Protein AF-A0A0B7AME3-F1 (afdb_monomer_lite)

Secondary structure (DSSP, 8-state):
-TT-B-TT-S-TTTSEE-HHHHHHHHHHHHHHHHTT----B--SSS--HHHHHHHGGGT---GGGS----HHHHHHHHHHHHHHHHTTSS-GGGGGSHHHHHHHHHHHHHHHHHHHTTGGG-HHHHTSSS--HHHHHHHHHHHHHHHHHHHHHS--SSHHHHHHHHHHHHIIIIIHHHHHHHT-EE-STT-EE---STTSSEE-TTS-EE---TTHHHHHHHHHHHHHHHHEEEETTTTEEEE-TT--HHHHHHHHHHHHHHHHHTTSSSS-----SEE-S--SGGG-GGGS--SEEEETTS-B----SS--SS-EEEEEES---HHHHHHHHTSEETTEE---S---TT-SS----EE--HHHHHHHHHHHHHHHHHB-

Sequence (380 aa):
KKYAYRPFSADPNLNSIDPRAYFHIRGFLDQAWENREDIALVPTWAQTIDEERVDFYKGVAMPFEINNIDVTVAANTIYGITSAVLSGLISPTVLSDPIIEQIYHNTSSLIAFEIKNNFSGRPDLALTYYPSRIECYWLVARTATILESARRSGTLPLKIMDTVYNIFTDVVEGYMTKDILHLAKRGGPGSVYFDDFIGNDDFTLSDRPLMRGEDRIFTTAMAANALMSSWTYHDTRTGTSHWKTETPWSVKKTVAGCVKWLRRYTLSGKYKPWNAFFSGSAKGFKSLPFWYPGNRLEYLNGTSISNWTHIPNATVIYAVQGYVPADRYNDMLNKTHFGYYTPMTFGGYNNGSGSFPFWSSVPYTYSTTLLAVSRFGSVV

Radius of gyration: 21.52 Å; chains: 1; bounding box: 50×58×58 Å

Structure (mmCIF, N/CA/C/O backbone):
data_AF-A0A0B7AME3-F1
#
_entry.id   AF-A0A0B7AME3-F1
#
loop_
_atom_site.group_PDB
_atom_site.id
_atom_site.type_symbol
_atom_site.label_atom_id
_atom_site.label_alt_id
_atom_site.label_comp_id
_atom_site.label_asym_id
_atom_site.label_entity_id
_atom_site.label_seq_id
_atom_site.pdbx_PDB_ins_code
_atom_site.Cartn_x
_atom_site.Cartn_y
_atom_site.Cartn_z
_atom_site.occupancy
_atom_site.B_iso_or_equiv
_atom_site.auth_seq_id
_atom_site.auth_comp_id
_atom_site.auth_asym_id
_atom_site.auth_atom_id
_atom_site.pdbx_PDB_model_num
ATOM 1 N N . LYS A 1 1 ? -0.728 -15.547 -8.221 1.00 92.12 1 LYS A N 1
ATOM 2 C CA . LYS A 1 1 ? 0.375 -16.428 -8.684 1.00 92.12 1 LYS A CA 1
ATOM 3 C C . LYS A 1 1 ? 0.956 -15.965 -10.013 1.00 92.12 1 LYS A C 1
ATOM 5 O O . LYS A 1 1 ? 2.061 -15.455 -9.982 1.00 92.12 1 LYS A O 1
ATOM 10 N N . LYS A 1 2 ? 0.219 -16.080 -11.133 1.00 95.44 2 LYS A N 1
ATOM 11 C CA . LYS A 1 2 ? 0.682 -15.694 -12.484 1.00 95.44 2 LYS A CA 1
ATOM 12 C C . LYS A 1 2 ? 1.280 -14.284 -12.561 1.00 95.44 2 LYS A C 1
ATOM 14 O O . LYS A 1 2 ? 2.265 -14.099 -13.246 1.00 95.44 2 LYS A O 1
ATOM 19 N N . TYR A 1 3 ? 0.689 -13.326 -11.853 1.00 96.88 3 TYR A N 1
ATOM 20 C CA . TYR A 1 3 ? 1.073 -11.915 -11.945 1.00 96.88 3 TYR A CA 1
ATOM 21 C C . TYR A 1 3 ? 2.095 -11.467 -10.897 1.00 96.88 3 TYR A C 1
ATOM 23 O O . TYR A 1 3 ? 2.471 -10.308 -10.889 1.00 96.88 3 TYR A O 1
ATOM 31 N N . ALA A 1 4 ? 2.509 -12.333 -9.969 1.00 97.81 4 ALA A N 1
ATOM 32 C CA . ALA A 1 4 ? 3.343 -11.888 -8.855 1.00 97.81 4 ALA A CA 1
ATOM 33 C C . ALA A 1 4 ? 4.694 -11.345 -9.345 1.00 97.81 4 ALA A C 1
ATOM 35 O O . ALA A 1 4 ? 5.358 -11.996 -10.151 1.00 97.81 4 ALA A O 1
ATOM 36 N N . TYR A 1 5 ? 5.114 -10.199 -8.807 1.00 98.62 5 TYR A N 1
ATOM 37 C CA . TYR A 1 5 ? 6.447 -9.665 -9.056 1.00 98.62 5 TYR A CA 1
ATOM 38 C C . TYR A 1 5 ? 7.487 -10.502 -8.304 1.00 98.62 5 TYR A C 1
ATOM 40 O O . TYR A 1 5 ? 7.368 -10.711 -7.097 1.00 98.62 5 TYR A O 1
ATOM 48 N N . ARG A 1 6 ? 8.491 -10.997 -9.025 1.00 98.44 6 ARG A N 1
ATOM 49 C CA . ARG A 1 6 ? 9.548 -11.896 -8.554 1.00 98.44 6 ARG A CA 1
ATOM 50 C C . ARG A 1 6 ? 10.906 -11.416 -9.075 1.00 98.44 6 ARG A C 1
ATOM 52 O O . ARG A 1 6 ? 11.331 -11.865 -10.141 1.00 98.44 6 ARG A O 1
ATOM 59 N N . PRO A 1 7 ? 11.609 -10.530 -8.352 1.00 97.94 7 PRO A N 1
ATOM 60 C CA . PRO A 1 7 ? 12.846 -9.902 -8.830 1.00 97.94 7 PRO A CA 1
ATOM 61 C C . PRO A 1 7 ? 13.982 -10.895 -9.112 1.00 97.94 7 PRO A C 1
ATOM 63 O O . PRO A 1 7 ? 14.868 -10.599 -9.907 1.00 97.94 7 PRO A O 1
ATOM 66 N N . PHE A 1 8 ? 13.965 -12.077 -8.491 1.00 97.19 8 PHE A N 1
ATOM 67 C CA . PHE A 1 8 ? 14.993 -13.108 -8.679 1.00 97.19 8 PHE A CA 1
ATOM 68 C C . PHE A 1 8 ? 14.605 -14.181 -9.708 1.00 97.19 8 PHE A C 1
ATOM 70 O O . PHE A 1 8 ? 15.371 -15.110 -9.960 1.00 97.19 8 PHE A O 1
ATOM 77 N N . SER A 1 9 ? 13.422 -14.065 -10.318 1.00 97.00 9 SER A N 1
ATOM 78 C CA . SER A 1 9 ? 12.993 -14.955 -11.398 1.00 97.00 9 SER A CA 1
ATOM 79 C C . SER A 1 9 ? 13.793 -14.698 -12.677 1.00 97.00 9 SER A C 1
ATOM 81 O O . SER A 1 9 ? 14.202 -13.571 -12.954 1.00 97.00 9 SER A O 1
ATOM 83 N N . ALA A 1 10 ? 13.951 -15.732 -13.506 1.00 96.81 10 ALA A N 1
ATOM 84 C CA . ALA A 1 10 ? 14.463 -15.590 -14.868 1.00 96.81 10 ALA A CA 1
ATOM 85 C C . ALA A 1 10 ? 13.395 -15.089 -15.861 1.00 96.81 10 ALA A C 1
ATOM 87 O O . ALA A 1 10 ? 13.749 -14.639 -16.946 1.00 96.81 10 ALA A O 1
ATOM 88 N N . ASP A 1 11 ? 12.107 -15.165 -15.502 1.00 97.38 11 ASP A N 1
ATOM 89 C CA . ASP A 1 11 ? 10.987 -14.766 -16.362 1.00 97.38 11 ASP A CA 1
ATOM 90 C C . ASP A 1 11 ? 10.838 -13.230 -16.419 1.00 97.38 11 ASP A C 1
ATOM 92 O O . ASP A 1 11 ? 10.495 -12.621 -15.395 1.00 97.38 11 ASP A O 1
ATOM 96 N N . PRO A 1 12 ? 11.024 -12.600 -17.598 1.00 95.81 12 PRO A N 1
ATOM 97 C CA . PRO A 1 12 ? 10.866 -11.162 -17.791 1.00 95.81 12 PRO A CA 1
ATOM 98 C C . PRO A 1 12 ? 9.472 -10.617 -17.460 1.00 95.81 12 PRO A C 1
ATOM 100 O O . PRO A 1 12 ? 9.351 -9.431 -17.162 1.00 95.81 12 PRO A O 1
ATOM 103 N N . ASN A 1 13 ? 8.421 -11.443 -17.512 1.00 96.50 13 ASN A N 1
ATOM 104 C CA . ASN A 1 13 ? 7.068 -11.037 -17.120 1.00 96.50 13 ASN A CA 1
ATOM 105 C C . ASN A 1 13 ? 6.907 -10.899 -15.606 1.00 96.50 13 ASN A C 1
ATOM 107 O O . ASN A 1 13 ? 6.016 -10.188 -15.151 1.00 96.50 13 ASN A O 1
ATOM 111 N N . LEU A 1 14 ? 7.733 -11.609 -14.835 1.00 97.38 14 LEU A N 1
ATOM 112 C CA . LEU A 1 14 ? 7.638 -11.650 -13.380 1.00 97.38 14 LEU A CA 1
ATOM 113 C C . LEU A 1 14 ? 8.700 -10.773 -12.727 1.00 97.38 14 LEU A C 1
ATOM 115 O O . LEU A 1 14 ? 8.454 -10.234 -11.659 1.00 97.38 14 LEU A O 1
ATOM 119 N N . ASN A 1 15 ? 9.874 -10.619 -13.337 1.00 98.12 15 ASN A N 1
ATOM 120 C CA . ASN A 1 15 ? 10.988 -9.885 -12.737 1.00 98.12 15 ASN A CA 1
ATOM 121 C C . ASN A 1 15 ? 11.111 -8.428 -13.210 1.00 98.12 15 ASN A C 1
ATOM 123 O O . ASN A 1 15 ? 12.091 -7.780 -12.860 1.00 98.12 15 ASN A O 1
ATOM 127 N N . SER A 1 16 ? 10.174 -7.919 -14.014 1.00 98.44 16 SER A N 1
ATOM 128 C CA . SER A 1 16 ? 10.199 -6.536 -14.503 1.00 98.44 16 SER A CA 1
ATOM 129 C C . SER A 1 16 ? 9.153 -5.679 -13.800 1.00 98.44 16 SER A C 1
ATOM 131 O O . SER A 1 16 ? 7.996 -6.081 -13.694 1.00 98.44 16 SER A O 1
ATOM 133 N N . ILE A 1 17 ? 9.554 -4.497 -13.336 1.00 98.62 17 ILE A N 1
ATOM 134 C CA . ILE A 1 17 ? 8.680 -3.575 -12.603 1.00 98.62 17 ILE A CA 1
ATOM 135 C C . ILE A 1 17 ? 8.965 -2.114 -12.967 1.00 98.62 17 ILE A C 1
ATOM 137 O O . ILE A 1 17 ? 10.061 -1.770 -13.415 1.00 98.62 17 ILE A O 1
ATOM 141 N N . ASP A 1 18 ? 7.972 -1.255 -12.748 1.00 98.44 18 ASP A N 1
ATOM 142 C CA . ASP A 1 18 ? 8.084 0.199 -12.813 1.00 98.44 18 ASP A CA 1
ATOM 143 C C . ASP A 1 18 ? 9.306 0.688 -12.001 1.00 98.44 18 ASP A C 1
ATOM 145 O O . ASP A 1 18 ? 9.442 0.340 -10.821 1.00 98.44 18 ASP A O 1
ATOM 149 N N . PRO A 1 19 ? 10.189 1.520 -12.581 1.00 98.38 19 PRO A N 1
ATOM 150 C CA . PRO A 1 19 ? 11.371 2.045 -11.895 1.00 98.38 19 PRO A CA 1
ATOM 151 C C . PRO A 1 19 ? 11.086 2.787 -10.580 1.00 98.38 19 PRO A C 1
ATOM 153 O O . PRO A 1 19 ? 11.903 2.763 -9.661 1.00 98.38 19 PRO A O 1
ATOM 156 N N . ARG A 1 20 ? 9.909 3.405 -10.433 1.00 97.75 20 ARG A N 1
ATOM 157 C CA . ARG A 1 20 ? 9.459 4.052 -9.185 1.00 97.75 20 ARG A CA 1
ATOM 158 C C . ARG A 1 20 ? 9.104 3.034 -8.119 1.00 97.75 20 ARG A C 1
ATOM 160 O O . ARG A 1 20 ? 9.344 3.273 -6.935 1.00 97.75 20 ARG A O 1
ATOM 167 N N . ALA A 1 21 ? 8.518 1.913 -8.540 1.00 98.19 21 ALA A N 1
ATOM 168 C CA . ALA A 1 21 ? 8.233 0.805 -7.647 1.00 98.19 21 ALA A CA 1
ATOM 169 C C . ALA A 1 21 ? 9.547 0.224 -7.125 1.00 98.19 21 ALA A C 1
ATOM 171 O O . ALA A 1 21 ? 9.742 0.170 -5.916 1.00 98.19 21 ALA A O 1
ATOM 172 N N . TYR A 1 22 ? 10.488 -0.082 -8.028 1.00 98.62 22 TYR A N 1
ATOM 173 C CA . TYR A 1 22 ? 11.819 -0.557 -7.646 1.00 98.62 22 TYR A CA 1
ATOM 174 C C . TYR A 1 22 ? 12.534 0.420 -6.702 1.00 98.62 22 TYR A C 1
ATOM 176 O O . TYR A 1 22 ? 13.113 0.001 -5.704 1.00 98.62 22 TYR A O 1
ATOM 184 N N . PHE A 1 23 ? 12.460 1.727 -6.982 1.00 98.25 23 PHE A N 1
ATOM 185 C CA . PHE A 1 23 ? 13.095 2.757 -6.162 1.00 98.25 23 PHE A CA 1
ATOM 186 C C . PHE A 1 23 ? 12.656 2.707 -4.693 1.00 98.25 23 PHE A C 1
ATOM 188 O O . PHE A 1 23 ? 13.521 2.707 -3.818 1.00 98.25 23 PHE A O 1
ATOM 195 N N . HIS A 1 24 ? 11.347 2.670 -4.410 1.00 97.56 24 HIS A N 1
ATOM 196 C CA . HIS A 1 24 ? 10.877 2.720 -3.021 1.00 97.56 24 HIS A CA 1
ATOM 197 C C . HIS A 1 24 ? 11.029 1.373 -2.300 1.00 97.56 24 HIS A C 1
ATOM 199 O O . HIS A 1 24 ? 11.400 1.368 -1.132 1.00 97.56 24 HIS A O 1
ATOM 205 N N . ILE A 1 25 ? 10.866 0.240 -2.996 1.00 98.31 25 ILE A N 1
ATOM 206 C CA . ILE A 1 25 ? 11.019 -1.093 -2.381 1.00 98.31 25 ILE A CA 1
ATOM 207 C C . ILE A 1 25 ? 12.475 -1.573 -2.305 1.00 98.31 25 ILE A C 1
ATOM 209 O O . ILE A 1 25 ? 12.730 -2.652 -1.773 1.00 98.31 25 ILE A O 1
ATOM 213 N N . ARG A 1 26 ? 13.444 -0.823 -2.849 1.00 97.25 26 ARG A N 1
ATOM 214 C CA . ARG A 1 26 ? 14.849 -1.256 -2.967 1.00 97.25 26 ARG A CA 1
ATOM 215 C C . ARG A 1 26 ? 15.412 -1.792 -1.656 1.00 97.25 26 ARG A C 1
ATOM 217 O O . ARG A 1 26 ? 16.001 -2.863 -1.651 1.00 97.25 26 ARG A O 1
ATOM 224 N N . GLY A 1 27 ? 15.210 -1.066 -0.555 1.00 97.56 27 GLY A N 1
ATOM 225 C CA . GLY A 1 27 ? 15.736 -1.469 0.750 1.00 97.56 27 GLY A CA 1
ATOM 226 C C . GLY A 1 27 ? 15.188 -2.820 1.222 1.00 97.56 27 GLY A C 1
ATOM 227 O O . GLY A 1 27 ? 15.919 -3.597 1.827 1.00 97.56 27 GLY A O 1
ATOM 228 N N . PHE A 1 28 ? 13.934 -3.134 0.889 1.00 98.38 28 PHE A N 1
ATOM 229 C CA . PHE A 1 28 ? 13.335 -4.440 1.157 1.00 98.38 28 PHE A CA 1
ATOM 230 C C . PHE A 1 28 ? 13.956 -5.541 0.282 1.00 98.38 28 PHE A C 1
ATOM 232 O O . PHE A 1 28 ? 14.240 -6.634 0.769 1.00 98.38 28 PHE A O 1
ATOM 239 N N . LEU A 1 29 ? 14.216 -5.252 -0.999 1.00 98.50 29 LEU A N 1
ATOM 240 C CA . LEU A 1 29 ? 14.866 -6.202 -1.910 1.00 98.50 29 LEU A CA 1
ATOM 241 C C . LEU A 1 29 ? 16.325 -6.474 -1.537 1.00 98.50 29 LEU A C 1
ATOM 243 O O . LEU A 1 29 ? 16.763 -7.618 -1.629 1.00 98.50 29 LEU A O 1
ATOM 247 N N . ASP A 1 30 ? 17.054 -5.449 -1.094 1.00 98.06 30 ASP A N 1
ATOM 248 C CA . ASP A 1 30 ? 18.435 -5.578 -0.624 1.00 98.06 30 ASP A CA 1
ATOM 249 C C . ASP A 1 30 ? 18.508 -6.509 0.598 1.00 98.06 30 ASP A C 1
ATOM 251 O O . ASP A 1 30 ? 19.314 -7.437 0.611 1.00 98.06 30 ASP A O 1
ATOM 255 N N . GLN A 1 31 ? 17.598 -6.350 1.570 1.00 97.56 31 GLN A N 1
ATOM 256 C CA . GLN A 1 31 ? 17.510 -7.248 2.731 1.00 97.56 31 GLN A CA 1
ATOM 257 C C . GLN A 1 31 ? 17.223 -8.698 2.325 1.00 97.56 31 GLN A C 1
ATOM 259 O O . GLN A 1 31 ? 17.861 -9.624 2.826 1.00 97.56 31 GLN A O 1
ATOM 264 N N . ALA A 1 32 ? 16.286 -8.907 1.397 1.00 97.62 32 ALA A N 1
ATOM 265 C CA . ALA A 1 32 ? 15.964 -10.243 0.907 1.00 97.62 32 ALA A CA 1
ATOM 266 C C . ALA A 1 32 ? 17.156 -10.891 0.186 1.00 97.62 32 ALA A C 1
ATOM 268 O O . ALA A 1 32 ? 17.463 -12.062 0.411 1.00 97.62 32 ALA A O 1
ATOM 269 N N . TRP A 1 33 ? 17.867 -10.119 -0.642 1.00 96.81 33 TRP A N 1
ATOM 270 C CA . TRP A 1 33 ? 19.056 -10.584 -1.349 1.00 96.81 33 TRP A CA 1
ATOM 271 C C . TRP A 1 33 ? 20.179 -10.995 -0.389 1.00 96.81 33 TRP A C 1
ATOM 273 O O . TRP A 1 33 ? 20.737 -12.086 -0.525 1.00 96.81 33 TRP A O 1
ATOM 283 N N . GLU A 1 34 ? 20.476 -10.163 0.613 1.00 96.75 34 GLU A N 1
ATOM 284 C CA . GLU A 1 34 ? 21.486 -10.447 1.641 1.00 96.75 34 GLU A CA 1
ATOM 285 C C . GLU A 1 34 ? 21.160 -11.724 2.430 1.00 96.75 34 GLU A C 1
ATOM 287 O O . GLU A 1 34 ? 22.046 -12.546 2.685 1.00 96.75 34 GLU A O 1
ATOM 292 N N . ASN A 1 35 ? 19.877 -11.944 2.729 1.00 96.69 35 ASN A N 1
ATOM 293 C CA . ASN A 1 35 ? 19.390 -13.128 3.439 1.00 96.69 35 ASN A CA 1
ATOM 294 C C . ASN A 1 35 ? 19.192 -14.359 2.538 1.00 96.69 35 ASN A C 1
ATOM 296 O O . ASN A 1 35 ? 18.864 -15.435 3.040 1.00 96.69 35 ASN A O 1
ATOM 300 N N . ARG A 1 36 ? 19.421 -14.236 1.222 1.00 96.38 36 ARG A N 1
ATOM 301 C CA . ARG A 1 36 ? 19.161 -15.283 0.213 1.00 96.38 36 ARG A CA 1
ATOM 302 C C . ARG A 1 36 ? 17.707 -15.764 0.216 1.00 96.38 36 ARG A C 1
ATOM 304 O O . ARG A 1 36 ? 17.429 -16.944 -0.004 1.00 96.38 36 ARG A O 1
ATOM 311 N N . GLU A 1 37 ? 16.787 -14.845 0.469 1.00 96.06 37 GLU A N 1
ATOM 312 C CA . GLU A 1 37 ? 15.352 -15.090 0.461 1.00 96.06 37 GLU A CA 1
ATOM 313 C C . GLU A 1 37 ? 14.781 -14.811 -0.930 1.00 96.06 37 GLU A C 1
ATOM 315 O O . GLU A 1 37 ? 15.057 -13.776 -1.534 1.00 96.06 37 GLU A O 1
ATOM 320 N N . ASP A 1 38 ? 13.957 -15.725 -1.443 1.00 96.19 38 ASP A N 1
ATOM 321 C CA . ASP A 1 38 ? 13.201 -15.468 -2.666 1.00 96.19 38 ASP A CA 1
ATOM 322 C C . ASP A 1 38 ? 11.969 -14.598 -2.371 1.00 96.19 38 ASP A C 1
ATOM 324 O O . ASP A 1 38 ? 11.354 -14.703 -1.305 1.00 96.19 38 ASP A O 1
ATOM 328 N N . ILE A 1 39 ? 11.581 -13.766 -3.339 1.00 98.06 39 ILE A N 1
ATOM 329 C CA . ILE A 1 39 ? 10.531 -12.758 -3.188 1.00 98.06 39 ILE A CA 1
ATOM 330 C C . ILE A 1 39 ? 9.422 -12.980 -4.211 1.00 98.06 39 ILE A C 1
ATOM 332 O O . ILE A 1 39 ? 9.669 -13.085 -5.412 1.00 98.06 39 ILE A O 1
ATOM 336 N N . ALA A 1 40 ? 8.179 -12.974 -3.729 1.00 98.44 40 ALA A N 1
ATOM 337 C CA . ALA A 1 40 ? 6.989 -12.871 -4.560 1.00 98.44 40 ALA A CA 1
ATOM 338 C C . ALA A 1 40 ? 6.039 -11.808 -3.992 1.00 98.44 40 ALA A C 1
ATOM 340 O O . ALA A 1 40 ? 5.544 -11.942 -2.878 1.00 98.44 40 ALA A O 1
ATOM 341 N N . LEU A 1 41 ? 5.767 -10.751 -4.753 1.00 98.69 41 LEU A N 1
ATOM 342 C CA . LEU A 1 41 ? 4.967 -9.610 -4.305 1.00 98.69 41 LEU A CA 1
ATOM 343 C C . LEU A 1 41 ? 3.702 -9.459 -5.144 1.00 98.69 41 LEU A C 1
ATOM 345 O O . LEU A 1 41 ? 3.690 -9.751 -6.342 1.00 98.69 41 LEU A O 1
ATOM 349 N N . VAL A 1 42 ? 2.629 -8.997 -4.506 1.00 98.31 42 VAL A N 1
ATOM 350 C CA . VAL A 1 42 ? 1.416 -8.571 -5.208 1.00 98.31 42 VAL A CA 1
ATOM 351 C C . VAL A 1 42 ? 1.720 -7.290 -5.994 1.00 98.31 42 VAL A C 1
ATOM 353 O O . VAL A 1 42 ? 2.070 -6.286 -5.372 1.00 98.31 42 VAL A O 1
ATOM 356 N N . PRO A 1 43 ? 1.583 -7.289 -7.331 1.00 97.56 43 PRO A N 1
ATOM 357 C CA . PRO A 1 43 ? 1.604 -6.051 -8.092 1.00 97.56 43 PRO A CA 1
ATOM 358 C C . PRO A 1 43 ? 0.243 -5.343 -8.024 1.00 97.56 43 PRO A C 1
ATOM 360 O O . PRO A 1 43 ? -0.761 -5.920 -7.603 1.00 97.56 43 PRO A O 1
ATOM 363 N N . THR A 1 44 ? 0.182 -4.116 -8.525 1.00 97.38 44 THR A N 1
ATOM 364 C CA . THR A 1 44 ? -1.068 -3.355 -8.609 1.00 97.38 44 THR A CA 1
ATOM 365 C C . THR A 1 44 ? -2.040 -3.926 -9.641 1.00 97.38 44 THR A C 1
ATOM 367 O O . THR A 1 44 ? -3.239 -4.014 -9.379 1.00 97.38 44 THR A O 1
ATOM 370 N N . TRP A 1 45 ? -1.537 -4.317 -10.813 1.00 96.31 45 TRP A N 1
ATOM 371 C CA . TRP A 1 45 ? -2.366 -4.785 -11.923 1.00 96.31 45 TRP A CA 1
ATOM 372 C C . TRP A 1 45 ? -2.271 -6.302 -12.084 1.00 96.31 45 TRP A C 1
ATOM 374 O O . TRP A 1 45 ? -1.204 -6.894 -11.944 1.00 96.31 45 TRP A O 1
ATOM 384 N N . ALA A 1 46 ? -3.381 -6.955 -12.410 1.00 95.56 46 ALA A N 1
ATOM 385 C CA . ALA A 1 46 ? -3.406 -8.386 -12.714 1.00 95.56 46 ALA A CA 1
ATOM 386 C C . ALA A 1 46 ? -3.106 -8.632 -14.203 1.00 95.56 46 ALA A C 1
ATOM 388 O O . ALA A 1 46 ? -3.935 -9.195 -14.911 1.00 95.56 46 ALA A O 1
ATOM 389 N N . GLN A 1 47 ? -1.949 -8.154 -14.669 1.00 96.38 47 GLN A N 1
ATOM 390 C CA . GLN A 1 47 ? -1.545 -8.194 -16.075 1.00 96.38 47 GLN A CA 1
ATOM 391 C C . GLN A 1 47 ? -0.025 -8.389 -16.200 1.00 96.38 47 GLN A C 1
ATOM 393 O O . GLN A 1 47 ? 0.743 -7.828 -15.410 1.00 96.38 47 GLN A O 1
ATOM 398 N N . THR A 1 48 ? 0.414 -9.211 -17.157 1.00 97.06 48 THR A N 1
ATOM 399 C CA . THR A 1 48 ? 1.835 -9.373 -17.522 1.00 97.06 48 THR A CA 1
ATOM 400 C C . THR A 1 48 ? 2.233 -8.452 -18.676 1.00 97.06 48 THR A C 1
ATOM 402 O O . THR A 1 48 ? 1.377 -7.915 -19.374 1.00 97.06 48 THR A O 1
ATOM 405 N N . ILE A 1 49 ? 3.538 -8.310 -18.931 1.00 96.38 49 ILE A N 1
ATOM 406 C CA . ILE A 1 49 ? 4.030 -7.580 -20.110 1.00 96.38 49 ILE A CA 1
ATOM 407 C C . ILE A 1 49 ? 3.518 -8.236 -21.396 1.00 96.38 49 ILE A C 1
ATOM 409 O O . ILE A 1 49 ? 3.041 -7.544 -22.283 1.00 96.38 49 ILE A O 1
ATOM 413 N N . ASP A 1 50 ? 3.560 -9.563 -21.509 1.00 96.44 50 ASP A N 1
ATOM 414 C CA . ASP A 1 50 ? 3.062 -10.230 -22.720 1.00 96.44 50 ASP A CA 1
ATOM 415 C C . ASP A 1 50 ? 1.561 -10.004 -22.962 1.00 96.44 50 ASP A C 1
ATOM 417 O O . ASP A 1 50 ? 1.143 -9.851 -24.109 1.00 96.44 50 ASP A O 1
ATOM 421 N N . GLU A 1 51 ? 0.751 -9.943 -21.901 1.00 96.81 51 GLU A N 1
ATOM 422 C CA . GLU A 1 51 ? -0.662 -9.568 -22.014 1.00 96.8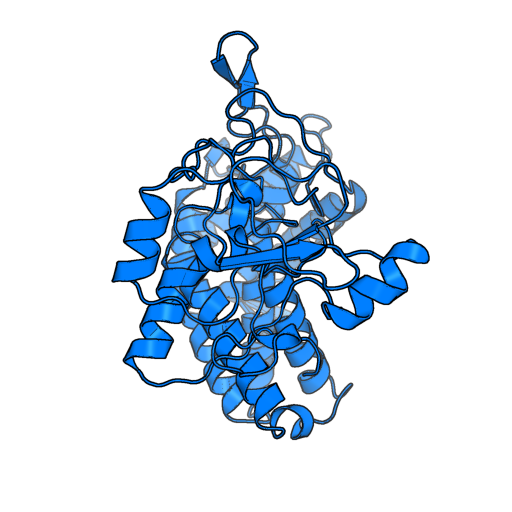1 51 GLU A CA 1
ATOM 423 C C . GLU A 1 51 ? -0.810 -8.099 -22.419 1.00 96.81 51 GLU A C 1
ATOM 425 O O . GLU A 1 51 ? -1.591 -7.806 -23.319 1.00 96.81 51 GLU A O 1
ATOM 430 N N . GLU A 1 52 ? -0.023 -7.187 -21.837 1.00 96.12 52 GLU A N 1
ATOM 431 C CA . GLU A 1 52 ? 0.010 -5.762 -22.207 1.00 96.12 52 GLU A CA 1
ATOM 432 C C . GLU A 1 52 ? 0.209 -5.568 -23.710 1.00 96.12 52 GLU A C 1
ATOM 434 O O . GLU A 1 52 ? -0.551 -4.854 -24.358 1.00 96.12 52 GLU A O 1
ATOM 439 N N . ARG A 1 53 ? 1.173 -6.275 -24.305 1.00 95.62 53 ARG A N 1
ATOM 440 C CA . ARG A 1 53 ? 1.471 -6.168 -25.742 1.00 95.62 53 ARG A CA 1
ATOM 441 C C . ARG A 1 53 ? 0.281 -6.512 -26.637 1.00 95.62 53 ARG A C 1
ATOM 443 O O . ARG A 1 53 ? 0.184 -6.001 -27.753 1.00 95.62 53 ARG A O 1
ATOM 450 N N . VAL A 1 54 ? -0.599 -7.398 -26.175 1.00 94.94 54 VAL A N 1
ATOM 451 C CA . VAL A 1 54 ? -1.776 -7.855 -26.923 1.00 94.94 54 VAL A CA 1
ATOM 452 C C . VAL A 1 54 ? -3.001 -6.999 -26.605 1.00 94.94 54 VAL A C 1
ATOM 454 O O . VAL A 1 54 ? -3.762 -6.643 -27.507 1.00 94.94 54 VAL A O 1
ATOM 457 N N . ASP A 1 55 ? -3.208 -6.682 -25.333 1.00 95.50 55 ASP A N 1
ATOM 458 C CA . ASP A 1 55 ? -4.433 -6.069 -24.831 1.00 95.50 55 ASP A CA 1
ATOM 459 C C . ASP A 1 55 ? -4.418 -4.538 -24.913 1.00 95.50 55 ASP A C 1
ATOM 461 O O . ASP A 1 55 ? -5.489 -3.932 -25.029 1.00 95.50 55 ASP A O 1
ATOM 465 N N . PHE A 1 56 ? -3.237 -3.916 -25.016 1.00 94.44 56 PHE A N 1
ATOM 466 C CA . PHE A 1 56 ? -3.088 -2.478 -25.257 1.00 94.44 56 PHE A CA 1
ATOM 467 C C . PHE A 1 56 ? -3.906 -2.025 -26.477 1.00 94.44 56 PHE A C 1
ATOM 469 O O . PHE A 1 56 ? -4.681 -1.070 -26.411 1.00 94.44 56 PHE A O 1
ATOM 476 N N . TYR A 1 57 ? -3.832 -2.773 -27.584 1.00 93.19 57 TYR A N 1
ATOM 477 C CA . TYR A 1 57 ? -4.579 -2.476 -28.815 1.00 93.19 57 TYR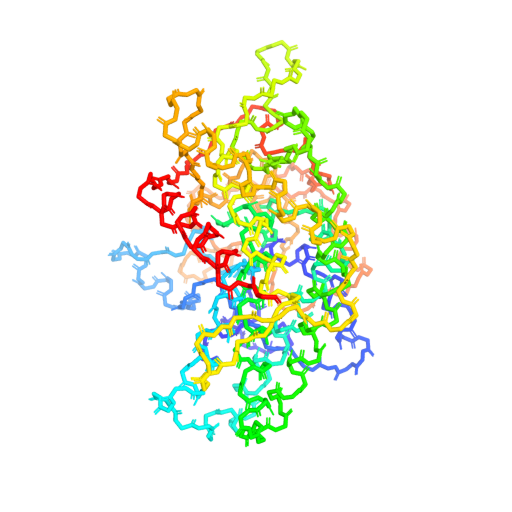 A CA 1
ATOM 478 C C . TYR A 1 57 ? -6.092 -2.724 -28.706 1.00 93.19 57 TYR A C 1
ATOM 480 O O . TYR A 1 57 ? -6.845 -2.344 -29.603 1.00 93.19 57 TYR A O 1
ATOM 488 N N . LYS A 1 58 ? -6.549 -3.334 -27.608 1.00 94.81 58 LYS A N 1
ATOM 489 C CA . LYS A 1 58 ? -7.966 -3.504 -27.255 1.00 94.81 58 LYS A CA 1
ATOM 490 C C . LYS A 1 58 ? -8.443 -2.453 -26.245 1.00 94.81 58 LYS A C 1
ATOM 492 O O . LYS A 1 58 ? -9.591 -2.511 -25.815 1.00 94.81 58 LYS A O 1
ATOM 497 N N . GLY A 1 59 ? -7.580 -1.507 -25.866 1.00 93.75 59 GLY A N 1
ATOM 498 C CA . GLY A 1 59 ? -7.877 -0.468 -24.882 1.00 93.75 59 GLY A CA 1
ATOM 499 C C . GLY A 1 59 ? -7.738 -0.917 -23.425 1.00 93.75 59 GLY A C 1
ATOM 500 O O . GLY A 1 59 ? -8.254 -0.236 -22.542 1.00 93.75 59 GLY A O 1
ATOM 501 N N . VAL A 1 60 ? -7.067 -2.044 -23.163 1.00 93.94 60 VAL A N 1
ATOM 502 C CA . VAL A 1 60 ? -6.773 -2.533 -21.808 1.00 93.94 60 VAL A CA 1
ATOM 503 C C . VAL A 1 60 ? -5.263 -2.478 -21.599 1.00 93.94 60 VAL A C 1
ATOM 505 O O . VAL A 1 60 ? -4.532 -3.314 -22.122 1.00 93.94 60 VAL A O 1
ATOM 508 N N . ALA A 1 61 ? -4.812 -1.467 -20.860 1.00 93.00 61 ALA A N 1
ATOM 509 C CA . ALA A 1 61 ? -3.398 -1.158 -20.688 1.00 93.00 61 ALA A CA 1
ATOM 510 C C . ALA A 1 61 ? -3.065 -0.833 -19.229 1.00 93.00 61 ALA A C 1
ATOM 512 O O . ALA A 1 61 ? -3.806 -0.103 -18.555 1.00 93.00 61 ALA A O 1
ATOM 513 N N . MET A 1 62 ? -1.924 -1.326 -18.758 1.00 94.75 62 MET A N 1
ATOM 514 C CA . MET A 1 62 ? -1.285 -0.836 -17.543 1.00 94.75 62 MET A CA 1
ATOM 515 C C . MET A 1 62 ? -0.785 0.598 -17.767 1.00 94.75 62 MET A C 1
ATOM 517 O O . MET A 1 62 ? -0.205 0.882 -18.809 1.00 94.75 62 MET A O 1
ATOM 521 N N . PRO A 1 63 ? -0.923 1.518 -16.796 1.00 93.38 63 PRO A N 1
ATOM 522 C CA . PRO A 1 63 ? -0.295 2.832 -16.884 1.00 93.38 63 PRO A CA 1
ATOM 523 C C . PRO A 1 63 ? 1.231 2.735 -17.014 1.00 93.38 63 PRO A C 1
ATOM 525 O O . PRO A 1 63 ? 1.877 2.146 -16.149 1.00 93.38 63 PRO A O 1
ATOM 528 N N . PHE A 1 64 ? 1.790 3.383 -18.038 1.00 94.69 64 PHE A N 1
ATOM 529 C CA . PHE A 1 64 ? 3.206 3.303 -18.431 1.00 94.69 64 PHE A CA 1
ATOM 530 C C . PHE A 1 64 ? 3.662 1.901 -18.867 1.00 94.69 64 PHE A C 1
ATOM 532 O O . PHE A 1 64 ? 4.861 1.638 -18.946 1.00 94.69 64 PHE A O 1
ATOM 539 N N . GLU A 1 65 ? 2.704 1.026 -19.178 1.00 96.31 65 GLU A N 1
ATOM 540 C CA . GLU A 1 65 ? 2.879 -0.216 -19.920 1.00 96.31 65 GLU A CA 1
ATOM 541 C C . GLU A 1 65 ? 3.786 -1.208 -19.173 1.00 96.31 65 GLU A C 1
ATOM 543 O O . GLU A 1 65 ? 4.367 -2.142 -19.724 1.00 96.31 65 GLU A O 1
ATOM 548 N N . ILE A 1 66 ? 3.880 -1.002 -17.859 1.00 97.19 66 ILE A N 1
ATOM 549 C CA . ILE A 1 66 ? 4.618 -1.814 -16.911 1.00 97.19 66 ILE A CA 1
ATOM 550 C C . ILE A 1 66 ? 3.868 -1.840 -15.585 1.00 97.19 66 ILE A C 1
ATOM 552 O O . ILE A 1 66 ? 3.230 -0.873 -15.160 1.00 97.19 66 ILE A O 1
ATOM 556 N N . ASN A 1 67 ? 3.954 -2.973 -14.900 1.00 96.88 67 ASN A N 1
ATOM 557 C CA . ASN A 1 67 ? 3.323 -3.116 -13.606 1.00 96.88 67 ASN A CA 1
ATOM 558 C C . ASN A 1 67 ? 4.110 -2.380 -12.513 1.00 96.88 67 ASN A C 1
ATOM 560 O O . ASN A 1 67 ? 5.310 -2.146 -12.631 1.00 96.88 67 ASN A O 1
ATOM 564 N N . ASN A 1 68 ? 3.439 -2.034 -11.421 1.00 97.50 68 ASN A N 1
ATOM 565 C CA . ASN A 1 68 ? 4.026 -1.355 -10.265 1.00 97.50 68 ASN A CA 1
ATOM 566 C C . ASN A 1 68 ? 3.532 -2.022 -8.972 1.00 97.50 68 ASN A C 1
ATOM 568 O O . ASN A 1 68 ? 2.736 -2.961 -9.019 1.00 97.50 68 ASN A O 1
ATOM 572 N N . ILE A 1 69 ? 4.004 -1.539 -7.824 1.00 98.12 69 ILE A N 1
ATOM 573 C CA . ILE A 1 69 ? 3.539 -1.979 -6.508 1.00 98.12 69 ILE A CA 1
ATOM 574 C C . ILE A 1 69 ? 3.009 -0.761 -5.761 1.00 98.12 69 ILE A C 1
ATOM 576 O O . ILE A 1 69 ? 3.765 0.153 -5.446 1.00 98.12 69 ILE A O 1
ATOM 580 N N . ASP A 1 70 ? 1.707 -0.766 -5.494 1.00 98.06 70 ASP A N 1
ATOM 581 C CA . ASP A 1 70 ? 1.038 0.153 -4.582 1.00 98.06 70 ASP A CA 1
ATOM 582 C C . ASP A 1 70 ? 0.765 -0.575 -3.259 1.00 98.06 70 ASP A C 1
ATOM 584 O O . ASP A 1 70 ? 0.131 -1.636 -3.225 1.00 98.06 70 ASP A O 1
ATOM 588 N N . VAL A 1 71 ? 1.257 -0.012 -2.156 1.00 98.50 71 VAL A N 1
ATOM 589 C CA . VAL A 1 71 ? 1.197 -0.637 -0.826 1.00 98.50 71 VAL A CA 1
ATOM 590 C C . VAL A 1 71 ? -0.245 -0.753 -0.316 1.00 98.50 71 VAL A C 1
ATOM 592 O O . VAL A 1 71 ? -0.576 -1.713 0.383 1.00 98.50 71 VAL A O 1
ATOM 595 N N . THR A 1 72 ? -1.141 0.153 -0.711 1.00 98.00 72 THR A N 1
ATOM 596 C CA . THR A 1 72 ? -2.570 0.075 -0.378 1.00 98.00 72 THR A CA 1
ATOM 597 C C . THR A 1 72 ? -3.246 -1.064 -1.144 1.00 98.00 72 THR A C 1
ATOM 599 O O . THR A 1 72 ? -4.035 -1.816 -0.564 1.00 98.00 72 THR A O 1
ATOM 602 N N . VAL A 1 73 ? -2.913 -1.258 -2.425 1.00 97.94 73 VAL A N 1
ATOM 603 C CA . VAL A 1 73 ? -3.409 -2.395 -3.228 1.00 97.94 73 VAL A CA 1
ATOM 604 C C . VAL A 1 73 ? -2.896 -3.721 -2.676 1.00 97.94 73 VAL A C 1
ATOM 606 O O . VAL A 1 73 ? -3.668 -4.679 -2.539 1.00 97.94 73 VAL A O 1
ATOM 609 N N . ALA A 1 74 ? -1.623 -3.766 -2.286 1.00 98.50 74 ALA A N 1
ATOM 610 C CA . ALA A 1 74 ? -1.035 -4.898 -1.585 1.00 98.50 74 ALA A CA 1
ATOM 611 C C . ALA A 1 74 ? -1.802 -5.206 -0.286 1.00 98.50 74 ALA A C 1
ATOM 613 O O . ALA A 1 74 ? -2.242 -6.341 -0.087 1.00 98.50 74 ALA A O 1
ATOM 614 N N . ALA A 1 75 ? -2.053 -4.198 0.559 1.00 98.62 75 ALA A N 1
ATOM 615 C CA . ALA A 1 75 ? -2.803 -4.358 1.805 1.00 98.62 75 ALA A CA 1
ATOM 616 C C . ALA A 1 75 ? -4.232 -4.868 1.569 1.00 98.62 75 ALA A C 1
ATOM 618 O O . ALA A 1 75 ? -4.686 -5.787 2.255 1.00 98.62 75 ALA A O 1
ATOM 619 N N . ASN A 1 76 ? -4.929 -4.333 0.563 1.00 97.69 76 ASN A N 1
ATOM 620 C CA . ASN A 1 76 ? -6.276 -4.779 0.216 1.00 97.69 76 ASN A CA 1
ATOM 621 C C . ASN A 1 76 ? -6.296 -6.217 -0.329 1.00 97.69 76 ASN A C 1
ATOM 623 O O . ASN A 1 76 ? -7.219 -6.979 -0.043 1.00 97.69 76 ASN A O 1
ATOM 627 N N . THR A 1 77 ? -5.265 -6.619 -1.073 1.00 97.94 77 THR A N 1
ATOM 628 C CA . THR A 1 77 ? -5.140 -7.992 -1.583 1.00 97.94 77 THR A CA 1
ATOM 629 C C . THR A 1 77 ? -4.920 -8.986 -0.447 1.00 97.94 77 THR A C 1
ATOM 631 O O . THR A 1 77 ? -5.586 -10.021 -0.398 1.00 97.94 77 THR A O 1
ATOM 634 N N . ILE A 1 78 ? -4.045 -8.657 0.508 1.00 98.56 78 ILE A N 1
ATOM 635 C CA . ILE A 1 78 ? -3.827 -9.483 1.700 1.00 98.56 78 ILE A CA 1
ATOM 636 C C . ILE A 1 78 ? -5.100 -9.582 2.537 1.00 98.56 78 ILE A C 1
ATOM 638 O O . ILE A 1 78 ? -5.471 -10.686 2.946 1.00 98.56 78 ILE A O 1
ATOM 642 N N . TYR A 1 79 ? -5.829 -8.478 2.712 1.00 98.38 79 TYR A N 1
ATOM 643 C CA . TYR A 1 79 ? -7.144 -8.508 3.346 1.00 98.38 79 TYR A CA 1
ATOM 644 C C . TYR A 1 79 ? -8.119 -9.438 2.605 1.00 98.38 79 TYR A C 1
ATOM 646 O O . TYR A 1 79 ? -8.782 -10.256 3.240 1.00 98.38 79 TYR A O 1
ATOM 654 N N . GLY A 1 80 ? -8.184 -9.356 1.272 1.00 97.81 80 GLY A N 1
ATOM 655 C CA . GLY A 1 80 ? -9.052 -10.192 0.441 1.00 97.81 80 GLY A CA 1
ATOM 656 C C . GLY A 1 80 ? -8.762 -11.685 0.592 1.00 97.81 80 GLY A C 1
ATOM 657 O O . GLY A 1 80 ? -9.684 -12.459 0.847 1.00 97.81 80 GLY A O 1
ATOM 658 N N . ILE A 1 81 ? -7.487 -12.084 0.520 1.00 97.25 81 ILE A N 1
ATOM 659 C CA . ILE A 1 81 ? -7.056 -13.475 0.745 1.00 97.25 81 ILE A CA 1
ATOM 660 C C . ILE A 1 81 ? -7.438 -13.922 2.162 1.00 97.25 81 ILE A C 1
ATOM 662 O O . ILE A 1 81 ? -8.092 -14.951 2.333 1.00 97.25 81 ILE A O 1
ATOM 666 N N . THR A 1 82 ? -7.087 -13.122 3.172 1.00 98.25 82 THR A N 1
ATOM 667 C CA . THR A 1 82 ? -7.359 -13.422 4.587 1.00 98.25 82 THR A CA 1
ATOM 668 C C . THR A 1 82 ? -8.850 -13.618 4.835 1.00 98.25 82 THR A C 1
ATOM 670 O O . THR A 1 82 ? -9.274 -14.625 5.398 1.00 98.25 82 THR A O 1
ATOM 673 N N . SER A 1 83 ? -9.662 -12.657 4.394 1.00 97.62 83 SER A N 1
ATOM 674 C CA . SER A 1 83 ? -11.104 -12.665 4.604 1.00 97.62 83 SER A CA 1
ATOM 675 C C . SER A 1 83 ? -11.781 -13.798 3.843 1.00 97.62 83 SER A C 1
ATOM 677 O O . SER A 1 83 ? -12.720 -14.393 4.367 1.00 97.62 83 SER A O 1
ATOM 679 N N . ALA A 1 84 ? -11.329 -14.123 2.630 1.00 97.38 84 ALA A N 1
ATOM 680 C CA . ALA A 1 84 ? -11.881 -15.234 1.864 1.00 97.38 84 ALA A CA 1
ATOM 681 C C . ALA A 1 84 ? -11.611 -16.585 2.548 1.00 97.38 84 ALA A C 1
ATOM 683 O O . ALA A 1 84 ? -12.513 -17.418 2.610 1.00 97.38 84 ALA A O 1
ATOM 684 N N . VAL A 1 85 ? -10.410 -16.787 3.109 1.00 97.19 85 VAL A N 1
ATOM 685 C CA . VAL A 1 85 ? -10.082 -18.003 3.875 1.00 97.19 85 VAL A CA 1
ATOM 686 C C . VAL A 1 85 ? -10.914 -18.083 5.156 1.00 97.19 85 VAL A C 1
ATOM 688 O O . VAL A 1 85 ? -11.557 -19.097 5.411 1.00 97.19 85 VAL A O 1
ATOM 691 N N . LEU A 1 86 ? -10.942 -17.013 5.960 1.00 96.31 86 LEU A N 1
ATOM 692 C CA . LEU A 1 86 ? -11.620 -17.020 7.264 1.00 96.31 86 LEU A CA 1
ATOM 693 C C . LEU A 1 86 ? -13.149 -17.088 7.163 1.00 96.31 86 LEU A C 1
ATOM 695 O O . LEU A 1 86 ? -13.794 -17.598 8.072 1.00 96.31 86 LEU A O 1
ATOM 699 N N . SER A 1 87 ? -13.732 -16.590 6.071 1.00 95.38 87 SER A N 1
ATOM 700 C CA . SER A 1 87 ? -15.175 -16.704 5.812 1.00 95.38 87 SER A CA 1
ATOM 701 C C . SER A 1 87 ? -15.591 -18.053 5.220 1.00 95.38 87 SER A C 1
ATOM 703 O O . SER A 1 87 ? -16.785 -18.308 5.089 1.00 95.38 87 SER A O 1
ATOM 705 N N . GLY A 1 88 ? -14.635 -18.908 4.840 1.00 95.06 88 GLY A N 1
ATOM 706 C CA . GLY A 1 88 ? -14.909 -20.167 4.149 1.00 95.06 88 GLY A CA 1
ATOM 707 C C . GLY A 1 88 ? -15.279 -20.011 2.670 1.00 95.06 88 GLY A C 1
ATOM 708 O O . GLY A 1 88 ? -15.680 -20.991 2.049 1.00 95.06 88 GLY A O 1
ATOM 709 N N . LEU A 1 89 ? -15.130 -18.812 2.086 1.00 96.94 89 LEU A N 1
ATOM 710 C CA . LEU A 1 89 ? -15.324 -18.593 0.648 1.00 96.94 89 LEU A CA 1
ATOM 711 C C . LEU A 1 89 ? -14.298 -19.379 -0.183 1.00 96.94 89 LEU A C 1
ATOM 713 O O . LEU A 1 89 ? -14.621 -19.866 -1.265 1.00 96.94 89 LEU A O 1
ATOM 717 N N . ILE A 1 90 ? -13.070 -19.508 0.327 1.00 95.44 90 ILE A N 1
ATOM 718 C CA . ILE A 1 90 ? -12.023 -20.353 -0.256 1.00 95.44 90 ILE A CA 1
ATOM 719 C C . ILE A 1 90 ? -11.449 -21.297 0.800 1.00 95.44 90 ILE A C 1
ATOM 721 O O . ILE A 1 90 ? -11.330 -20.941 1.972 1.00 95.44 90 ILE A O 1
ATOM 725 N N . SER A 1 91 ? -11.064 -22.504 0.375 1.00 95.69 91 SER A N 1
ATOM 726 C CA . SER A 1 91 ? -10.417 -23.476 1.262 1.00 95.69 91 SER A CA 1
ATOM 727 C C . SER A 1 91 ? -9.108 -22.903 1.821 1.00 95.69 91 SER A C 1
ATOM 729 O O . SER A 1 91 ? -8.303 -22.394 1.033 1.00 95.69 91 SER A O 1
ATOM 731 N N . PRO A 1 92 ? -8.821 -23.061 3.129 1.00 94.12 92 PRO A N 1
ATOM 732 C CA . PRO A 1 92 ? -7.534 -22.675 3.702 1.00 94.12 92 PRO A CA 1
ATOM 733 C C . PRO A 1 92 ? -6.334 -23.280 2.970 1.00 94.12 92 PRO A C 1
ATOM 735 O O . PRO A 1 92 ? -5.300 -22.632 2.865 1.00 94.12 92 PRO A O 1
ATOM 738 N N . THR A 1 93 ? -6.487 -24.471 2.379 1.00 94.31 93 THR A N 1
ATOM 739 C CA . THR A 1 93 ? -5.430 -25.166 1.623 1.00 94.31 93 THR A CA 1
ATOM 740 C C . THR A 1 93 ? -4.874 -24.363 0.442 1.00 94.31 93 THR A C 1
ATOM 742 O O . THR A 1 93 ? -3.817 -24.708 -0.074 1.00 94.31 93 THR A O 1
ATOM 745 N N . VAL A 1 94 ? -5.538 -23.283 0.008 1.00 94.44 94 VAL A N 1
ATOM 746 C CA . VAL A 1 94 ? -4.989 -22.346 -0.988 1.00 94.44 94 VAL A CA 1
ATOM 747 C C . VAL A 1 94 ? -3.662 -21.731 -0.532 1.00 94.44 94 VAL A C 1
ATOM 749 O O . VAL A 1 94 ? -2.757 -21.551 -1.341 1.00 94.44 94 VAL A O 1
ATOM 752 N N . LEU A 1 95 ? -3.524 -21.463 0.770 1.00 95.19 95 LEU A N 1
ATOM 753 C CA . LEU A 1 95 ? -2.301 -20.951 1.386 1.00 95.19 95 LEU A CA 1
ATOM 754 C C . LEU A 1 95 ? -1.277 -22.068 1.648 1.00 95.19 95 LEU A C 1
ATOM 756 O O . LEU A 1 95 ? -0.233 -21.790 2.213 1.00 95.19 95 LEU A O 1
ATOM 760 N N . SER A 1 96 ? -1.565 -23.315 1.261 1.00 94.31 96 SER A N 1
ATOM 761 C CA . SER A 1 96 ? -0.584 -24.406 1.231 1.00 94.31 96 SER A CA 1
ATOM 762 C C . SER A 1 96 ? 0.120 -24.525 -0.129 1.00 94.31 96 SER A C 1
ATOM 764 O O . SER A 1 96 ? 1.066 -25.300 -0.245 1.00 94.31 96 SER A O 1
ATOM 766 N N . ASP A 1 97 ? -0.313 -23.784 -1.166 1.00 96.69 97 ASP A N 1
ATOM 767 C CA . ASP A 1 97 ? 0.502 -23.600 -2.376 1.00 96.69 97 ASP A CA 1
ATOM 768 C C . ASP A 1 97 ? 1.720 -22.740 -2.000 1.00 96.69 97 ASP A C 1
ATOM 770 O O . ASP A 1 97 ? 1.528 -21.591 -1.586 1.00 96.69 97 ASP A O 1
ATOM 774 N N . PRO A 1 98 ? 2.960 -23.235 -2.178 1.00 95.88 98 PRO A N 1
ATOM 775 C CA . PRO A 1 98 ? 4.154 -22.532 -1.710 1.00 95.88 98 PRO A CA 1
ATOM 776 C C . PRO A 1 98 ? 4.303 -21.118 -2.276 1.00 95.88 98 PRO A C 1
ATOM 778 O O . PRO A 1 98 ? 4.821 -20.232 -1.605 1.00 95.88 98 PRO A O 1
ATOM 781 N N . ILE A 1 99 ? 3.832 -20.875 -3.503 1.00 95.94 99 ILE A N 1
ATOM 782 C CA . ILE A 1 99 ? 3.935 -19.558 -4.135 1.00 95.94 99 ILE A CA 1
ATOM 783 C C . ILE A 1 99 ? 2.853 -18.622 -3.597 1.00 95.94 99 ILE A C 1
ATOM 785 O O . ILE A 1 99 ? 3.115 -17.437 -3.423 1.00 95.94 99 ILE A O 1
ATOM 789 N N . ILE A 1 100 ? 1.643 -19.116 -3.328 1.00 96.94 100 ILE A N 1
ATOM 790 C CA . ILE A 1 100 ? 0.604 -18.295 -2.692 1.00 96.94 100 ILE A CA 1
ATOM 791 C C . ILE A 1 100 ? 0.987 -17.964 -1.245 1.00 96.94 100 ILE A C 1
ATOM 793 O O . ILE A 1 100 ? 0.836 -16.811 -0.843 1.00 96.94 100 ILE A O 1
ATOM 797 N N . GLU A 1 101 ? 1.524 -18.930 -0.494 1.00 97.69 101 GLU A N 1
ATOM 798 C CA . GLU A 1 101 ? 2.054 -18.709 0.857 1.00 97.69 101 GLU A CA 1
ATOM 799 C C . GLU A 1 101 ? 3.153 -17.638 0.845 1.00 97.69 101 GLU A C 1
ATOM 801 O O . GLU A 1 101 ? 3.086 -16.669 1.603 1.00 97.69 101 GLU A O 1
ATOM 806 N N . GLN A 1 102 ? 4.111 -17.760 -0.080 1.00 97.94 102 GLN A N 1
ATOM 807 C CA . GLN A 1 102 ? 5.194 -16.797 -0.271 1.00 97.94 102 GLN A CA 1
ATOM 808 C C . GLN A 1 102 ? 4.663 -15.398 -0.622 1.00 97.94 102 GLN A C 1
ATOM 810 O O . GLN A 1 102 ? 5.081 -14.425 -0.000 1.00 97.94 102 GLN A O 1
ATOM 815 N N . ILE A 1 103 ? 3.695 -15.286 -1.542 1.00 98.56 103 ILE A N 1
ATOM 816 C CA . ILE A 1 103 ? 3.045 -14.006 -1.879 1.00 98.56 103 ILE A CA 1
ATOM 817 C C . ILE A 1 103 ? 2.396 -13.386 -0.642 1.00 98.56 103 ILE A C 1
ATOM 819 O O . ILE A 1 103 ? 2.581 -12.198 -0.377 1.00 98.56 103 ILE A O 1
ATOM 823 N N . TYR A 1 104 ? 1.643 -14.186 0.113 1.00 98.69 104 TYR A N 1
ATOM 824 C CA . TYR A 1 104 ? 0.933 -13.740 1.306 1.00 98.69 104 TYR A CA 1
ATOM 825 C C . TYR A 1 104 ? 1.909 -13.248 2.385 1.00 98.69 104 TYR A C 1
ATOM 827 O O . TYR A 1 104 ? 1.711 -12.175 2.956 1.00 98.69 104 TYR A O 1
ATOM 835 N N . HIS A 1 105 ? 3.011 -13.972 2.594 1.00 98.69 105 HIS A N 1
ATOM 836 C CA . HIS A 1 105 ? 4.062 -13.606 3.536 1.00 98.69 105 HIS A CA 1
ATOM 837 C C . HIS A 1 105 ? 4.857 -12.375 3.086 1.00 98.69 105 HIS A C 1
ATOM 839 O O . HIS A 1 105 ? 4.848 -11.359 3.775 1.00 98.69 105 HIS A O 1
ATOM 845 N N . ASN A 1 106 ? 5.520 -12.429 1.924 1.00 98.81 106 ASN A N 1
ATOM 846 C CA . ASN A 1 106 ? 6.419 -11.365 1.475 1.00 98.81 106 ASN A CA 1
ATOM 847 C C . ASN A 1 106 ? 5.686 -10.038 1.279 1.00 98.81 106 ASN A C 1
ATOM 849 O O . ASN A 1 106 ? 6.228 -8.995 1.626 1.00 98.81 106 ASN A O 1
ATOM 853 N N . THR A 1 107 ? 4.451 -10.063 0.771 1.00 98.88 107 THR A N 1
ATOM 854 C CA . THR A 1 107 ? 3.657 -8.839 0.605 1.00 98.88 107 THR A CA 1
ATOM 855 C C . THR A 1 107 ? 3.283 -8.240 1.963 1.00 98.88 107 THR A C 1
ATOM 857 O O . THR A 1 107 ? 3.380 -7.028 2.139 1.00 98.88 107 THR A O 1
ATOM 860 N N . SER A 1 108 ? 2.931 -9.068 2.953 1.00 98.88 108 SER A N 1
ATOM 861 C CA . SER A 1 108 ? 2.703 -8.605 4.332 1.00 98.88 108 SER A CA 1
ATOM 862 C C . SER A 1 108 ? 3.968 -7.992 4.942 1.00 98.88 108 SER A C 1
ATOM 864 O O . SER A 1 108 ? 3.907 -6.930 5.563 1.00 98.88 108 SER A O 1
ATOM 866 N N . SER A 1 109 ? 5.125 -8.616 4.708 1.00 98.81 109 SER A N 1
ATOM 867 C CA . SER A 1 109 ? 6.426 -8.109 5.150 1.00 98.81 109 SER A CA 1
ATOM 868 C C . SER A 1 109 ? 6.819 -6.803 4.456 1.00 98.81 109 SER A C 1
ATOM 870 O O . SER A 1 109 ? 7.330 -5.910 5.125 1.00 98.81 109 SER A O 1
ATOM 872 N N . LEU A 1 110 ? 6.532 -6.644 3.159 1.00 98.88 110 LEU A N 1
ATOM 873 C CA . LEU A 1 110 ? 6.755 -5.390 2.433 1.00 98.88 110 LEU A CA 1
ATOM 874 C C . LEU A 1 110 ? 5.887 -4.261 2.997 1.00 98.88 110 LEU A C 1
ATOM 876 O O . LEU A 1 110 ? 6.394 -3.179 3.266 1.00 98.88 110 LEU A O 1
ATOM 880 N N . ILE A 1 111 ? 4.593 -4.511 3.221 1.00 98.88 111 ILE A N 1
ATOM 881 C CA . ILE A 1 111 ? 3.688 -3.522 3.828 1.00 98.88 111 ILE A CA 1
ATOM 882 C C . ILE A 1 111 ? 4.236 -3.074 5.190 1.00 98.88 111 ILE A C 1
ATOM 884 O O . ILE A 1 111 ? 4.306 -1.880 5.480 1.00 98.88 111 ILE A O 1
ATOM 888 N N . ALA A 1 112 ? 4.663 -4.030 6.019 1.00 98.81 112 ALA A N 1
ATOM 889 C CA . ALA A 1 112 ? 5.271 -3.737 7.309 1.00 98.81 112 ALA A CA 1
ATOM 890 C C . ALA A 1 112 ? 6.570 -2.932 7.173 1.00 98.81 112 ALA A C 1
ATOM 892 O O . ALA A 1 112 ? 6.771 -1.973 7.918 1.00 98.81 112 ALA A O 1
ATOM 893 N N . PHE A 1 113 ? 7.435 -3.302 6.227 1.00 98.69 113 PHE A N 1
ATOM 894 C CA . PHE A 1 113 ? 8.676 -2.596 5.931 1.00 98.69 113 PHE A CA 1
ATOM 895 C C . PHE A 1 113 ? 8.408 -1.141 5.538 1.00 98.69 113 PHE A C 1
ATOM 897 O O . PHE A 1 113 ? 8.994 -0.236 6.132 1.00 98.69 113 PHE A O 1
ATOM 904 N N . GLU A 1 114 ? 7.495 -0.904 4.598 1.00 98.62 114 GLU A N 1
ATOM 905 C CA . GLU A 1 114 ? 7.171 0.438 4.119 1.00 98.62 114 GLU A CA 1
ATOM 906 C C . GLU A 1 114 ? 6.619 1.304 5.252 1.00 98.62 114 GLU A C 1
ATOM 908 O O . GLU A 1 114 ? 7.109 2.406 5.479 1.00 98.62 114 GLU A O 1
ATOM 913 N N . ILE A 1 115 ? 5.690 0.792 6.061 1.00 98.44 115 ILE A N 1
ATOM 914 C CA . ILE A 1 115 ? 5.146 1.554 7.193 1.00 98.44 115 ILE A CA 1
ATOM 915 C C . ILE A 1 115 ? 6.234 1.880 8.230 1.00 98.44 115 ILE A C 1
ATOM 917 O O . ILE A 1 115 ? 6.321 3.016 8.700 1.00 98.44 115 ILE A O 1
ATOM 921 N N . LYS A 1 116 ? 7.099 0.914 8.570 1.00 98.12 116 LYS A N 1
ATOM 922 C CA . LYS A 1 116 ? 8.206 1.114 9.526 1.00 98.12 116 LYS A CA 1
ATOM 923 C C . LYS A 1 116 ? 9.220 2.151 9.046 1.00 98.12 116 LYS A C 1
ATOM 925 O O . LYS A 1 116 ? 9.811 2.845 9.871 1.00 98.12 116 LYS A O 1
ATOM 930 N N . ASN A 1 117 ? 9.391 2.271 7.732 1.00 97.06 117 ASN A N 1
ATOM 931 C CA . ASN A 1 117 ? 10.335 3.185 7.095 1.00 97.06 117 ASN A CA 1
ATOM 932 C C . ASN A 1 117 ? 9.666 4.442 6.515 1.00 97.06 117 ASN A C 1
ATOM 934 O O . ASN A 1 117 ? 10.267 5.119 5.682 1.00 97.06 117 ASN A O 1
ATOM 938 N N . ASN A 1 118 ? 8.445 4.783 6.955 1.00 95.56 118 ASN A N 1
ATOM 939 C CA . ASN A 1 118 ? 7.711 5.965 6.485 1.00 95.56 118 ASN A CA 1
ATOM 940 C C . ASN A 1 118 ? 7.613 6.013 4.945 1.00 95.56 118 ASN A C 1
ATOM 942 O O . ASN A 1 118 ? 7.930 7.020 4.307 1.00 95.56 118 ASN A O 1
ATOM 946 N N . PHE A 1 119 ? 7.217 4.885 4.358 1.00 96.88 119 PHE A N 1
ATOM 947 C CA . PHE A 1 119 ? 7.090 4.651 2.921 1.00 96.88 119 PHE A CA 1
ATOM 948 C C . PHE A 1 119 ? 8.371 4.987 2.150 1.00 96.88 119 PHE A C 1
ATOM 950 O O . PHE A 1 119 ? 8.340 5.675 1.126 1.00 96.88 119 PHE A O 1
ATOM 957 N N . SER A 1 120 ? 9.518 4.633 2.738 1.00 95.25 120 SER A N 1
ATOM 958 C CA . SER A 1 120 ? 10.859 4.935 2.226 1.00 95.25 120 SER A CA 1
ATOM 959 C C . SER A 1 120 ? 11.072 6.430 1.919 1.00 95.25 120 SER A C 1
ATOM 961 O O . SER A 1 120 ? 11.826 6.807 1.022 1.00 95.25 120 SER A O 1
ATOM 963 N N . GLY A 1 121 ? 10.364 7.309 2.643 1.00 93.88 121 GLY A N 1
ATOM 964 C CA . GLY A 1 121 ? 10.354 8.760 2.426 1.00 93.88 121 GLY A CA 1
ATOM 965 C C . GLY A 1 121 ? 9.657 9.219 1.137 1.00 93.88 121 GLY A C 1
ATOM 966 O O . GLY A 1 121 ? 9.677 10.412 0.832 1.00 93.88 121 GLY A O 1
ATOM 967 N N . ARG A 1 122 ? 9.038 8.300 0.386 1.00 93.88 122 ARG A N 1
ATOM 968 C CA . ARG A 1 122 ? 8.403 8.503 -0.925 1.00 93.88 122 ARG A CA 1
ATOM 969 C C . ARG A 1 122 ? 6.975 7.947 -0.948 1.00 93.88 122 ARG A C 1
ATOM 971 O O . ARG A 1 122 ? 6.666 7.060 -1.747 1.00 93.88 122 ARG A O 1
ATOM 978 N N . PRO A 1 123 ? 6.069 8.485 -0.111 1.00 93.50 123 PRO A N 1
ATOM 979 C CA . PRO A 1 123 ? 4.666 8.062 -0.106 1.00 93.50 123 PRO A CA 1
ATOM 980 C C . PRO A 1 123 ? 3.999 8.250 -1.476 1.00 93.50 123 PRO A C 1
ATOM 982 O O . PRO A 1 123 ? 3.109 7.492 -1.824 1.00 93.50 123 PRO A O 1
ATOM 985 N N . ASP A 1 124 ? 4.455 9.212 -2.281 1.00 91.81 124 ASP A N 1
ATOM 986 C CA . ASP A 1 124 ? 3.947 9.463 -3.625 1.00 91.81 124 ASP A CA 1
ATOM 987 C C . ASP A 1 124 ? 4.231 8.331 -4.613 1.00 91.81 124 ASP A C 1
ATOM 989 O O . ASP A 1 124 ? 3.506 8.196 -5.597 1.00 91.81 124 ASP A O 1
ATOM 993 N N . LEU A 1 125 ? 5.257 7.521 -4.339 1.00 95.56 125 LEU A N 1
ATOM 994 C CA . LEU A 1 125 ? 5.594 6.331 -5.114 1.00 95.56 125 LEU A CA 1
ATOM 995 C C . LEU A 1 125 ? 5.026 5.060 -4.471 1.00 95.56 125 LEU A C 1
ATOM 997 O O . LEU A 1 125 ? 4.491 4.206 -5.171 1.00 95.56 125 LEU A O 1
ATOM 1001 N N . ALA A 1 126 ? 5.101 4.936 -3.146 1.00 97.12 126 ALA A N 1
ATOM 1002 C CA . ALA A 1 126 ? 4.602 3.758 -2.434 1.00 97.12 126 ALA A CA 1
ATOM 1003 C C . ALA A 1 126 ? 3.063 3.662 -2.438 1.00 97.12 126 ALA A C 1
ATOM 1005 O O . ALA A 1 126 ? 2.497 2.571 -2.459 1.00 97.12 126 ALA A O 1
ATOM 1006 N N . LEU A 1 127 ? 2.380 4.810 -2.445 1.00 95.56 127 LEU A N 1
ATOM 1007 C CA . LEU A 1 127 ? 0.920 4.961 -2.432 1.00 95.56 127 LEU A CA 1
ATOM 1008 C C . LEU A 1 127 ? 0.446 5.614 -3.739 1.00 95.56 127 LEU A C 1
ATOM 1010 O O . LEU A 1 127 ? -0.265 6.623 -3.758 1.00 95.56 127 LEU A O 1
ATOM 1014 N N . THR A 1 128 ? 0.917 5.057 -4.855 1.00 93.44 128 THR A N 1
ATOM 1015 C CA . THR A 1 128 ? 0.783 5.628 -6.200 1.00 93.44 128 THR A CA 1
ATOM 1016 C C . THR A 1 128 ? -0.671 5.920 -6.597 1.00 93.44 128 THR A C 1
ATOM 1018 O O . THR A 1 128 ? -0.923 6.944 -7.233 1.00 93.44 128 THR A O 1
ATOM 1021 N N . TYR A 1 129 ? -1.633 5.071 -6.237 1.00 95.06 129 TYR A N 1
ATOM 1022 C CA . TYR A 1 129 ? -3.044 5.205 -6.618 1.00 95.06 129 TYR A CA 1
ATOM 1023 C C . TYR A 1 129 ? -3.947 5.585 -5.448 1.00 95.06 129 TYR A C 1
ATOM 1025 O O . TYR A 1 129 ? -4.915 6.317 -5.661 1.00 95.06 129 TYR A O 1
ATOM 1033 N N . TYR A 1 130 ? -3.615 5.158 -4.229 1.00 94.88 130 TYR A N 1
ATOM 1034 C CA . TYR A 1 130 ? -4.389 5.429 -3.012 1.00 94.88 130 TYR A CA 1
ATOM 1035 C C . TYR A 1 130 ? -3.537 6.228 -2.016 1.00 94.88 130 TYR A C 1
ATOM 1037 O O . TYR A 1 130 ? -2.967 5.657 -1.087 1.00 94.88 130 TYR A O 1
ATOM 1045 N N . PRO A 1 131 ? -3.409 7.546 -2.222 1.00 91.56 131 PRO A N 1
ATOM 1046 C CA . PRO A 1 131 ? -2.300 8.345 -1.700 1.00 91.56 131 PRO A CA 1
ATOM 1047 C C . PRO A 1 131 ? -2.417 8.707 -0.214 1.00 91.56 131 PRO A C 1
ATOM 1049 O O . PRO A 1 131 ? -1.477 9.269 0.356 1.00 91.56 131 PRO A O 1
ATOM 1052 N N . SER A 1 132 ? -3.557 8.408 0.417 1.00 93.00 132 SER A N 1
ATOM 1053 C CA . SER A 1 132 ? -3.735 8.607 1.852 1.00 93.00 132 SER A CA 1
ATOM 1054 C C . SER A 1 132 ? -3.011 7.512 2.633 1.00 93.00 132 SER A C 1
ATOM 1056 O O . SER A 1 132 ? -3.363 6.330 2.579 1.00 93.00 132 SER A O 1
ATOM 1058 N N . ARG A 1 133 ? -2.033 7.924 3.442 1.00 94.88 133 ARG A N 1
ATOM 1059 C CA . ARG A 1 133 ? -1.331 7.031 4.372 1.00 94.88 133 ARG A CA 1
ATOM 1060 C C . ARG A 1 133 ? -2.295 6.471 5.410 1.00 94.88 133 ARG A C 1
ATOM 1062 O O . ARG A 1 133 ? -2.230 5.292 5.750 1.00 94.88 133 ARG A O 1
ATOM 1069 N N . ILE A 1 134 ? -3.214 7.308 5.893 1.00 96.12 134 ILE A N 1
ATOM 1070 C CA . ILE A 1 134 ? -4.178 6.924 6.928 1.00 96.12 134 ILE A CA 1
ATOM 1071 C C . ILE A 1 134 ? -5.225 5.939 6.372 1.00 96.12 134 ILE A C 1
ATOM 1073 O O . ILE A 1 134 ? -5.669 5.045 7.096 1.00 96.12 134 ILE A O 1
ATOM 1077 N N . GLU A 1 135 ? -5.584 6.030 5.087 1.00 95.62 135 GLU A N 1
ATOM 1078 C CA . GLU A 1 135 ? -6.385 4.995 4.421 1.00 95.62 135 GLU A CA 1
ATOM 1079 C C . GLU A 1 135 ? -5.630 3.660 4.339 1.00 95.62 135 GLU A C 1
ATOM 1081 O O . GLU A 1 135 ? -6.178 2.632 4.748 1.00 95.62 135 GLU A O 1
ATOM 1086 N N . CYS A 1 136 ? -4.362 3.669 3.910 1.00 97.75 136 CYS A N 1
ATOM 1087 C CA . CYS A 1 136 ? -3.512 2.473 3.903 1.00 97.75 136 CYS A CA 1
ATOM 1088 C C . CYS A 1 136 ? -3.444 1.828 5.299 1.00 97.75 136 CYS A C 1
ATOM 1090 O O . CYS A 1 136 ? -3.677 0.628 5.457 1.00 97.75 136 CYS A O 1
ATOM 1092 N N . TYR A 1 137 ? -3.208 2.634 6.337 1.00 98.38 137 TYR A N 1
ATOM 1093 C CA . TYR A 1 137 ? -3.219 2.208 7.738 1.00 98.38 137 TYR A CA 1
ATOM 1094 C C . TYR A 1 137 ? -4.522 1.514 8.129 1.00 98.38 137 TYR A C 1
ATOM 1096 O O . TYR A 1 137 ? -4.502 0.437 8.726 1.00 98.38 137 TYR A O 1
ATOM 1104 N N . TRP A 1 138 ? -5.672 2.085 7.776 1.00 97.50 138 TRP A N 1
ATOM 1105 C CA . TRP A 1 138 ? -6.947 1.448 8.075 1.00 97.50 138 TRP A CA 1
ATOM 1106 C C . TRP A 1 138 ? -7.093 0.077 7.395 1.00 97.50 138 TRP A C 1
ATOM 1108 O O . TRP A 1 138 ? -7.560 -0.865 8.039 1.00 97.50 138 TRP A O 1
ATOM 1118 N N . LEU A 1 139 ? -6.655 -0.078 6.142 1.00 96.88 139 LEU A N 1
ATOM 1119 C CA . LEU A 1 139 ? -6.713 -1.366 5.438 1.00 96.88 139 LEU A CA 1
ATOM 1120 C C . LEU A 1 139 ? -5.821 -2.438 6.076 1.00 96.88 139 LEU A C 1
ATOM 1122 O O . LEU A 1 139 ? -6.255 -3.583 6.221 1.00 96.88 139 LEU A O 1
ATOM 1126 N N . VAL A 1 140 ? -4.620 -2.075 6.529 1.00 98.62 140 VAL A N 1
ATOM 1127 C CA . VAL A 1 140 ? -3.743 -3.001 7.267 1.00 98.62 140 VAL A CA 1
ATOM 1128 C C . VAL A 1 140 ? -4.380 -3.395 8.600 1.00 98.62 140 VAL A C 1
ATOM 1130 O O . VAL A 1 140 ? -4.481 -4.584 8.914 1.00 98.62 140 VAL A O 1
ATOM 1133 N N . ALA A 1 141 ? -4.903 -2.417 9.347 1.00 98.38 141 ALA A N 1
ATOM 1134 C CA . ALA A 1 141 ? -5.554 -2.663 10.630 1.00 98.38 141 ALA A CA 1
ATOM 1135 C C . ALA A 1 141 ? -6.754 -3.615 10.496 1.00 98.38 141 ALA A C 1
ATOM 1137 O O . ALA A 1 141 ? -6.922 -4.496 11.333 1.00 98.38 141 ALA A O 1
ATOM 1138 N N . ARG A 1 142 ? -7.546 -3.520 9.416 1.00 96.19 142 ARG A N 1
ATOM 1139 C CA . ARG A 1 142 ? -8.661 -4.453 9.152 1.00 96.19 142 ARG A CA 1
ATOM 1140 C C . ARG A 1 142 ? -8.212 -5.910 9.064 1.00 96.19 142 ARG A C 1
ATOM 1142 O O . ARG A 1 142 ? -8.936 -6.785 9.542 1.00 96.19 142 ARG A O 1
ATOM 1149 N N . THR A 1 143 ? -7.052 -6.171 8.464 1.00 98.31 143 THR A N 1
ATOM 1150 C CA . THR A 1 143 ? -6.503 -7.531 8.375 1.00 98.31 143 THR A CA 1
ATOM 1151 C C . THR A 1 143 ? -6.073 -8.038 9.748 1.00 98.31 143 THR A C 1
ATOM 1153 O O . THR A 1 143 ? -6.430 -9.152 10.129 1.00 98.31 143 THR A O 1
ATOM 1156 N N . ALA A 1 144 ? -5.388 -7.206 10.537 1.00 97.94 144 ALA A N 1
ATOM 1157 C CA . ALA A 1 144 ? -5.038 -7.557 11.912 1.00 97.94 144 ALA A CA 1
ATOM 1158 C C . ALA A 1 144 ? -6.291 -7.859 12.759 1.00 97.94 144 ALA A C 1
ATOM 1160 O O . ALA A 1 144 ? -6.337 -8.875 13.449 1.00 97.94 144 ALA A O 1
ATOM 1161 N N . THR A 1 145 ? -7.347 -7.040 12.653 1.00 95.69 145 THR A N 1
ATOM 1162 C CA . THR A 1 145 ? -8.593 -7.231 13.415 1.00 95.69 145 THR A CA 1
ATOM 1163 C C . THR A 1 145 ? -9.312 -8.537 13.074 1.00 95.69 145 THR A C 1
ATOM 1165 O O . THR A 1 145 ? -9.819 -9.205 13.978 1.00 95.69 145 THR A O 1
ATOM 1168 N N . ILE A 1 146 ? -9.404 -8.915 11.791 1.00 95.75 146 ILE A N 1
ATOM 1169 C CA . ILE A 1 146 ? -10.106 -10.153 11.409 1.00 95.75 146 ILE A CA 1
ATOM 1170 C C . ILE A 1 146 ? -9.316 -11.399 11.832 1.00 95.75 146 ILE A C 1
ATOM 1172 O O . ILE A 1 146 ? -9.916 -12.365 12.301 1.00 95.75 146 ILE A O 1
ATOM 1176 N N . LEU A 1 147 ? -7.980 -11.348 11.761 1.00 97.19 147 LEU A N 1
ATOM 1177 C CA . LEU A 1 147 ? -7.106 -12.403 12.279 1.00 97.19 147 LEU A CA 1
ATOM 1178 C C . LEU A 1 147 ? -7.231 -12.533 13.803 1.00 97.19 147 LEU A C 1
ATOM 1180 O O . LEU A 1 147 ? -7.414 -13.640 14.300 1.00 97.19 147 LEU A O 1
ATOM 1184 N N . GLU A 1 148 ? -7.217 -11.418 14.537 1.00 95.12 148 GLU A N 1
ATOM 1185 C CA . GLU A 1 148 ? -7.423 -11.396 15.993 1.00 95.12 148 GLU A CA 1
ATOM 1186 C C . GLU A 1 148 ? -8.784 -11.990 16.381 1.00 95.12 148 GLU A C 1
ATOM 1188 O O . GLU A 1 148 ? -8.888 -12.814 17.289 1.00 95.12 148 GLU A O 1
ATOM 1193 N N . SER A 1 149 ? -9.844 -11.611 15.664 1.00 92.69 149 SER A N 1
ATOM 1194 C CA . SER A 1 149 ? -11.202 -12.107 15.926 1.00 92.69 149 SER A CA 1
ATOM 1195 C C . SER A 1 149 ? -11.302 -13.619 15.706 1.00 92.69 149 SER A C 1
ATOM 1197 O O . SER A 1 149 ? -11.904 -14.331 16.515 1.00 92.69 149 SER A O 1
ATOM 1199 N N . ALA A 1 150 ? -10.668 -14.127 14.645 1.00 93.69 150 ALA A N 1
ATOM 1200 C CA . ALA A 1 150 ? -10.585 -15.559 14.388 1.00 93.69 150 ALA A CA 1
ATOM 1201 C C . ALA A 1 150 ? -9.762 -16.284 15.469 1.00 93.69 150 ALA A C 1
ATOM 1203 O O . ALA A 1 150 ? -10.230 -17.295 15.986 1.00 93.69 150 ALA A O 1
ATOM 1204 N N . ARG A 1 151 ? -8.616 -15.726 15.893 1.00 93.88 151 ARG A N 1
ATOM 1205 C CA . ARG A 1 151 ? -7.776 -16.261 16.986 1.00 93.88 151 ARG A CA 1
ATOM 1206 C C . ARG A 1 151 ? -8.497 -16.341 18.332 1.00 93.88 151 ARG A C 1
ATOM 1208 O O . ARG A 1 151 ? -8.235 -17.234 19.131 1.00 93.88 151 ARG A O 1
ATOM 1215 N N . ARG A 1 152 ? -9.401 -15.401 18.610 1.00 89.94 152 ARG A N 1
ATOM 1216 C CA . ARG A 1 152 ? -10.228 -15.421 19.829 1.00 89.94 152 ARG A CA 1
ATOM 1217 C C . ARG A 1 152 ? -11.341 -16.459 19.772 1.00 89.94 152 ARG A C 1
ATOM 1219 O O . ARG A 1 152 ? -11.752 -16.960 20.813 1.00 89.94 152 ARG A O 1
ATOM 1226 N N . SER A 1 153 ? -11.815 -16.772 18.570 1.00 88.25 153 SER A N 1
ATOM 1227 C CA . SER A 1 153 ? -12.881 -17.752 18.342 1.00 88.25 153 SER A CA 1
ATOM 1228 C C . SER A 1 153 ? -12.347 -19.184 18.189 1.00 88.25 153 SER A C 1
ATOM 1230 O O . SER A 1 153 ? -13.120 -20.135 18.256 1.00 88.25 153 SER A O 1
ATOM 1232 N N . GLY A 1 154 ? -11.037 -19.350 17.985 1.00 89.50 154 GLY A N 1
ATOM 1233 C CA . GLY A 1 154 ? -10.374 -20.637 17.798 1.00 89.50 154 GLY A CA 1
ATOM 1234 C C . GLY A 1 154 ? -8.950 -20.474 17.264 1.00 89.50 154 GLY A C 1
ATOM 1235 O O . GLY A 1 154 ? -8.384 -19.388 17.265 1.00 89.50 154 GLY A O 1
ATOM 1236 N N . THR A 1 155 ? -8.340 -21.554 16.788 1.00 90.56 155 THR A N 1
ATOM 1237 C CA . THR A 1 155 ? -7.022 -21.488 16.137 1.00 90.56 155 THR A CA 1
ATOM 1238 C C . THR A 1 155 ? -7.147 -21.019 14.691 1.00 90.56 155 THR A C 1
ATOM 1240 O O . THR A 1 155 ? -8.079 -21.426 13.994 1.00 90.56 155 THR A O 1
ATOM 1243 N N . LEU A 1 156 ? -6.187 -20.223 14.205 1.00 95.50 156 LEU A N 1
ATOM 1244 C CA . LEU A 1 156 ? -6.127 -19.912 12.776 1.00 95.50 156 LEU A CA 1
ATOM 1245 C C . LEU A 1 156 ? -5.900 -21.195 11.956 1.00 95.50 156 LEU A C 1
ATOM 1247 O O . LEU A 1 156 ? -5.196 -22.094 12.422 1.00 95.50 156 LEU A O 1
ATOM 1251 N N . PRO A 1 157 ? -6.464 -21.296 10.736 1.00 93.50 157 PRO A N 1
ATOM 1252 C CA . PRO A 1 157 ? -6.374 -22.518 9.935 1.00 93.50 157 PRO A CA 1
ATOM 1253 C C . PRO A 1 157 ? -4.946 -22.948 9.579 1.00 93.50 157 PRO A C 1
ATOM 1255 O O . PRO A 1 157 ? -4.686 -24.136 9.405 1.00 93.50 157 PRO A O 1
ATOM 1258 N N . LEU A 1 158 ? -4.028 -21.988 9.425 1.00 94.62 158 LEU A N 1
ATOM 1259 C CA . LEU A 1 158 ? -2.658 -22.226 8.976 1.00 94.62 158 LEU A CA 1
ATOM 1260 C C . LEU A 1 158 ? -1.669 -21.314 9.704 1.00 94.62 158 LEU A C 1
ATOM 1262 O O . LEU A 1 158 ? -1.943 -20.131 9.905 1.00 94.62 158 LEU A O 1
ATOM 1266 N N . LYS A 1 159 ? -0.474 -21.846 9.996 1.00 95.62 159 LYS A N 1
ATOM 1267 C CA . LYS A 1 159 ? 0.604 -21.136 10.710 1.00 95.62 159 LYS A CA 1
ATOM 1268 C C . LYS A 1 159 ? 1.020 -19.829 10.038 1.00 95.62 159 LYS A C 1
ATOM 1270 O O . LYS A 1 159 ? 1.336 -18.867 10.726 1.00 95.62 159 LYS A O 1
ATOM 1275 N N . ILE A 1 160 ? 0.994 -19.760 8.706 1.00 97.62 160 ILE A N 1
ATOM 1276 C CA . ILE A 1 160 ? 1.348 -18.525 7.998 1.00 97.62 160 ILE A CA 1
ATOM 1277 C C . ILE A 1 160 ? 0.408 -17.362 8.347 1.00 97.62 160 ILE A C 1
ATOM 1279 O O . ILE A 1 160 ? 0.828 -16.207 8.385 1.00 97.62 160 ILE A O 1
ATOM 1283 N N . MET A 1 161 ? -0.855 -17.649 8.671 1.00 98.31 161 MET A N 1
ATOM 1284 C CA . MET A 1 161 ? -1.798 -16.623 9.108 1.00 98.31 161 MET A CA 1
ATOM 1285 C C . MET A 1 161 ? -1.441 -16.094 10.502 1.00 98.31 161 MET A C 1
ATOM 1287 O O . MET A 1 161 ? -1.638 -14.907 10.748 1.00 98.31 161 MET A O 1
ATOM 1291 N N . ASP A 1 162 ? -0.856 -16.923 11.377 1.00 97.56 162 ASP A N 1
ATOM 1292 C CA . ASP A 1 162 ? -0.286 -16.469 12.654 1.00 97.56 162 ASP A CA 1
ATOM 1293 C C . ASP A 1 162 ? 0.939 -15.573 12.432 1.00 97.56 162 ASP A C 1
ATOM 1295 O O . ASP A 1 162 ? 1.081 -14.543 13.090 1.00 97.56 162 ASP A O 1
ATOM 1299 N N . THR A 1 163 ? 1.803 -15.924 11.475 1.00 98.25 163 THR A N 1
ATOM 1300 C CA . THR A 1 163 ? 2.952 -15.089 11.094 1.00 98.25 163 THR A CA 1
ATOM 1301 C C . THR A 1 163 ? 2.496 -13.712 10.615 1.00 98.25 163 THR A C 1
ATOM 1303 O O . THR A 1 163 ? 2.963 -12.698 11.131 1.00 98.25 163 THR A O 1
ATOM 1306 N N . VAL A 1 164 ? 1.539 -13.655 9.682 1.00 98.56 164 VAL A N 1
ATOM 1307 C CA . VAL A 1 164 ? 0.996 -12.383 9.172 1.00 98.56 164 VAL A CA 1
ATOM 1308 C C . VAL A 1 164 ? 0.258 -11.602 10.258 1.00 98.56 164 VAL A C 1
ATOM 1310 O O . VAL A 1 164 ? 0.409 -10.383 10.333 1.00 98.56 164 VAL A O 1
ATOM 1313 N N . TYR A 1 165 ? -0.474 -12.285 11.143 1.00 98.38 165 TYR A N 1
ATOM 1314 C CA . TYR A 1 165 ? -1.079 -11.655 12.316 1.00 98.38 165 TYR A CA 1
ATOM 1315 C C . TYR A 1 165 ? -0.024 -10.938 13.167 1.00 98.38 165 TYR A C 1
ATOM 1317 O O . TYR A 1 165 ? -0.192 -9.761 13.471 1.00 98.38 165 TYR A O 1
ATOM 1325 N N . ASN A 1 166 ? 1.087 -11.601 13.495 1.00 98.38 166 ASN A N 1
ATOM 1326 C CA . ASN A 1 166 ? 2.148 -10.996 14.301 1.00 98.38 166 ASN A CA 1
ATOM 1327 C C . ASN A 1 166 ? 2.813 -9.807 13.589 1.00 98.38 166 ASN A C 1
ATOM 1329 O O . ASN A 1 166 ? 3.037 -8.774 14.220 1.00 98.38 166 ASN A O 1
ATOM 1333 N N . ILE A 1 167 ? 3.081 -9.927 12.281 1.00 98.62 167 ILE A N 1
ATOM 1334 C CA . ILE A 1 167 ? 3.646 -8.840 11.463 1.00 98.62 167 ILE A CA 1
ATOM 1335 C C . ILE A 1 167 ? 2.746 -7.602 11.522 1.00 98.62 167 ILE A C 1
ATOM 1337 O O . ILE A 1 167 ? 3.222 -6.499 11.798 1.00 98.62 167 ILE A O 1
ATOM 1341 N N . PHE A 1 168 ? 1.445 -7.763 11.271 1.00 98.69 168 PHE A N 1
ATOM 1342 C CA . PHE A 1 168 ? 0.533 -6.624 11.245 1.00 98.69 168 PHE A CA 1
ATOM 1343 C C . PHE A 1 168 ? 0.203 -6.092 12.631 1.00 98.69 168 PHE A C 1
ATOM 1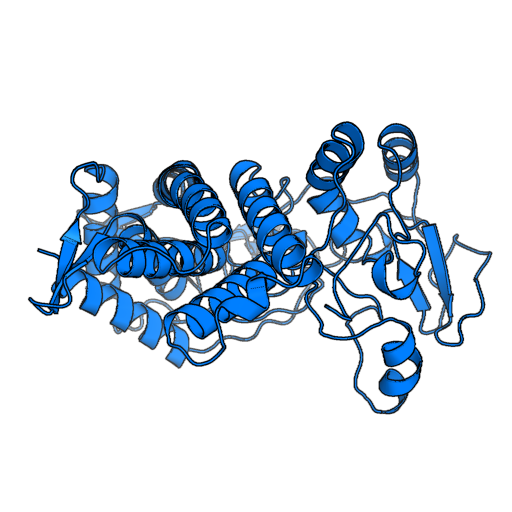345 O O . PHE A 1 168 ? 0.125 -4.878 12.771 1.00 98.69 168 PHE A O 1
ATOM 1352 N N . THR A 1 169 ? 0.076 -6.930 13.659 1.00 97.81 169 THR A N 1
ATOM 1353 C CA . THR A 1 169 ? -0.162 -6.459 15.032 1.00 97.81 169 THR A CA 1
ATOM 1354 C C . THR A 1 169 ? 0.983 -5.571 15.526 1.00 97.81 169 THR A C 1
ATOM 1356 O O . THR A 1 169 ? 0.726 -4.463 15.997 1.00 97.81 169 THR A O 1
ATOM 1359 N N . ASP A 1 170 ? 2.241 -5.977 15.309 1.00 97.38 170 ASP A N 1
ATOM 1360 C CA . ASP A 1 170 ? 3.426 -5.163 15.634 1.00 97.38 170 ASP A CA 1
ATOM 1361 C C . ASP A 1 170 ? 3.385 -3.781 14.955 1.00 97.38 170 ASP A C 1
ATOM 1363 O O . ASP A 1 170 ? 3.629 -2.739 15.569 1.00 97.38 170 ASP A O 1
ATOM 1367 N N . VAL A 1 171 ? 3.008 -3.748 13.677 1.00 98.00 171 VAL A N 1
ATOM 1368 C CA . VAL A 1 171 ? 2.959 -2.506 12.898 1.00 98.00 171 VAL A CA 1
ATOM 1369 C C . VAL A 1 171 ? 1.780 -1.617 13.304 1.00 98.00 171 VAL A C 1
ATOM 1371 O O . VAL A 1 171 ? 1.962 -0.406 13.470 1.00 98.00 171 VAL A O 1
ATOM 1374 N N . VAL A 1 172 ? 0.582 -2.185 13.477 1.00 98.44 172 VAL A N 1
ATOM 1375 C CA . VAL A 1 172 ? -0.653 -1.419 13.712 1.00 98.44 172 VAL A CA 1
ATOM 1376 C C . VAL A 1 172 ? -0.709 -0.850 15.132 1.00 98.44 172 VAL A C 1
ATOM 1378 O O . VAL A 1 172 ? -1.184 0.274 15.320 1.00 98.44 172 VAL A O 1
ATOM 1381 N N . GLU A 1 173 ? -0.190 -1.576 16.124 1.00 98.06 173 GLU A N 1
ATOM 1382 C CA . GLU A 1 173 ? -0.106 -1.135 17.524 1.00 98.06 173 GLU A CA 1
ATOM 1383 C C . GLU A 1 173 ? 1.166 -0.320 17.799 1.00 98.06 173 GLU A C 1
ATOM 1385 O O . GLU A 1 173 ? 1.170 0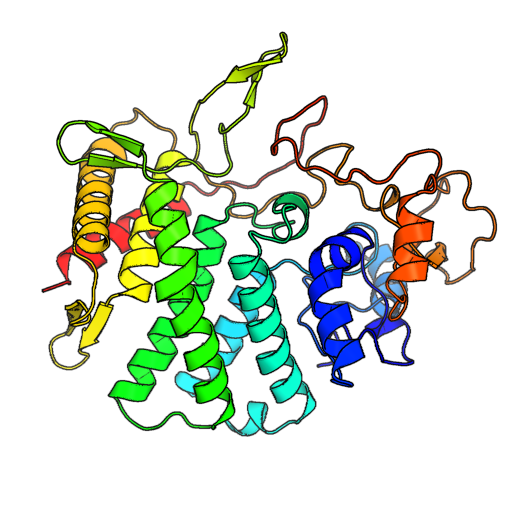.573 18.647 1.00 98.06 173 GLU A O 1
ATOM 1390 N N . GLY A 1 174 ? 2.240 -0.555 17.046 1.00 97.69 174 GLY A N 1
ATOM 1391 C CA . GLY A 1 174 ? 3.487 0.193 17.153 1.00 97.69 174 GLY A CA 1
ATOM 1392 C C . GLY A 1 174 ? 3.521 1.426 16.251 1.00 97.69 174 GLY A C 1
ATOM 1393 O O . GLY A 1 174 ? 3.143 2.534 16.643 1.00 97.69 174 GLY A O 1
ATOM 1394 N N . TYR A 1 175 ? 4.059 1.242 15.048 1.00 97.94 175 TYR A N 1
ATOM 1395 C CA . TYR A 1 175 ? 4.457 2.321 14.140 1.00 97.94 175 TYR A CA 1
ATOM 1396 C C . TYR A 1 175 ? 3.271 3.147 13.636 1.00 97.94 175 TYR A C 1
ATOM 1398 O O . TYR A 1 175 ? 3.304 4.372 13.743 1.00 97.94 175 TYR A O 1
ATOM 1406 N N . MET A 1 176 ? 2.193 2.500 13.184 1.00 98.06 176 MET A N 1
ATOM 1407 C CA . MET A 1 176 ? 1.008 3.209 12.683 1.00 98.06 176 MET A CA 1
ATOM 1408 C C . MET A 1 176 ? 0.339 4.032 13.779 1.00 98.06 176 MET A C 1
ATOM 1410 O O . MET A 1 176 ? -0.037 5.179 13.560 1.00 98.06 176 MET A O 1
ATOM 1414 N N . THR A 1 177 ? 0.202 3.463 14.979 1.00 98.56 177 THR A N 1
ATOM 1415 C CA . THR A 1 177 ? -0.393 4.180 16.111 1.00 98.56 177 THR A CA 1
ATOM 1416 C C . THR A 1 177 ? 0.436 5.410 16.471 1.00 98.56 177 THR A C 1
ATOM 1418 O O . THR A 1 177 ? -0.131 6.482 16.674 1.00 98.56 177 THR A O 1
ATOM 1421 N N . LYS A 1 178 ? 1.769 5.291 16.517 1.00 98.31 178 LYS A N 1
ATOM 1422 C CA . LYS A 1 178 ? 2.658 6.434 16.779 1.00 98.31 178 LYS A CA 1
ATOM 1423 C C . LYS A 1 178 ? 2.512 7.522 15.717 1.00 98.31 178 LYS A C 1
ATOM 1425 O O . LYS A 1 178 ? 2.373 8.686 16.086 1.00 98.31 178 LYS A O 1
ATOM 1430 N N . ASP A 1 179 ? 2.495 7.147 14.441 1.00 97.81 179 ASP A N 1
ATOM 1431 C CA . ASP A 1 179 ? 2.372 8.094 13.330 1.00 97.81 179 ASP A CA 1
ATOM 1432 C C . ASP A 1 179 ? 1.008 8.803 13.331 1.00 97.81 179 ASP A C 1
ATOM 1434 O O . ASP A 1 179 ? 0.944 10.032 13.356 1.00 97.81 179 ASP A O 1
ATOM 1438 N N . ILE A 1 180 ? -0.098 8.057 13.461 1.00 98.38 180 ILE A N 1
ATOM 1439 C CA . ILE A 1 180 ? -1.437 8.653 13.585 1.00 98.38 180 ILE A CA 1
ATOM 1440 C C . ILE A 1 180 ? -1.491 9.598 14.789 1.00 98.38 180 ILE A C 1
ATOM 1442 O O . ILE A 1 180 ? -2.001 10.704 14.681 1.00 98.38 180 ILE A O 1
ATOM 1446 N N . LEU A 1 181 ? -0.970 9.221 15.957 1.00 98.38 181 LEU A N 1
ATOM 1447 C CA . LEU A 1 181 ? -0.993 10.123 17.112 1.00 98.38 181 LEU A CA 1
ATOM 1448 C C . LEU A 1 181 ? -0.134 11.379 16.899 1.00 98.38 181 LEU A C 1
ATOM 1450 O O . LEU A 1 181 ? -0.492 12.440 17.414 1.00 98.38 181 LEU A O 1
ATOM 1454 N N . HIS A 1 182 ? 0.961 11.278 16.143 1.00 97.50 182 HIS A N 1
ATOM 1455 C CA . HIS A 1 182 ? 1.822 12.407 15.798 1.00 97.50 182 HIS A CA 1
ATOM 1456 C C . HIS A 1 182 ? 1.133 13.405 14.854 1.00 97.50 182 HIS A C 1
ATOM 1458 O O . HIS A 1 182 ? 1.265 14.614 15.040 1.00 97.50 182 HIS A O 1
ATOM 1464 N N . LEU A 1 183 ? 0.332 12.918 13.902 1.00 95.56 183 LEU A N 1
ATOM 1465 C CA . LEU A 1 183 ? -0.399 13.743 12.930 1.00 95.56 183 LEU A CA 1
ATOM 1466 C C . LEU A 1 183 ? -1.637 14.456 13.514 1.00 95.56 183 LEU A C 1
ATOM 1468 O O . LEU A 1 183 ? -2.299 15.232 12.821 1.00 95.56 183 LEU A O 1
ATOM 1472 N N . ALA A 1 184 ? -1.984 14.200 14.779 1.00 97.31 184 ALA A N 1
ATOM 1473 C CA . ALA A 1 184 ? -3.216 14.680 15.396 1.00 97.31 184 ALA A CA 1
ATOM 1474 C C . ALA A 1 184 ? -3.248 16.209 15.564 1.00 97.31 184 ALA A C 1
ATOM 1476 O O . ALA A 1 184 ? -2.431 16.799 16.274 1.00 97.31 184 ALA A O 1
ATOM 1477 N N . LYS A 1 185 ? -4.273 16.862 15.000 1.00 96.56 185 LYS A N 1
ATOM 1478 C CA . LYS A 1 185 ? -4.483 18.316 15.112 1.00 96.56 185 LYS A CA 1
ATOM 1479 C C . LYS A 1 185 ? -5.630 18.650 16.066 1.00 96.56 185 LYS A C 1
ATOM 1481 O O . LYS A 1 185 ? -6.641 17.952 16.138 1.00 96.56 185 LYS A O 1
ATOM 1486 N N . ARG A 1 186 ? -5.507 19.757 16.811 1.00 94.88 186 ARG A N 1
ATOM 1487 C CA . ARG A 1 186 ? -6.547 20.222 17.752 1.00 94.88 186 ARG A CA 1
ATOM 1488 C C . ARG A 1 186 ? -7.655 20.982 17.019 1.00 94.88 186 ARG A C 1
ATOM 1490 O O . ARG A 1 186 ? -7.406 22.040 16.456 1.00 94.88 186 ARG A O 1
ATOM 1497 N N . GLY A 1 187 ? -8.895 20.495 17.100 1.00 87.31 187 GLY A N 1
ATOM 1498 C CA . GLY A 1 187 ? -10.088 21.100 16.478 1.00 87.31 187 GLY A CA 1
ATOM 1499 C C . GLY A 1 187 ? -10.962 21.954 17.405 1.00 87.31 187 GLY A C 1
ATOM 1500 O O . GLY A 1 187 ? -12.113 22.236 17.070 1.00 87.31 187 GLY A O 1
ATOM 1501 N N . GLY A 1 188 ? -10.453 22.303 18.590 1.00 88.12 188 GLY A N 1
ATOM 1502 C CA . GLY A 1 188 ? -11.185 22.945 19.689 1.00 88.12 188 GLY A CA 1
ATOM 1503 C C . GLY A 1 188 ? -11.157 22.102 20.973 1.00 88.12 188 GLY A C 1
ATOM 1504 O O . GLY A 1 188 ? -10.481 21.069 21.009 1.00 88.12 188 GLY A O 1
ATOM 1505 N N . PRO A 1 189 ? -11.880 22.501 22.039 1.00 90.19 189 PRO A N 1
ATOM 1506 C CA . PRO A 1 189 ? -11.851 21.806 23.327 1.00 90.19 189 PRO A CA 1
ATOM 1507 C C . PRO A 1 189 ? -12.179 20.309 23.207 1.00 90.19 189 PRO A C 1
ATOM 1509 O O . PRO A 1 189 ? -13.313 19.912 22.912 1.00 90.19 189 PRO A O 1
ATOM 1512 N N . GLY A 1 190 ? -11.163 19.467 23.413 1.00 89.88 190 GLY A N 1
ATOM 1513 C CA . GLY A 1 190 ? -11.263 18.006 23.357 1.00 89.88 190 GLY A CA 1
ATOM 1514 C C . GLY A 1 190 ? -11.625 17.417 21.988 1.00 89.88 190 GLY A C 1
ATOM 1515 O O . GLY A 1 190 ? -12.071 16.280 21.950 1.00 89.88 190 GLY A O 1
ATOM 1516 N N . SER A 1 191 ? -11.502 18.173 20.891 1.00 97.12 191 SER A N 1
ATOM 1517 C CA . SER A 1 191 ? -11.764 17.682 19.526 1.00 97.12 191 SER A CA 1
ATOM 1518 C C . SER A 1 191 ? -10.451 17.500 18.771 1.00 97.12 191 SER A C 1
ATOM 1520 O O . SER A 1 191 ? -9.562 18.348 18.880 1.00 97.12 191 SER A O 1
ATOM 1522 N N . VAL A 1 192 ? -10.343 16.426 17.994 1.00 98.31 192 VAL A N 1
ATOM 1523 C CA . VAL A 1 192 ? -9.153 16.083 17.204 1.00 98.31 192 VAL A CA 1
ATOM 1524 C C . VAL A 1 192 ? -9.564 15.882 15.750 1.00 98.31 192 VAL A C 1
ATOM 1526 O O . VAL A 1 192 ? -10.638 15.346 15.497 1.00 98.31 192 VAL A O 1
ATOM 1529 N N . TYR A 1 193 ? -8.738 16.336 14.812 1.00 97.81 193 TYR A N 1
ATOM 1530 C CA . TYR A 1 193 ? -8.920 16.090 13.382 1.00 97.81 193 TYR A CA 1
ATOM 1531 C C . TYR A 1 193 ? -7.588 15.788 12.703 1.00 97.81 193 TYR A C 1
ATOM 1533 O O . TYR A 1 193 ? -6.520 16.009 13.282 1.00 97.81 193 TYR A O 1
ATOM 1541 N N . PHE A 1 194 ? -7.687 15.310 11.469 1.00 96.56 194 PHE A N 1
ATOM 1542 C CA . PHE A 1 194 ? -6.569 14.912 10.630 1.00 96.56 194 PHE A CA 1
ATOM 1543 C C . PHE A 1 194 ? -6.709 15.465 9.219 1.00 96.56 194 PHE A C 1
ATOM 1545 O O . PHE A 1 194 ? -7.816 15.607 8.712 1.00 96.56 194 PHE A O 1
ATOM 1552 N N . ASP A 1 195 ? -5.559 15.729 8.619 1.00 92.62 195 ASP A N 1
ATOM 1553 C CA . ASP A 1 195 ? -5.337 16.196 7.255 1.00 92.62 195 ASP A CA 1
ATOM 1554 C C . ASP A 1 195 ? -4.262 15.260 6.670 1.00 92.62 195 ASP A C 1
ATOM 1556 O O . ASP A 1 195 ? -3.321 14.939 7.400 1.00 92.62 195 ASP A O 1
ATOM 1560 N N . ASP A 1 196 ? -4.397 14.797 5.425 1.00 88.81 196 ASP A N 1
ATOM 1561 C CA . ASP A 1 196 ? -3.433 13.872 4.797 1.00 88.81 196 ASP A CA 1
ATOM 1562 C C . ASP A 1 196 ? -3.124 14.238 3.334 1.00 88.81 196 ASP A C 1
ATOM 1564 O O . ASP A 1 196 ? -2.060 14.779 3.055 1.00 88.81 196 ASP A O 1
ATOM 1568 N N . PHE A 1 197 ? -4.068 14.075 2.398 1.00 88.31 197 PHE A N 1
ATOM 1569 C CA . PHE A 1 197 ? -3.803 14.202 0.961 1.00 88.31 197 PHE A CA 1
ATOM 1570 C C . PHE A 1 197 ? -4.379 15.469 0.304 1.00 88.31 197 PHE A C 1
ATOM 1572 O O . PHE A 1 197 ? -3.622 16.315 -0.166 1.00 88.31 197 PHE A O 1
ATOM 1579 N N . ILE A 1 198 ? -5.706 15.633 0.247 1.00 87.19 198 ILE A N 1
ATOM 1580 C CA . ILE A 1 198 ? -6.328 16.710 -0.549 1.00 87.19 198 ILE A CA 1
ATOM 1581 C C . ILE A 1 198 ? -6.350 18.032 0.215 1.00 87.19 198 ILE A C 1
ATOM 1583 O O . ILE A 1 198 ? -6.923 18.142 1.304 1.00 87.19 198 ILE A O 1
ATOM 1587 N N . GLY A 1 199 ? -5.810 19.076 -0.415 1.00 80.31 199 GLY A N 1
ATOM 1588 C CA . GLY A 1 199 ? -5.786 20.418 0.151 1.00 80.31 199 GLY A CA 1
ATOM 1589 C C . GLY A 1 199 ? -4.804 20.539 1.314 1.00 80.31 199 GLY A C 1
ATOM 1590 O O . GLY A 1 199 ? -4.992 21.400 2.179 1.00 80.31 199 GLY A O 1
ATOM 1591 N N . ASN A 1 200 ? -3.811 19.650 1.361 1.00 78.50 200 ASN A N 1
ATOM 1592 C CA . ASN A 1 200 ? -2.746 19.609 2.353 1.00 78.50 200 ASN A CA 1
ATOM 1593 C C . ASN A 1 200 ? -1.428 19.877 1.640 1.00 78.50 200 ASN A C 1
ATOM 1595 O O . ASN A 1 200 ? -1.184 19.320 0.571 1.00 78.50 200 ASN A O 1
ATOM 1599 N N . ASP A 1 201 ? -0.615 20.760 2.216 1.00 70.75 201 ASP A N 1
ATOM 1600 C CA . ASP A 1 201 ? 0.639 21.212 1.610 1.00 70.75 201 ASP A CA 1
ATOM 1601 C C . ASP A 1 201 ? 0.461 21.686 0.150 1.00 70.75 201 ASP A C 1
ATOM 1603 O O . ASP A 1 201 ? 1.328 21.487 -0.702 1.00 70.75 201 ASP A O 1
ATOM 1607 N N . ASP A 1 202 ? -0.685 22.318 -0.146 1.00 75.12 202 ASP A N 1
ATOM 1608 C CA . ASP A 1 202 ? -0.880 23.051 -1.396 1.00 75.12 202 ASP A CA 1
ATOM 1609 C C . ASP A 1 202 ? 0.019 24.286 -1.403 1.00 75.12 202 ASP A C 1
ATOM 1611 O O . ASP A 1 202 ? 0.375 24.822 -0.353 1.00 75.12 202 ASP A O 1
ATOM 1615 N N . PHE A 1 203 ? 0.300 24.811 -2.592 1.00 74.88 203 PHE A N 1
ATOM 1616 C CA . PHE A 1 203 ? 1.002 26.077 -2.751 1.00 74.88 203 PHE A CA 1
ATOM 1617 C C . PHE A 1 203 ? 0.144 27.080 -3.526 1.00 74.88 203 PHE A C 1
ATOM 1619 O O . PHE A 1 203 ? -0.602 26.729 -4.443 1.00 74.88 203 PHE A O 1
ATOM 1626 N N . THR A 1 204 ? 0.216 28.353 -3.140 1.00 74.50 204 THR A N 1
ATOM 1627 C CA . THR A 1 204 ? -0.322 29.452 -3.950 1.00 74.50 204 THR A CA 1
ATOM 1628 C C . THR A 1 204 ? 0.521 29.641 -5.215 1.00 74.50 204 THR A C 1
ATOM 1630 O O . THR A 1 204 ? 1.649 29.171 -5.293 1.00 74.50 204 THR A O 1
ATOM 1633 N N . LEU A 1 205 ? 0.039 30.446 -6.172 1.00 74.88 205 LEU A N 1
ATOM 1634 C CA . LEU A 1 205 ? 0.833 30.886 -7.338 1.00 74.88 205 LEU A CA 1
ATOM 1635 C C . LEU A 1 205 ? 2.126 31.648 -6.972 1.00 74.88 205 LEU A C 1
ATOM 1637 O O . LEU A 1 205 ? 2.931 31.953 -7.842 1.00 74.88 205 LEU A O 1
ATOM 1641 N N . SER A 1 206 ? 2.293 32.003 -5.697 1.00 78.81 206 SER A N 1
ATOM 1642 C CA . SER A 1 206 ? 3.463 32.677 -5.131 1.00 78.81 206 SER A CA 1
ATOM 1643 C C . SER A 1 206 ? 4.280 31.764 -4.206 1.00 78.81 206 SER A C 1
ATOM 1645 O O . SER A 1 206 ? 4.970 32.268 -3.320 1.00 78.81 206 SER A O 1
ATOM 1647 N N . ASP A 1 207 ? 4.149 30.442 -4.370 1.00 74.50 207 ASP A N 1
ATOM 1648 C CA . ASP A 1 207 ? 4.843 29.392 -3.611 1.00 74.50 207 ASP A CA 1
ATOM 1649 C C . ASP A 1 207 ? 4.672 29.487 -2.085 1.00 74.50 207 ASP A C 1
ATOM 1651 O O . ASP A 1 207 ? 5.535 29.078 -1.306 1.00 74.50 207 ASP A O 1
ATOM 1655 N N . ARG A 1 208 ? 3.532 30.014 -1.618 1.00 79.44 208 ARG A N 1
ATOM 1656 C CA . ARG A 1 208 ? 3.203 30.018 -0.186 1.00 79.44 208 ARG A CA 1
ATOM 16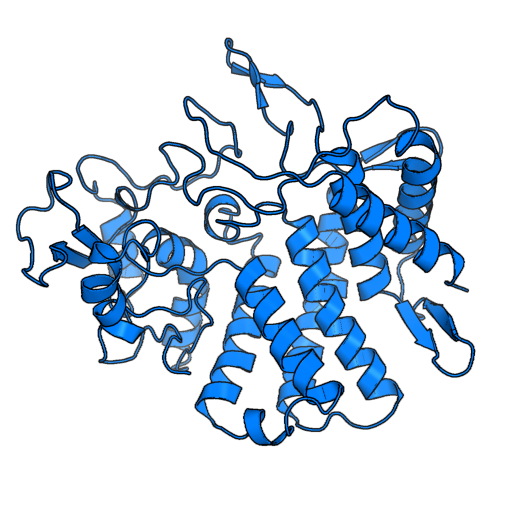57 C C . ARG A 1 208 ? 2.388 28.780 0.177 1.00 79.44 208 ARG A C 1
ATOM 1659 O O . ARG A 1 208 ? 1.417 28.510 -0.530 1.00 79.44 208 ARG A O 1
ATOM 1666 N N . PRO A 1 209 ? 2.696 28.096 1.295 1.00 76.81 209 PRO A N 1
ATOM 1667 C CA . PRO A 1 209 ? 1.879 26.989 1.775 1.00 76.81 209 PRO A CA 1
ATOM 1668 C C . PRO A 1 209 ? 0.422 27.410 1.998 1.00 76.81 209 PRO A C 1
ATOM 1670 O O . PRO A 1 209 ? 0.140 28.450 2.601 1.00 76.81 209 PRO A O 1
ATOM 1673 N N . LEU A 1 210 ? -0.503 26.581 1.533 1.00 78.31 210 LEU A N 1
ATOM 1674 C CA . LEU A 1 210 ? -1.941 26.749 1.628 1.00 78.31 210 LEU A CA 1
ATOM 1675 C C . LEU A 1 210 ? -2.549 25.473 2.222 1.00 78.31 210 LEU A C 1
ATOM 1677 O O . LEU A 1 210 ? -2.418 24.384 1.678 1.00 78.31 210 LEU A O 1
ATOM 1681 N N . MET A 1 211 ? -3.248 25.616 3.348 1.00 82.38 211 MET A N 1
ATOM 1682 C CA . MET A 1 211 ? -3.896 24.501 4.043 1.00 82.38 211 MET A CA 1
ATOM 1683 C C . MET A 1 211 ? -5.412 24.632 3.943 1.00 82.38 211 MET A C 1
ATOM 1685 O O . MET A 1 211 ? -6.027 25.417 4.668 1.00 82.38 211 MET A O 1
ATOM 1689 N N . ARG A 1 212 ? -6.025 23.846 3.060 1.00 85.06 212 ARG A N 1
ATOM 1690 C CA . ARG A 1 212 ? -7.484 23.779 2.894 1.00 85.06 212 ARG A CA 1
ATOM 1691 C C . ARG A 1 212 ? -8.082 22.613 3.689 1.00 85.06 212 ARG A C 1
ATOM 1693 O O . ARG A 1 212 ? -9.118 22.785 4.338 1.00 85.06 212 ARG A O 1
ATOM 1700 N N . GLY A 1 213 ? -7.383 21.475 3.742 1.00 87.69 213 GLY A N 1
ATOM 1701 C CA . GLY A 1 213 ? -7.839 20.228 4.366 1.00 87.69 213 GLY A CA 1
ATOM 1702 C C . GLY A 1 213 ? -9.176 19.786 3.793 1.00 87.69 213 GLY A C 1
ATOM 1703 O O . GLY A 1 213 ? -10.184 19.729 4.503 1.00 87.69 213 GLY A O 1
ATOM 1704 N N . GLU A 1 214 ? -9.196 19.570 2.482 1.00 91.12 214 GLU A N 1
ATOM 1705 C CA . GLU A 1 214 ? -10.410 19.249 1.732 1.00 91.12 214 GLU A CA 1
ATOM 1706 C C . GLU A 1 214 ? -10.837 17.792 1.942 1.00 91.12 214 GLU A C 1
ATOM 1708 O O . GLU A 1 214 ? -12.021 17.485 1.817 1.00 91.12 214 GLU A O 1
ATOM 1713 N N . ASP A 1 215 ? -9.911 16.921 2.353 1.00 93.94 215 ASP A N 1
ATOM 1714 C CA . ASP A 1 215 ? -10.181 15.540 2.768 1.00 93.94 215 ASP A CA 1
ATOM 1715 C C . ASP A 1 215 ? -10.348 15.349 4.285 1.00 93.94 215 ASP A C 1
ATOM 1717 O O . ASP A 1 215 ? -10.550 14.234 4.762 1.00 93.94 215 ASP A O 1
ATOM 1721 N N . ARG A 1 216 ? -10.338 16.432 5.069 1.00 95.62 216 ARG A N 1
ATOM 1722 C CA . ARG A 1 216 ? -10.279 16.392 6.541 1.00 95.62 216 ARG A CA 1
ATOM 1723 C C . ARG A 1 216 ? -11.329 15.499 7.203 1.00 95.62 216 ARG A C 1
ATOM 1725 O O . ARG A 1 216 ? -11.032 14.826 8.191 1.00 95.62 216 ARG A O 1
ATOM 1732 N N . ILE A 1 217 ? -12.569 15.495 6.698 1.00 97.69 217 ILE A N 1
ATOM 1733 C CA . ILE A 1 217 ? -13.634 14.625 7.234 1.00 97.69 217 ILE A CA 1
ATOM 1734 C 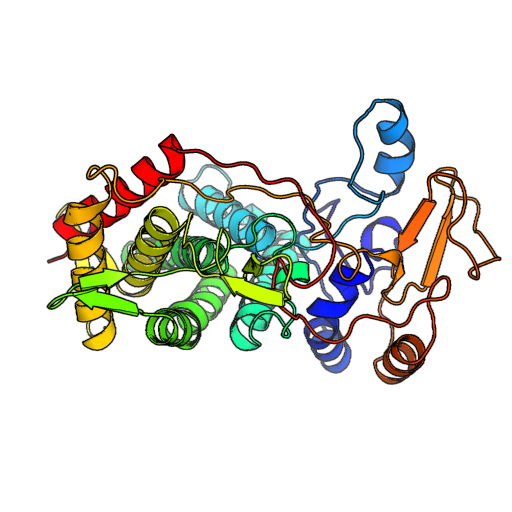C . ILE A 1 217 ? -13.255 13.156 7.029 1.00 97.69 217 ILE A C 1
ATOM 1736 O O . ILE A 1 217 ? -13.275 12.379 7.983 1.00 97.69 217 ILE A O 1
ATOM 1740 N N . PHE A 1 218 ? -12.878 12.798 5.802 1.00 97.62 218 PHE A N 1
ATOM 1741 C CA . PHE A 1 218 ? -12.493 11.443 5.433 1.00 97.62 218 PHE A CA 1
ATOM 1742 C C . PHE A 1 218 ? -11.276 10.975 6.226 1.00 97.62 218 PHE A C 1
ATOM 1744 O O . PHE A 1 218 ? -11.330 9.942 6.890 1.00 97.62 218 PHE A O 1
ATOM 1751 N N . THR A 1 219 ? -10.218 11.780 6.246 1.00 97.06 219 THR A N 1
ATOM 1752 C CA . THR A 1 219 ? -8.969 11.464 6.940 1.00 97.06 219 THR A CA 1
ATOM 1753 C C . THR A 1 219 ? -9.187 11.292 8.443 1.00 97.06 219 THR A C 1
ATOM 1755 O O . THR A 1 219 ? -8.683 10.347 9.050 1.00 97.06 219 THR A O 1
ATOM 1758 N N . THR A 1 220 ? -10.014 12.145 9.058 1.00 98.38 220 THR A N 1
ATOM 1759 C CA . THR A 1 220 ? -10.362 12.013 10.482 1.00 98.38 220 THR A CA 1
ATOM 1760 C C . THR A 1 220 ? -11.151 10.731 10.760 1.00 98.38 220 THR A C 1
ATOM 1762 O O . THR A 1 220 ? -10.908 10.064 11.769 1.00 98.38 220 THR A O 1
ATOM 1765 N N . ALA A 1 221 ? -12.079 10.355 9.874 1.00 98.50 221 ALA A N 1
ATOM 1766 C CA . ALA A 1 221 ? -12.815 9.098 9.986 1.00 98.50 221 ALA A CA 1
ATOM 1767 C C . ALA A 1 221 ? -11.893 7.880 9.835 1.00 98.50 221 ALA A C 1
ATOM 1769 O O . ALA A 1 221 ? -11.998 6.937 10.622 1.00 98.50 221 ALA A O 1
ATOM 1770 N N . MET A 1 222 ? -10.959 7.912 8.882 1.00 98.19 222 MET A N 1
ATOM 1771 C CA . MET A 1 222 ? -9.981 6.841 8.686 1.00 98.19 222 MET A CA 1
ATOM 1772 C C . MET A 1 222 ? -9.049 6.689 9.885 1.00 98.19 222 MET A C 1
ATOM 1774 O O . MET A 1 222 ? -8.872 5.571 10.359 1.00 98.19 222 MET A O 1
ATOM 1778 N N . ALA A 1 223 ? -8.547 7.785 10.461 1.00 98.56 223 ALA A N 1
ATOM 1779 C CA . ALA A 1 223 ? -7.704 7.735 11.656 1.00 98.56 223 ALA A CA 1
ATOM 1780 C C . ALA A 1 223 ? -8.435 7.096 12.847 1.00 98.56 223 ALA A C 1
ATOM 1782 O O . ALA A 1 223 ? -7.892 6.219 13.522 1.00 98.56 223 ALA A O 1
ATOM 1783 N N . ALA A 1 224 ? -9.694 7.485 13.083 1.00 98.62 224 ALA A N 1
ATOM 1784 C CA . ALA A 1 224 ? -10.515 6.889 14.132 1.00 98.62 224 ALA A CA 1
ATOM 1785 C C . ALA A 1 224 ? -10.750 5.390 13.886 1.00 98.62 224 ALA A C 1
ATOM 1787 O O . ALA A 1 224 ? -10.584 4.578 14.798 1.00 98.62 224 ALA A O 1
ATOM 1788 N N . ASN A 1 225 ? -11.104 5.013 12.655 1.00 98.50 225 ASN A N 1
ATOM 1789 C CA . ASN A 1 225 ? -11.330 3.621 12.282 1.00 98.50 225 ASN A CA 1
ATOM 1790 C C . ASN A 1 225 ? -10.058 2.773 12.376 1.00 98.50 225 ASN A C 1
ATOM 1792 O O . ASN A 1 225 ? -10.144 1.641 12.851 1.00 98.50 225 ASN A O 1
ATOM 1796 N N . ALA A 1 226 ? -8.904 3.291 11.952 1.00 98.44 226 ALA A N 1
ATOM 1797 C CA . ALA A 1 226 ? -7.614 2.619 12.057 1.00 98.44 226 ALA A CA 1
ATOM 1798 C C . ALA A 1 226 ? -7.269 2.356 13.526 1.00 98.44 226 ALA A C 1
ATOM 1800 O O . ALA A 1 226 ? -7.106 1.202 13.906 1.00 98.44 226 ALA A O 1
ATOM 1801 N N . LEU A 1 227 ? -7.289 3.390 14.377 1.00 98.62 227 LEU A N 1
ATOM 1802 C CA . LEU A 1 227 ? -6.987 3.254 15.807 1.00 98.62 227 LEU A CA 1
ATOM 1803 C C . LEU A 1 227 ? -7.937 2.287 16.524 1.00 98.62 227 LEU A C 1
ATOM 1805 O O . LEU A 1 227 ? -7.483 1.459 17.310 1.00 98.62 227 LEU A O 1
ATOM 1809 N N . MET A 1 228 ? -9.244 2.356 16.255 1.00 98.19 228 MET A N 1
ATOM 1810 C CA . MET A 1 228 ? -10.190 1.399 16.836 1.00 98.19 228 MET A CA 1
ATOM 1811 C C . MET A 1 228 ? -9.954 -0.021 16.316 1.00 98.19 228 MET A C 1
ATOM 1813 O O . MET A 1 228 ? -10.023 -0.959 17.100 1.00 98.19 228 MET A O 1
ATOM 1817 N N . SER A 1 229 ? -9.642 -0.202 15.030 1.00 97.00 229 SER A N 1
ATOM 1818 C CA . SER A 1 229 ? -9.363 -1.535 14.467 1.00 97.00 229 SER A CA 1
ATOM 1819 C C . SER A 1 229 ? -8.080 -2.139 15.057 1.00 97.00 229 SER A C 1
ATOM 1821 O O . SER A 1 229 ? -8.042 -3.335 15.333 1.00 97.00 229 SER A O 1
ATOM 1823 N N . SER A 1 230 ? -7.061 -1.318 15.327 1.00 97.88 230 SER A N 1
ATOM 1824 C CA . SER A 1 230 ? -5.824 -1.761 15.981 1.00 97.88 230 SER A CA 1
ATOM 1825 C C . SER A 1 230 ? -6.041 -2.158 17.444 1.00 97.88 230 SER A C 1
ATOM 1827 O O . SER A 1 230 ? -5.541 -3.189 17.886 1.00 97.88 230 SER A O 1
ATOM 1829 N N . TRP A 1 231 ? -6.792 -1.352 18.202 1.00 97.88 231 TRP A N 1
ATOM 1830 C CA . TRP A 1 231 ? -6.812 -1.412 19.671 1.00 97.88 231 TRP A CA 1
ATOM 1831 C C . TRP A 1 231 ? -8.106 -1.944 20.287 1.00 97.88 231 TRP A C 1
ATOM 1833 O O . TRP A 1 231 ? -8.276 -1.902 21.507 1.00 97.88 231 TRP A O 1
ATOM 1843 N N . THR A 1 232 ? -9.031 -2.448 19.475 1.00 96.19 232 THR A N 1
ATOM 1844 C CA . THR A 1 232 ? -10.243 -3.103 19.975 1.00 96.19 232 THR A CA 1
ATOM 1845 C C . THR A 1 232 ? -10.382 -4.510 19.418 1.00 96.19 232 THR A C 1
ATOM 1847 O O . THR A 1 232 ? -9.838 -4.838 18.365 1.00 96.19 232 THR A O 1
ATOM 1850 N N . TYR A 1 233 ? -11.123 -5.346 20.135 1.00 93.12 233 TYR A N 1
ATOM 1851 C CA . TYR A 1 233 ? -11.618 -6.626 19.637 1.00 93.12 233 TYR A CA 1
ATOM 1852 C C . TYR A 1 233 ? -13.142 -6.658 19.757 1.00 93.12 233 TYR A C 1
ATOM 1854 O O . TYR A 1 233 ? -13.722 -5.958 20.589 1.00 93.12 233 TYR A O 1
ATOM 1862 N N . HIS A 1 234 ? -13.797 -7.439 18.902 1.00 89.88 234 HIS A N 1
ATOM 1863 C CA . HIS A 1 234 ? -15.247 -7.609 18.918 1.00 89.88 234 HIS A CA 1
ATOM 1864 C C . HIS A 1 234 ? -15.616 -8.901 19.651 1.00 89.88 234 HIS A C 1
ATOM 1866 O O . HIS A 1 234 ? -15.099 -9.965 19.312 1.00 89.88 234 HIS A O 1
ATOM 1872 N N . ASP A 1 235 ? -16.495 -8.807 20.646 1.00 88.31 235 ASP A N 1
ATOM 1873 C CA . ASP A 1 235 ? -17.129 -9.962 21.276 1.00 88.31 235 ASP A CA 1
ATOM 1874 C C . ASP A 1 235 ? -18.425 -10.272 20.513 1.00 88.31 235 ASP A C 1
ATOM 1876 O O . ASP A 1 235 ? -19.412 -9.537 20.575 1.00 88.31 235 ASP A O 1
ATOM 1880 N N . THR A 1 236 ? -18.413 -11.377 19.769 1.00 83.56 236 THR A N 1
ATOM 1881 C CA . THR A 1 236 ? -19.546 -11.823 18.948 1.00 83.56 236 THR A CA 1
ATOM 1882 C C . THR A 1 236 ? -20.741 -12.291 19.778 1.00 83.56 236 THR A C 1
ATOM 1884 O O . THR A 1 236 ? -21.857 -12.319 19.264 1.00 83.56 236 THR A O 1
ATOM 1887 N N . ARG A 1 237 ? -20.545 -12.638 21.056 1.00 85.69 237 ARG A N 1
ATOM 1888 C CA . ARG A 1 237 ? -21.620 -13.072 21.957 1.00 85.69 237 ARG A CA 1
ATOM 1889 C C . ARG A 1 237 ? -22.420 -11.887 22.485 1.00 85.69 237 ARG A C 1
ATOM 1891 O O . ARG A 1 237 ? -23.634 -11.991 22.624 1.00 85.69 237 ARG A O 1
ATOM 1898 N N . THR A 1 238 ? -21.752 -10.783 22.807 1.00 87.44 238 THR A N 1
ATOM 1899 C CA . THR A 1 238 ? -22.405 -9.563 23.314 1.00 87.44 238 THR A CA 1
ATOM 1900 C C . THR A 1 238 ? -22.729 -8.565 22.205 1.00 87.44 238 THR A C 1
ATOM 1902 O O . THR A 1 238 ? -23.535 -7.660 22.416 1.00 87.44 238 THR A O 1
ATOM 1905 N N . GLY A 1 239 ? -22.101 -8.699 21.034 1.00 85.06 239 GLY A N 1
ATOM 1906 C CA . GLY A 1 239 ? -22.200 -7.734 19.942 1.00 85.06 239 GLY A CA 1
ATOM 1907 C C . GLY A 1 239 ? -21.468 -6.418 20.228 1.00 85.06 239 GLY A C 1
ATOM 1908 O O . GLY A 1 239 ? -21.676 -5.439 19.512 1.00 85.06 239 GLY A O 1
ATOM 1909 N N . THR A 1 240 ? -20.616 -6.372 21.257 1.00 90.44 240 THR A N 1
ATOM 1910 C CA . THR A 1 240 ? -19.873 -5.171 21.666 1.00 90.44 240 THR A CA 1
ATOM 1911 C C . THR A 1 240 ? -18.405 -5.260 21.283 1.00 90.44 240 THR A C 1
ATOM 1913 O O . THR A 1 240 ? -17.851 -6.333 21.054 1.00 90.44 240 THR A O 1
ATOM 1916 N N . SER A 1 241 ? -17.751 -4.107 21.196 1.00 92.31 241 SER A N 1
ATOM 1917 C CA . SER A 1 241 ? -16.300 -4.029 21.067 1.00 92.31 241 SER A CA 1
ATOM 1918 C C . SER A 1 241 ? -15.685 -3.644 22.404 1.00 92.31 241 SER A C 1
ATOM 1920 O O . SER A 1 241 ? -16.282 -2.910 23.184 1.00 92.31 241 SER A O 1
ATOM 1922 N N . HIS A 1 242 ? -14.477 -4.121 22.664 1.00 94.50 242 HIS A N 1
ATOM 1923 C CA . HIS A 1 242 ? -13.755 -3.838 23.897 1.00 94.50 242 HIS A CA 1
ATOM 1924 C C . HIS A 1 242 ? -12.366 -3.329 23.568 1.00 94.50 242 HIS A C 1
ATOM 1926 O O . HIS A 1 242 ? -11.703 -3.845 22.665 1.00 94.50 242 HIS A O 1
ATOM 1932 N N . TRP A 1 243 ? -11.911 -2.330 24.320 1.00 96.62 243 TRP A N 1
ATOM 1933 C CA . TRP A 1 243 ? -10.508 -1.936 24.283 1.00 96.62 243 TRP A CA 1
ATOM 1934 C C . TRP A 1 243 ? -9.627 -3.103 24.729 1.00 96.62 243 TRP A C 1
ATOM 1936 O O . TRP A 1 243 ? -9.912 -3.756 25.735 1.00 96.62 243 TRP A O 1
ATOM 1946 N N . LYS A 1 244 ? -8.515 -3.319 24.025 1.00 95.56 244 LYS A N 1
ATOM 1947 C CA . LYS A 1 244 ? -7.433 -4.171 24.526 1.00 95.56 244 LYS A CA 1
ATOM 1948 C C . LYS A 1 244 ? -6.900 -3.592 25.841 1.00 95.56 244 LYS A C 1
ATOM 1950 O O . LYS A 1 244 ? -6.877 -2.365 26.009 1.00 95.56 244 LYS A O 1
ATOM 1955 N N . THR A 1 245 ? -6.489 -4.446 26.774 1.00 93.88 245 THR A N 1
ATOM 1956 C CA . THR A 1 245 ? -6.093 -4.049 28.139 1.00 93.88 245 THR A CA 1
ATOM 1957 C C . THR A 1 245 ? -4.946 -3.035 28.130 1.00 93.88 245 THR A C 1
ATOM 1959 O O . THR A 1 245 ? -4.942 -2.069 28.889 1.00 93.88 245 THR A O 1
ATOM 1962 N N . GLU A 1 246 ? -4.018 -3.219 27.204 1.00 95.94 246 GLU A N 1
ATOM 1963 C CA . GLU A 1 246 ? -2.809 -2.443 26.959 1.00 95.94 246 GLU A CA 1
ATOM 1964 C C . GLU A 1 246 ? -3.041 -1.159 26.143 1.00 95.94 246 GLU A C 1
ATOM 1966 O O . GLU A 1 246 ? -2.094 -0.415 25.891 1.00 95.94 246 GLU A O 1
ATOM 1971 N N . THR A 1 247 ? -4.286 -0.864 25.738 1.00 98.00 247 THR A N 1
ATOM 1972 C CA . THR A 1 247 ? -4.581 0.301 24.891 1.00 98.00 247 THR A CA 1
ATOM 1973 C C . THR A 1 247 ? -4.125 1.602 25.560 1.00 98.00 247 THR A C 1
ATOM 1975 O O . THR A 1 247 ? -4.683 1.978 26.603 1.00 98.00 247 THR A O 1
ATOM 1978 N N . PRO A 1 248 ? -3.213 2.373 24.937 1.00 98.12 248 PRO A N 1
ATOM 1979 C CA . PRO A 1 248 ? -2.738 3.626 25.504 1.00 98.12 248 PRO A CA 1
ATOM 1980 C C . PRO A 1 248 ? -3.866 4.645 25.707 1.00 98.12 248 PRO A C 1
ATOM 1982 O O . PRO A 1 248 ? -4.750 4.817 24.864 1.00 98.12 248 PRO A O 1
ATOM 1985 N N . TRP A 1 249 ? -3.807 5.412 26.799 1.00 97.69 249 TRP A N 1
ATOM 1986 C CA . TRP A 1 249 ? -4.792 6.471 27.059 1.00 97.69 249 TRP A CA 1
ATOM 1987 C C . TRP A 1 249 ? -4.832 7.533 25.948 1.00 97.69 249 TRP A C 1
ATOM 1989 O O . TRP A 1 249 ? -5.902 8.049 25.615 1.00 97.69 249 TRP A O 1
ATOM 1999 N N . SER A 1 250 ? -3.681 7.827 25.335 1.00 98.12 250 SER A N 1
ATOM 2000 C CA . SER A 1 250 ? -3.576 8.727 24.183 1.00 98.12 250 SER A CA 1
ATOM 2001 C C . SER A 1 250 ? -4.426 8.254 23.002 1.00 98.12 250 SER A C 1
ATOM 2003 O O . SER A 1 250 ? -5.101 9.078 22.390 1.00 98.12 250 SER A O 1
ATOM 2005 N N . VAL A 1 251 ? -4.475 6.945 22.732 1.00 98.56 251 VAL A N 1
ATOM 2006 C CA . VAL A 1 251 ? -5.330 6.354 21.690 1.00 98.56 251 VAL A CA 1
ATOM 2007 C C . VAL A 1 251 ? -6.801 6.598 22.008 1.00 98.56 251 VAL A C 1
ATOM 2009 O O . VAL A 1 251 ? -7.508 7.194 21.195 1.00 98.56 251 VAL A O 1
ATOM 2012 N N . LYS A 1 252 ? -7.256 6.223 23.212 1.00 98.19 252 LYS A N 1
ATOM 2013 C CA . LYS A 1 252 ? -8.662 6.394 23.626 1.00 98.19 252 LYS A CA 1
ATOM 2014 C C . LYS A 1 252 ? -9.100 7.859 23.530 1.00 98.19 252 LYS A C 1
ATOM 2016 O O . LYS A 1 252 ? -10.160 8.166 22.983 1.00 98.19 252 LYS A O 1
ATOM 2021 N N . LYS A 1 253 ? -8.255 8.779 24.009 1.00 98.06 253 LYS A N 1
ATOM 2022 C CA . LYS A 1 253 ? -8.503 10.226 23.951 1.00 98.06 253 LYS A CA 1
ATOM 2023 C C . LYS A 1 253 ? -8.567 10.747 22.516 1.00 98.06 253 LYS A C 1
ATOM 2025 O O . LYS A 1 253 ? -9.458 11.539 22.207 1.00 98.06 253 LYS A O 1
ATOM 2030 N N . THR A 1 254 ? -7.648 10.322 21.653 1.00 98.62 254 THR A N 1
ATOM 2031 C CA . THR A 1 254 ? -7.632 10.724 20.242 1.00 98.62 254 THR A CA 1
ATOM 2032 C C . THR A 1 254 ? -8.879 10.230 19.520 1.00 98.62 254 THR A C 1
ATOM 2034 O O . THR A 1 254 ? -9.545 11.039 18.879 1.00 98.62 254 THR A O 1
ATOM 2037 N N . VAL A 1 255 ? -9.266 8.961 19.687 1.00 98.62 255 VAL A N 1
ATOM 2038 C CA . VAL A 1 255 ? -10.488 8.403 19.081 1.00 98.62 255 VAL A CA 1
ATOM 2039 C C . VAL A 1 255 ? -11.731 9.173 19.536 1.00 98.62 255 VAL A C 1
ATOM 2041 O O . VAL A 1 255 ? -12.509 9.630 18.696 1.00 98.62 255 VAL A O 1
ATOM 2044 N N . ALA A 1 256 ? -11.893 9.405 20.843 1.00 98.38 256 ALA A N 1
ATOM 2045 C CA . ALA A 1 256 ? -13.010 10.194 21.364 1.00 98.38 256 ALA A CA 1
ATOM 2046 C C . ALA A 1 256 ? -13.023 11.625 20.789 1.00 98.38 256 ALA A C 1
ATOM 2048 O O . ALA A 1 256 ? -14.078 12.151 20.424 1.00 98.38 256 ALA A O 1
ATOM 2049 N N . GLY A 1 257 ? -11.845 12.242 20.657 1.00 98.62 257 GLY A N 1
ATOM 2050 C CA . GLY A 1 257 ? -11.683 13.558 20.047 1.00 98.62 257 GLY A CA 1
ATOM 2051 C C . GLY A 1 257 ? -12.054 13.594 18.564 1.00 98.62 257 GLY A C 1
ATOM 2052 O O . GLY A 1 257 ? -12.690 14.559 18.134 1.00 98.62 257 GLY A O 1
ATOM 2053 N N . CYS A 1 258 ? -11.715 12.548 17.805 1.00 98.75 258 CYS A N 1
ATOM 2054 C CA . CYS A 1 258 ? -12.097 12.396 16.400 1.00 98.75 258 CYS A CA 1
ATOM 2055 C C . CYS A 1 258 ? -13.607 12.286 16.256 1.00 98.75 258 CYS A C 1
ATOM 2057 O O . CYS A 1 258 ? -14.215 13.035 15.503 1.00 98.75 258 CYS A O 1
ATOM 2059 N N . VAL A 1 259 ? -14.237 11.396 17.025 1.00 98.50 259 VAL A N 1
ATOM 2060 C CA . VAL A 1 259 ? -15.687 11.175 16.959 1.00 98.50 259 VAL A CA 1
ATOM 2061 C C . VAL A 1 259 ? -16.448 12.434 17.365 1.00 98.50 259 VAL A C 1
ATOM 2063 O O . VAL A 1 259 ? -17.429 12.800 16.715 1.00 98.50 259 VAL A O 1
ATOM 2066 N N . LYS A 1 260 ? -15.971 13.157 18.386 1.00 98.31 260 LYS A N 1
ATOM 2067 C CA . LYS A 1 260 ? -16.517 14.468 18.762 1.00 98.31 260 LYS A CA 1
ATOM 2068 C C . LYS A 1 260 ? -16.423 15.474 17.612 1.00 98.31 260 LYS A C 1
ATOM 2070 O O . LYS A 1 260 ? -17.392 16.185 17.345 1.00 98.31 260 LYS A O 1
ATOM 2075 N N . TRP A 1 261 ? -15.278 15.535 16.931 1.00 98.50 261 TRP A N 1
ATOM 2076 C CA . TRP A 1 261 ? -15.078 16.424 15.788 1.00 98.50 261 TRP A CA 1
ATOM 2077 C C . TRP A 1 261 ? -15.983 16.040 14.607 1.00 98.50 261 TRP A C 1
ATOM 2079 O O . TRP A 1 261 ? -16.704 16.891 14.086 1.00 98.50 261 TRP A O 1
ATOM 2089 N N . LEU A 1 262 ? -16.022 14.755 14.245 1.00 98.50 262 LEU A N 1
ATOM 2090 C CA . LEU A 1 262 ? -16.836 14.219 13.152 1.00 98.50 262 LEU A CA 1
ATOM 2091 C C . LEU A 1 262 ? -18.322 14.498 13.377 1.00 98.50 262 LEU A C 1
ATOM 2093 O O . LEU A 1 262 ? -18.976 15.038 12.485 1.00 98.50 262 LEU A O 1
ATOM 2097 N N . ARG A 1 263 ? -18.853 14.230 14.577 1.00 97.25 263 ARG A N 1
ATOM 2098 C CA . ARG A 1 263 ? -20.257 14.528 14.920 1.00 97.25 263 ARG A CA 1
ATOM 2099 C C . ARG A 1 263 ? -20.608 16.002 14.728 1.00 97.25 263 ARG A C 1
ATOM 2101 O O . ARG A 1 263 ? -21.713 16.314 14.303 1.00 97.25 263 ARG A O 1
ATOM 2108 N N . ARG A 1 264 ? -19.672 16.908 15.025 1.00 96.88 264 ARG A N 1
ATOM 2109 C CA . ARG A 1 264 ? -19.884 18.352 14.878 1.00 96.88 264 ARG A CA 1
ATOM 2110 C C . ARG A 1 264 ? -19.842 18.810 13.423 1.00 96.88 264 ARG A C 1
ATOM 2112 O O . ARG A 1 264 ? -20.618 19.683 13.051 1.00 96.88 264 ARG A O 1
ATOM 2119 N N . TYR A 1 265 ? -18.903 18.295 12.633 1.00 96.94 265 TYR A N 1
ATOM 2120 C CA . TYR A 1 265 ? -18.539 18.927 11.364 1.00 96.94 265 TYR A CA 1
ATOM 2121 C C . TYR A 1 265 ? -19.000 18.192 10.107 1.00 96.94 265 TYR A C 1
ATOM 2123 O O . TYR A 1 265 ? -19.206 18.863 9.096 1.00 96.94 265 TYR A O 1
ATOM 2131 N N . THR A 1 266 ? -19.233 16.879 10.161 1.00 97.00 266 THR A N 1
ATOM 2132 C CA . THR A 1 266 ? -19.550 16.055 8.974 1.00 97.00 266 THR A CA 1
ATOM 2133 C C . THR A 1 266 ? -20.736 16.582 8.165 1.00 97.00 266 THR A C 1
ATOM 2135 O O . THR A 1 266 ? -20.673 16.633 6.940 1.00 97.00 266 THR A O 1
ATOM 2138 N N . LEU A 1 267 ? -21.802 17.014 8.846 1.00 96.56 267 LEU A N 1
ATOM 2139 C CA . LEU A 1 267 ? -23.033 17.523 8.223 1.00 96.56 267 LEU A CA 1
ATOM 2140 C C . LEU A 1 267 ? -23.203 19.044 8.381 1.00 96.56 267 LEU A C 1
ATOM 2142 O O . LEU A 1 267 ? -24.257 19.589 8.080 1.00 96.56 267 LEU A O 1
ATOM 2146 N N . SER A 1 268 ? -22.168 19.745 8.853 1.00 95.19 268 SER A N 1
ATOM 2147 C CA . SER A 1 268 ? -22.231 21.190 9.136 1.00 95.19 268 SER A CA 1
ATOM 2148 C C . SER A 1 268 ? -22.165 22.087 7.897 1.00 95.19 268 SER A C 1
ATOM 2150 O O . SER A 1 268 ? -22.362 23.293 8.008 1.00 95.19 268 SER A O 1
ATOM 2152 N N . GLY A 1 269 ? -21.777 21.540 6.741 1.00 93.25 269 GLY A N 1
ATOM 2153 C CA . GLY A 1 269 ? -21.472 22.310 5.529 1.00 93.25 269 GLY A CA 1
ATOM 2154 C C . GLY A 1 269 ? -20.144 23.084 5.565 1.00 93.25 269 GLY A C 1
ATOM 2155 O O . GLY A 1 269 ? -19.735 23.616 4.537 1.00 93.25 269 GLY A O 1
ATOM 2156 N N . LYS A 1 270 ? -19.436 23.121 6.707 1.00 93.06 270 LYS A N 1
ATOM 2157 C CA . LYS A 1 270 ? -18.169 23.859 6.860 1.00 93.06 270 LYS A CA 1
ATOM 2158 C C . LYS A 1 270 ? -17.016 23.277 6.037 1.00 93.06 270 LYS A C 1
ATOM 2160 O O . LYS A 1 270 ? -16.173 24.031 5.561 1.00 93.06 270 LYS A O 1
ATOM 2165 N N . TYR A 1 271 ? -16.958 21.955 5.904 1.00 93.38 271 TYR A N 1
ATOM 2166 C CA . TYR A 1 271 ? -15.916 21.253 5.153 1.00 93.38 271 TYR A CA 1
ATOM 2167 C C . TYR A 1 271 ? -16.550 20.423 4.047 1.00 93.38 271 TYR A C 1
ATOM 2169 O O . TYR A 1 271 ? -17.642 19.875 4.220 1.00 93.38 271 TYR A O 1
ATOM 2177 N N . LYS A 1 272 ? -15.861 20.326 2.909 1.00 91.94 272 LYS A N 1
ATOM 2178 C CA . LYS A 1 272 ? -16.265 19.411 1.846 1.00 91.94 272 LYS A CA 1
ATOM 2179 C C . LYS A 1 272 ? -15.944 17.974 2.284 1.00 91.94 272 LYS A C 1
ATOM 2181 O O . LYS A 1 272 ? -14.900 17.749 2.887 1.00 91.94 272 LYS A O 1
ATOM 2186 N N . PRO A 1 273 ? -16.825 17.001 2.019 1.00 94.75 273 PRO A N 1
ATOM 2187 C CA . PRO A 1 273 ? -16.589 15.598 2.350 1.00 94.75 273 PRO A CA 1
ATOM 2188 C C . PRO A 1 273 ? -15.782 14.903 1.241 1.00 94.75 273 PRO A C 1
ATOM 2190 O O . PRO A 1 273 ? -16.145 13.809 0.806 1.00 94.75 273 PRO A O 1
ATOM 2193 N N . TRP A 1 274 ? -14.739 15.555 0.720 1.00 95.12 274 TRP A N 1
ATOM 2194 C CA . TRP A 1 274 ? -13.925 14.975 -0.345 1.00 95.12 274 TRP A CA 1
ATOM 2195 C C . TRP A 1 274 ? -12.979 13.904 0.205 1.00 95.12 274 TRP A C 1
ATOM 2197 O O . TRP A 1 274 ? -12.722 13.832 1.404 1.00 95.12 274 TRP A O 1
ATOM 2207 N N . ASN A 1 275 ? -12.514 13.036 -0.687 1.00 94.12 275 ASN A N 1
ATOM 2208 C CA . ASN A 1 275 ? -11.461 12.054 -0.457 1.00 94.12 275 ASN A CA 1
ATOM 2209 C C . ASN A 1 275 ? -10.748 11.771 -1.784 1.00 94.12 275 ASN A C 1
ATOM 2211 O O . ASN A 1 275 ? -11.201 12.227 -2.835 1.00 94.12 275 ASN A O 1
ATOM 2215 N N . ALA A 1 276 ? -9.653 11.020 -1.734 1.00 91.75 276 ALA A N 1
ATOM 2216 C CA . ALA A 1 276 ? -9.021 10.453 -2.918 1.00 91.75 276 ALA A CA 1
ATOM 2217 C C . ALA A 1 276 ? -9.021 8.931 -2.802 1.00 91.75 276 ALA A C 1
ATOM 2219 O O . ALA A 1 276 ? -7.990 8.332 -2.515 1.00 91.75 276 ALA A O 1
ATOM 2220 N N . PHE A 1 277 ? -10.183 8.312 -3.030 1.00 90.25 277 PHE A N 1
ATOM 2221 C CA . PHE A 1 277 ? -10.281 6.849 -3.055 1.00 90.25 277 PHE A CA 1
ATOM 2222 C C . PHE A 1 277 ? -9.559 6.233 -4.261 1.00 90.25 277 PHE A C 1
ATOM 2224 O O . PHE A 1 277 ? -9.417 5.021 -4.326 1.00 90.25 277 PHE A O 1
ATOM 2231 N N . PHE A 1 278 ? -9.160 7.046 -5.242 1.00 93.19 278 PHE A N 1
ATOM 2232 C CA . PHE A 1 278 ? -8.261 6.666 -6.326 1.00 93.19 278 PHE A CA 1
ATOM 2233 C C . PHE A 1 278 ? -7.610 7.924 -6.917 1.00 93.19 278 PHE A C 1
ATOM 2235 O O . PHE A 1 278 ? -8.183 9.017 -6.878 1.00 93.19 278 PHE A O 1
ATOM 2242 N N . SER A 1 279 ? -6.422 7.796 -7.501 1.00 93.19 279 SER A N 1
ATOM 2243 C CA . SER A 1 279 ? -5.694 8.893 -8.142 1.00 93.19 279 SER A CA 1
ATOM 2244 C C . SER A 1 279 ? -4.811 8.400 -9.281 1.00 93.19 279 SER A C 1
ATOM 2246 O O . SER A 1 279 ? -4.425 7.236 -9.319 1.00 93.19 279 SER A O 1
ATOM 2248 N N . GLY A 1 280 ? -4.495 9.285 -10.228 1.00 91.69 280 GLY A N 1
ATOM 2249 C CA . GLY A 1 280 ? -3.588 8.960 -11.327 1.00 91.69 280 GLY A CA 1
ATOM 2250 C C . GLY A 1 280 ? -2.179 8.667 -10.815 1.00 91.69 280 GLY A C 1
ATOM 2251 O O . GLY A 1 280 ? -1.725 9.299 -9.864 1.00 91.69 280 GLY A O 1
ATOM 2252 N N . SER A 1 281 ? -1.463 7.747 -11.459 1.00 90.75 281 SER A N 1
ATOM 2253 C CA . SER A 1 281 ? -0.165 7.260 -10.972 1.00 90.75 281 SER A CA 1
ATOM 2254 C C . SER A 1 281 ? 0.965 8.294 -10.994 1.00 90.75 281 SER A C 1
ATOM 2256 O O . SER A 1 281 ? 1.983 8.096 -10.338 1.00 90.75 281 SER A O 1
ATOM 2258 N N . ALA A 1 282 ? 0.819 9.391 -11.738 1.00 89.50 282 ALA A N 1
ATOM 2259 C CA . ALA A 1 282 ? 1.770 10.497 -11.763 1.00 89.50 282 ALA A CA 1
ATOM 2260 C C . ALA A 1 282 ? 1.205 11.701 -10.991 1.00 89.50 282 ALA A C 1
ATOM 2262 O O . ALA A 1 282 ? 0.247 12.332 -11.428 1.00 89.50 282 ALA A O 1
ATOM 2263 N N . LYS A 1 283 ? 1.832 12.045 -9.865 1.00 86.00 283 LYS A N 1
ATOM 2264 C CA . LYS A 1 283 ? 1.607 13.237 -9.029 1.00 86.00 283 LYS A CA 1
ATOM 2265 C C . LYS A 1 283 ? 2.500 14.409 -9.466 1.00 86.00 283 LYS A C 1
ATOM 2267 O O . LYS A 1 283 ? 3.214 15.011 -8.672 1.00 86.00 283 LYS A O 1
ATOM 2272 N N . GLY A 1 284 ? 2.512 14.691 -10.768 1.00 84.81 284 GLY A N 1
ATOM 2273 C CA . GLY A 1 284 ? 3.359 15.720 -11.379 1.00 84.81 284 GLY A CA 1
ATOM 2274 C C . GLY A 1 284 ? 4.727 15.218 -11.851 1.00 84.81 284 GLY A C 1
ATOM 2275 O O . GLY A 1 284 ? 5.054 14.032 -11.763 1.00 84.81 284 GLY A O 1
ATOM 2276 N N . PHE A 1 285 ? 5.538 16.140 -12.378 1.00 86.56 285 PHE A N 1
ATOM 2277 C CA . PHE A 1 285 ? 6.736 15.818 -13.164 1.00 86.56 285 PHE A CA 1
ATOM 2278 C C . PHE A 1 285 ? 7.722 14.893 -12.438 1.00 86.56 285 PHE A C 1
ATOM 2280 O O . PHE A 1 285 ? 8.183 13.916 -13.014 1.00 86.56 285 PHE A O 1
ATOM 2287 N N . LYS A 1 286 ? 8.005 15.144 -11.154 1.00 87.69 286 LYS A N 1
ATOM 2288 C CA . LYS A 1 286 ? 8.994 14.384 -10.360 1.00 87.69 286 LYS A CA 1
ATOM 2289 C C . LYS A 1 286 ? 8.579 12.939 -10.039 1.00 87.69 286 LYS A C 1
ATOM 2291 O O . LYS A 1 286 ? 9.390 12.158 -9.546 1.00 87.69 286 LYS A O 1
ATOM 2296 N N . SER A 1 287 ? 7.334 12.577 -10.317 1.00 88.94 287 SER A N 1
ATOM 2297 C CA . SER A 1 287 ? 6.789 11.240 -10.061 1.00 88.94 287 SER A CA 1
ATOM 2298 C C . SER A 1 287 ? 6.626 10.403 -11.334 1.00 88.94 287 SER A C 1
ATOM 2300 O O . SER A 1 287 ? 6.034 9.329 -11.281 1.00 88.94 287 SER A O 1
ATOM 2302 N N . LEU A 1 288 ? 7.122 10.881 -12.482 1.00 93.00 288 LEU A N 1
ATOM 2303 C CA . LEU A 1 288 ? 7.132 10.102 -13.721 1.00 93.00 288 LEU A CA 1
ATOM 2304 C C . LEU A 1 288 ? 8.209 9.009 -13.664 1.00 93.00 288 LEU A C 1
ATOM 2306 O O . LEU A 1 288 ? 9.303 9.271 -13.159 1.00 93.00 288 LEU A O 1
ATOM 2310 N N . PRO A 1 289 ? 7.941 7.805 -14.203 1.00 95.31 289 PRO A N 1
ATOM 2311 C CA . PRO A 1 289 ? 8.867 6.677 -14.100 1.00 95.31 289 PRO A CA 1
ATOM 2312 C C . PRO A 1 289 ? 10.182 6.889 -14.844 1.00 95.31 289 PRO A C 1
ATOM 2314 O O . PRO A 1 289 ? 11.210 6.383 -14.413 1.00 95.31 289 PRO A O 1
ATOM 2317 N N . PHE A 1 290 ? 10.171 7.695 -15.904 1.00 95.19 290 PHE A N 1
ATOM 2318 C CA . PHE A 1 290 ? 11.325 7.934 -16.773 1.00 95.19 290 PHE A CA 1
ATOM 2319 C C . PHE A 1 290 ? 12.529 8.572 -16.066 1.00 95.19 290 PHE A C 1
ATOM 2321 O O . PHE A 1 290 ? 13.647 8.468 -16.554 1.00 95.19 290 PHE A O 1
ATOM 2328 N N . TRP A 1 291 ? 12.333 9.221 -14.917 1.00 94.94 291 TRP A N 1
ATOM 2329 C CA . TRP A 1 291 ? 13.435 9.849 -14.175 1.00 94.94 291 TRP A CA 1
ATOM 2330 C C . TRP A 1 291 ? 14.123 8.893 -13.200 1.00 94.94 291 TRP A C 1
ATOM 2332 O O . TRP A 1 291 ? 15.139 9.245 -12.602 1.00 94.94 291 TRP A O 1
ATOM 2342 N N . TYR A 1 292 ? 13.562 7.704 -13.003 1.00 97.31 292 TYR A N 1
ATOM 2343 C CA . TYR A 1 292 ? 14.074 6.703 -12.077 1.00 97.31 292 TYR A CA 1
ATOM 2344 C C . TYR A 1 292 ? 14.863 5.654 -12.852 1.00 97.31 292 TYR A C 1
ATOM 2346 O O . TYR A 1 292 ? 14.505 5.358 -13.989 1.00 97.31 292 TYR A O 1
ATOM 2354 N N . PRO A 1 293 ? 15.915 5.069 -12.261 1.00 97.44 293 PRO A N 1
ATOM 2355 C CA . PRO A 1 293 ? 16.774 4.162 -12.996 1.00 97.44 293 PRO A CA 1
ATOM 2356 C C . PRO A 1 293 ? 16.052 2.912 -13.501 1.00 97.44 293 PRO A C 1
ATOM 2358 O O . PRO A 1 293 ? 15.520 2.143 -12.711 1.00 97.44 293 PRO A O 1
ATOM 2361 N N . GLY A 1 294 ? 16.107 2.680 -14.809 1.00 97.06 294 GLY A N 1
ATOM 2362 C CA . GLY A 1 294 ? 15.706 1.440 -15.474 1.00 97.06 294 GLY A CA 1
ATOM 2363 C C . GLY A 1 294 ? 16.900 0.714 -16.098 1.00 97.06 294 GLY A C 1
ATOM 2364 O O . GLY A 1 294 ? 17.969 1.293 -16.295 1.00 97.06 294 GLY A O 1
ATOM 2365 N N . ASN A 1 295 ? 16.729 -0.565 -16.424 1.00 97.19 295 ASN A N 1
ATOM 2366 C CA . ASN A 1 295 ? 17.719 -1.371 -17.157 1.00 97.19 295 ASN A CA 1
ATOM 2367 C C . ASN A 1 295 ? 17.097 -2.179 -18.319 1.00 97.19 295 ASN A C 1
ATOM 2369 O O . ASN A 1 295 ? 17.813 -2.901 -19.012 1.00 97.19 295 ASN A O 1
ATOM 2373 N N . ARG A 1 296 ? 15.792 -1.999 -18.567 1.00 97.12 296 ARG A N 1
ATOM 2374 C CA . ARG A 1 296 ? 15.059 -2.510 -19.724 1.00 97.12 296 ARG A CA 1
ATOM 2375 C C . ARG A 1 296 ? 14.324 -1.370 -20.432 1.00 97.12 296 ARG A C 1
ATOM 2377 O O . ARG A 1 296 ? 13.588 -0.620 -19.792 1.00 97.12 296 ARG A O 1
ATOM 2384 N N . LEU A 1 297 ? 14.521 -1.268 -21.746 1.00 97.44 297 LEU A N 1
ATOM 2385 C CA . LEU A 1 297 ? 13.811 -0.339 -22.623 1.00 97.44 297 LEU A CA 1
ATOM 2386 C C . LEU A 1 297 ? 13.518 -1.020 -23.964 1.00 97.44 297 LEU A C 1
ATOM 2388 O O . LEU A 1 297 ? 14.435 -1.437 -24.677 1.00 97.44 297 LEU A O 1
ATOM 2392 N N . GLU A 1 298 ? 12.243 -1.124 -24.311 1.00 96.94 298 GLU A N 1
ATOM 2393 C CA . GLU A 1 298 ? 11.781 -1.787 -25.532 1.00 96.94 298 GLU A CA 1
ATOM 2394 C C . GLU A 1 298 ? 10.485 -1.158 -26.051 1.00 96.94 298 GLU A C 1
ATOM 2396 O O . GLU A 1 298 ? 9.705 -0.589 -25.290 1.00 96.94 298 GLU A O 1
ATOM 2401 N N . TYR A 1 299 ? 10.237 -1.271 -27.353 1.00 96.12 299 TYR A N 1
ATOM 2402 C CA . TYR A 1 299 ? 8.917 -0.993 -27.921 1.00 96.12 299 TYR A CA 1
ATOM 2403 C C . TYR A 1 299 ? 7.907 -2.059 -27.475 1.00 96.12 299 TYR A C 1
ATOM 2405 O O . TYR A 1 299 ? 8.293 -3.185 -27.158 1.00 96.12 299 TYR A O 1
ATOM 2413 N N . LEU A 1 300 ? 6.603 -1.761 -27.549 1.00 93.94 300 LEU A N 1
ATOM 2414 C CA . LEU A 1 300 ? 5.550 -2.749 -27.251 1.00 93.94 300 LEU A CA 1
ATOM 2415 C C . LEU A 1 300 ? 5.651 -4.039 -28.081 1.00 93.94 300 LEU A C 1
ATOM 2417 O O . LEU A 1 300 ? 5.248 -5.098 -27.625 1.00 93.94 300 LEU A O 1
ATOM 2421 N N . ASN A 1 301 ? 6.226 -4.004 -29.283 1.00 92.81 301 ASN A N 1
ATOM 2422 C CA . ASN A 1 301 ? 6.440 -5.226 -30.068 1.00 92.81 301 ASN A CA 1
ATOM 2423 C C . ASN A 1 301 ? 7.614 -6.097 -29.559 1.00 92.81 301 ASN A C 1
ATOM 2425 O O . ASN A 1 301 ? 7.897 -7.141 -30.142 1.00 92.81 301 ASN A O 1
ATOM 2429 N N . GLY A 1 302 ? 8.312 -5.668 -28.502 1.00 93.31 302 GLY A N 1
ATOM 2430 C CA . GLY A 1 302 ? 9.455 -6.345 -27.892 1.00 93.31 302 GLY A CA 1
ATOM 2431 C C . GLY A 1 302 ? 10.817 -6.027 -28.490 1.00 93.31 302 GLY A C 1
ATOM 2432 O O . GLY A 1 302 ? 11.816 -6.593 -28.054 1.00 93.31 302 GLY A O 1
ATOM 2433 N N . THR A 1 303 ? 10.887 -5.120 -29.461 1.00 95.56 303 THR A N 1
ATOM 2434 C CA . THR A 1 303 ? 12.168 -4.685 -30.022 1.00 95.56 303 THR A CA 1
ATOM 2435 C C . THR A 1 303 ? 12.899 -3.803 -29.010 1.00 95.56 303 THR A C 1
ATOM 2437 O O . THR A 1 303 ? 12.396 -2.741 -28.636 1.00 95.56 303 THR A O 1
ATOM 2440 N N . SER A 1 304 ? 14.088 -4.226 -28.574 1.00 95.62 304 SER A N 1
ATOM 2441 C CA . SER A 1 304 ? 14.924 -3.458 -27.646 1.00 95.62 304 SER A CA 1
ATOM 2442 C C . SER A 1 304 ? 15.380 -2.129 -28.251 1.00 95.62 304 SER A C 1
ATOM 2444 O O . SER A 1 304 ? 15.701 -2.045 -29.437 1.00 95.62 304 SER A O 1
ATOM 2446 N N . ILE A 1 305 ? 15.462 -1.093 -27.417 1.00 95.75 305 ILE A N 1
ATOM 2447 C CA . ILE A 1 305 ? 15.887 0.251 -27.819 1.00 95.75 305 ILE A CA 1
ATOM 2448 C C . ILE A 1 305 ? 17.278 0.521 -27.245 1.00 95.75 305 ILE A C 1
ATOM 2450 O O . ILE A 1 305 ? 17.496 0.454 -26.036 1.00 95.75 305 ILE A O 1
ATOM 2454 N N . SER A 1 306 ? 18.235 0.840 -28.118 1.00 91.75 306 SER A N 1
ATOM 2455 C CA . SER A 1 306 ? 19.632 1.095 -27.736 1.00 91.75 306 SER A CA 1
ATOM 2456 C C . SER A 1 306 ? 19.914 2.551 -27.364 1.00 91.75 306 SER A C 1
ATOM 2458 O O . SER A 1 306 ? 20.865 2.821 -26.633 1.00 91.75 306 SER A O 1
ATOM 2460 N N . ASN A 1 307 ? 19.096 3.501 -27.828 1.00 90.06 307 ASN A N 1
ATOM 2461 C CA . ASN A 1 307 ? 19.256 4.916 -27.510 1.00 90.06 307 ASN A CA 1
ATOM 2462 C C . ASN A 1 307 ? 18.413 5.318 -26.289 1.00 90.06 307 ASN A C 1
ATOM 2464 O O . ASN A 1 307 ? 17.195 5.420 -26.379 1.00 90.06 307 ASN A O 1
ATOM 2468 N N . TRP A 1 308 ? 19.088 5.594 -25.173 1.00 91.94 308 TRP A N 1
ATOM 2469 C CA . TRP A 1 308 ? 18.481 5.944 -23.880 1.00 91.94 308 TRP A CA 1
ATOM 2470 C C . TRP A 1 308 ? 18.546 7.448 -23.572 1.00 91.94 308 TRP A C 1
ATOM 2472 O O . TRP A 1 308 ? 18.236 7.885 -22.466 1.00 91.94 308 TRP A O 1
ATOM 2482 N N . THR A 1 309 ? 18.990 8.258 -24.537 1.00 87.38 309 THR A N 1
ATOM 2483 C CA . THR A 1 309 ? 19.202 9.700 -24.323 1.00 87.38 309 THR A CA 1
ATOM 2484 C C . THR A 1 309 ? 17.905 10.505 -24.345 1.00 87.38 309 THR A C 1
ATOM 2486 O O . THR A 1 309 ? 17.836 11.550 -23.707 1.00 87.38 309 THR A O 1
ATOM 2489 N N . HIS A 1 310 ? 16.873 10.016 -25.037 1.00 88.88 310 HIS A N 1
ATOM 2490 C CA . HIS A 1 310 ? 15.582 10.685 -25.191 1.00 88.88 310 HIS A CA 1
ATOM 2491 C C . HIS A 1 310 ? 14.446 9.676 -25.047 1.00 88.88 310 HIS A C 1
ATOM 2493 O O . HIS A 1 310 ? 14.599 8.519 -25.445 1.00 88.88 310 HIS A O 1
ATOM 2499 N N . ILE A 1 311 ? 13.314 10.115 -24.492 1.00 89.00 311 ILE A N 1
ATOM 2500 C CA . ILE A 1 311 ? 12.110 9.283 -24.426 1.00 89.00 311 ILE A CA 1
ATOM 2501 C C . ILE A 1 311 ? 11.651 9.023 -25.869 1.00 89.00 311 ILE A C 1
ATOM 2503 O O . ILE A 1 311 ? 11.457 9.987 -26.619 1.00 89.00 311 ILE A O 1
ATOM 2507 N N . PRO A 1 312 ? 11.500 7.757 -26.292 1.00 90.31 312 PRO A N 1
ATOM 2508 C CA . PRO A 1 312 ? 11.054 7.447 -27.643 1.00 90.31 312 PRO A CA 1
ATOM 2509 C C . PRO A 1 312 ? 9.681 8.059 -27.939 1.00 90.31 312 PRO A C 1
ATOM 2511 O O . PRO A 1 312 ? 8.784 8.023 -27.102 1.00 90.31 312 PRO A O 1
ATOM 2514 N N . ASN A 1 313 ? 9.493 8.579 -29.156 1.00 89.56 313 ASN A N 1
ATOM 2515 C CA . ASN A 1 313 ? 8.186 9.049 -29.632 1.00 89.56 313 ASN A CA 1
ATOM 2516 C C . ASN A 1 313 ? 7.309 7.864 -30.083 1.00 89.56 313 ASN A C 1
ATOM 2518 O O . ASN A 1 313 ? 6.934 7.749 -31.249 1.00 89.56 313 ASN A O 1
ATOM 2522 N N . ALA A 1 314 ? 7.095 6.921 -29.173 1.00 91.06 314 ALA A N 1
ATOM 2523 C CA . ALA A 1 314 ? 6.303 5.715 -29.349 1.00 91.06 314 ALA A CA 1
ATOM 2524 C C . ALA A 1 314 ? 5.949 5.150 -27.970 1.00 91.06 314 ALA A C 1
ATOM 2526 O O . ALA A 1 314 ? 6.598 5.477 -26.976 1.00 91.06 314 ALA A O 1
ATOM 2527 N N . THR A 1 315 ? 4.971 4.251 -27.920 1.00 93.00 315 THR A N 1
ATOM 2528 C CA . THR A 1 315 ? 4.703 3.493 -26.701 1.00 93.00 315 THR A CA 1
ATOM 2529 C C . THR A 1 315 ? 5.833 2.507 -26.423 1.00 93.00 315 THR A C 1
ATOM 2531 O O . THR A 1 315 ? 6.224 1.720 -27.295 1.00 93.00 315 THR A O 1
ATOM 2534 N N . VAL A 1 316 ? 6.365 2.563 -25.205 1.00 95.62 316 VAL A N 1
ATOM 2535 C CA . VAL A 1 316 ? 7.532 1.792 -24.779 1.00 95.62 316 VAL A CA 1
ATOM 2536 C C . VAL A 1 316 ? 7.330 1.214 -23.392 1.00 95.62 316 VAL A C 1
ATOM 2538 O O . VAL A 1 316 ? 6.651 1.800 -22.557 1.00 95.62 316 VAL A O 1
ATOM 2541 N N . ILE A 1 317 ? 7.992 0.092 -23.145 1.00 97.00 317 ILE A N 1
ATOM 2542 C CA . ILE A 1 317 ? 8.150 -0.492 -21.820 1.00 97.00 317 ILE A CA 1
ATOM 2543 C C . ILE A 1 317 ? 9.487 0.007 -21.277 1.00 97.00 317 ILE A C 1
ATOM 2545 O O . ILE A 1 317 ? 10.540 -0.281 -21.852 1.00 97.00 317 ILE A O 1
ATOM 2549 N N . TYR A 1 318 ? 9.441 0.750 -20.172 1.00 97.62 318 TYR A N 1
ATOM 2550 C CA . TYR A 1 318 ? 10.615 1.177 -19.414 1.00 97.62 318 TYR A CA 1
ATOM 2551 C C . TYR A 1 318 ? 10.545 0.595 -18.004 1.00 97.62 318 TYR A C 1
ATOM 2553 O O . TYR A 1 318 ? 9.622 0.899 -17.251 1.00 97.62 318 TYR A O 1
ATOM 2561 N N . ALA A 1 319 ? 11.501 -0.266 -17.658 1.00 98.19 319 ALA A N 1
ATOM 2562 C CA . ALA A 1 319 ? 11.423 -1.072 -16.445 1.00 98.19 319 ALA A CA 1
ATOM 2563 C C . ALA A 1 319 ? 12.787 -1.295 -15.785 1.00 98.19 319 ALA A C 1
ATOM 2565 O O . ALA A 1 319 ? 13.850 -1.180 -16.410 1.00 98.19 319 ALA A O 1
ATOM 2566 N N . VAL A 1 320 ? 12.737 -1.695 -14.516 1.00 98.62 320 VAL A N 1
ATOM 2567 C CA . VAL A 1 320 ? 13.816 -2.447 -13.875 1.00 98.62 320 VAL A CA 1
ATOM 2568 C C . VAL A 1 320 ? 13.494 -3.927 -14.008 1.00 98.62 320 VAL A C 1
ATOM 2570 O O . VAL A 1 320 ? 12.479 -4.390 -13.500 1.00 98.62 320 VAL A O 1
ATOM 2573 N N . GLN A 1 321 ? 14.355 -4.646 -14.715 1.00 98.38 321 GLN A N 1
ATOM 2574 C CA . GLN A 1 321 ? 14.355 -6.088 -14.876 1.00 98.38 321 GLN A CA 1
ATOM 2575 C C . GLN A 1 321 ? 15.361 -6.715 -13.908 1.00 98.38 321 GLN A C 1
ATOM 2577 O O . GLN A 1 321 ? 16.559 -6.415 -13.945 1.00 98.38 321 GLN A O 1
ATOM 2582 N N . GLY A 1 322 ? 14.865 -7.641 -13.098 1.00 98.19 322 GLY A N 1
ATOM 2583 C CA . GLY A 1 322 ? 15.636 -8.378 -12.112 1.00 98.19 322 GLY A CA 1
ATOM 2584 C C . GLY A 1 322 ? 16.031 -7.547 -10.891 1.00 98.19 322 GLY A C 1
ATOM 2585 O O . GLY A 1 322 ? 15.691 -6.371 -10.756 1.00 98.19 322 GLY A O 1
ATOM 2586 N N . TYR A 1 323 ? 16.796 -8.171 -10.000 1.00 98.25 323 TYR A N 1
ATOM 2587 C CA . TYR A 1 323 ? 17.480 -7.472 -8.919 1.00 98.25 323 TYR A CA 1
ATOM 2588 C C . TYR A 1 323 ? 18.744 -6.760 -9.422 1.00 98.25 323 TYR A C 1
ATOM 2590 O O . TYR A 1 323 ? 19.573 -7.335 -10.132 1.00 98.25 323 TYR A O 1
ATOM 2598 N N . VAL A 1 324 ? 18.901 -5.501 -9.021 1.00 98.31 324 VAL A N 1
ATOM 2599 C CA . VAL A 1 324 ? 20.078 -4.663 -9.257 1.00 98.31 324 VAL A CA 1
ATOM 2600 C C . VAL A 1 324 ? 20.803 -4.455 -7.921 1.00 98.31 324 VAL A C 1
ATOM 2602 O O . VAL A 1 324 ? 20.216 -3.830 -7.036 1.00 98.31 324 VAL A O 1
ATOM 2605 N N . PRO A 1 325 ? 22.063 -4.919 -7.781 1.00 96.94 325 PRO A N 1
ATOM 2606 C CA . PRO A 1 325 ? 22.865 -4.719 -6.575 1.00 96.94 325 PRO A CA 1
ATOM 2607 C C . PRO A 1 325 ? 22.976 -3.252 -6.146 1.00 96.94 325 PRO A C 1
ATOM 2609 O O . PRO A 1 325 ? 22.997 -2.347 -6.987 1.00 96.94 325 PRO A O 1
ATOM 2612 N N . ALA A 1 326 ? 23.068 -3.025 -4.834 1.00 95.50 326 ALA A N 1
ATOM 2613 C CA . ALA A 1 326 ? 23.020 -1.697 -4.228 1.00 95.50 326 ALA A CA 1
ATOM 2614 C C . ALA A 1 326 ? 24.082 -0.720 -4.765 1.00 95.50 326 ALA A C 1
ATOM 2616 O O . ALA A 1 326 ? 23.763 0.437 -5.036 1.00 95.50 326 ALA A O 1
ATOM 2617 N N . ASP A 1 327 ? 25.325 -1.170 -4.942 1.00 96.56 327 ASP A N 1
ATOM 2618 C CA . ASP A 1 327 ? 26.425 -0.381 -5.511 1.00 96.56 327 ASP A CA 1
ATOM 2619 C C . ASP A 1 327 ? 26.101 0.078 -6.938 1.00 96.56 327 ASP A C 1
ATOM 2621 O O . ASP A 1 327 ? 26.130 1.271 -7.244 1.00 96.56 327 ASP A O 1
ATOM 2625 N N . ARG A 1 328 ? 25.661 -0.856 -7.784 1.00 97.75 328 ARG A N 1
ATOM 2626 C CA . ARG A 1 328 ? 25.268 -0.574 -9.163 1.00 97.75 328 ARG A CA 1
ATOM 2627 C C . ARG A 1 328 ? 24.057 0.350 -9.235 1.00 97.75 328 ARG A C 1
ATOM 2629 O O . ARG A 1 328 ? 24.027 1.242 -10.081 1.00 97.75 328 ARG A O 1
ATOM 2636 N N . TYR A 1 329 ? 23.050 0.150 -8.388 1.00 97.81 329 TYR A N 1
ATOM 2637 C CA . TYR A 1 329 ? 21.864 1.003 -8.394 1.00 97.81 329 TYR A CA 1
ATOM 2638 C C . TYR A 1 329 ? 22.194 2.423 -7.917 1.00 97.81 329 TYR A C 1
ATOM 2640 O O . TYR A 1 329 ? 21.731 3.389 -8.521 1.00 97.81 329 TYR A O 1
ATOM 2648 N N . ASN A 1 330 ? 23.057 2.570 -6.905 1.00 96.94 330 ASN A N 1
ATOM 2649 C CA . ASN A 1 330 ? 23.564 3.874 -6.467 1.00 96.94 330 ASN A CA 1
ATOM 2650 C C . ASN A 1 330 ? 24.306 4.606 -7.598 1.00 96.94 330 ASN A C 1
ATOM 2652 O O . ASN A 1 330 ? 24.082 5.797 -7.812 1.00 96.94 330 ASN A O 1
ATOM 2656 N N . ASP A 1 331 ? 25.116 3.896 -8.385 1.00 97.56 331 ASP A N 1
ATOM 2657 C CA . ASP A 1 331 ? 25.754 4.471 -9.574 1.00 97.56 331 ASP A CA 1
ATOM 2658 C C . ASP A 1 331 ? 24.737 4.915 -10.631 1.00 97.56 331 ASP A C 1
ATOM 2660 O O . ASP A 1 331 ? 24.952 5.913 -11.323 1.00 97.56 331 ASP A O 1
ATOM 2664 N N . MET A 1 332 ? 23.627 4.188 -10.782 1.00 97.44 332 MET A N 1
ATOM 2665 C CA . MET A 1 332 ? 22.557 4.570 -11.704 1.00 97.44 332 MET A CA 1
ATOM 2666 C C . MET A 1 332 ? 21.779 5.797 -11.206 1.00 97.44 332 MET A C 1
ATOM 2668 O O . MET A 1 332 ? 21.401 6.632 -12.023 1.00 97.44 332 MET A O 1
ATOM 2672 N N . LEU A 1 333 ? 21.576 5.952 -9.894 1.00 97.31 333 LEU A N 1
ATOM 2673 C CA . LEU A 1 333 ? 20.936 7.135 -9.297 1.00 97.31 333 LEU A CA 1
ATOM 2674 C C . LEU A 1 333 ? 21.734 8.426 -9.530 1.00 97.31 333 LEU A C 1
ATOM 2676 O O . LEU A 1 333 ? 21.152 9.501 -9.656 1.00 97.31 333 LEU A O 1
ATOM 2680 N N . ASN A 1 334 ? 23.060 8.317 -9.636 1.00 96.19 334 ASN A N 1
ATOM 2681 C CA . ASN A 1 334 ? 23.959 9.447 -9.889 1.00 96.19 334 ASN A CA 1
ATOM 2682 C C . ASN A 1 334 ? 24.064 9.837 -11.377 1.00 96.19 334 ASN A C 1
ATOM 2684 O O . ASN A 1 334 ? 24.840 10.728 -11.734 1.00 96.19 334 ASN A O 1
ATOM 2688 N N . LYS A 1 335 ? 23.300 9.182 -12.258 1.00 95.50 335 LYS A N 1
ATOM 2689 C CA . LYS A 1 335 ? 23.258 9.453 -13.701 1.00 95.50 335 LYS A CA 1
ATOM 2690 C C . LYS A 1 335 ? 21.929 10.087 -14.089 1.00 95.50 335 LYS A C 1
ATOM 2692 O O . LYS A 1 335 ? 20.928 9.966 -13.387 1.00 95.50 335 LYS A O 1
ATOM 2697 N N . THR A 1 336 ? 21.927 10.766 -15.230 1.00 95.12 336 THR A N 1
ATOM 2698 C CA . THR A 1 336 ? 20.693 11.258 -15.834 1.00 95.12 336 THR A CA 1
ATOM 2699 C C . THR A 1 336 ? 19.988 10.136 -16.597 1.00 95.12 336 THR A C 1
ATOM 2701 O O . THR A 1 336 ? 20.622 9.350 -17.301 1.00 95.12 336 THR A O 1
ATOM 2704 N N . HIS A 1 337 ? 18.663 10.091 -16.484 1.00 94.81 337 HIS A N 1
ATOM 2705 C CA . HIS A 1 337 ? 17.762 9.188 -17.199 1.00 94.81 337 HIS A CA 1
ATOM 2706 C C . HIS A 1 337 ? 16.906 10.038 -18.129 1.00 94.81 337 HIS A C 1
ATOM 2708 O O . HIS A 1 337 ? 16.209 10.948 -17.677 1.00 94.81 337 HIS A O 1
ATOM 2714 N N . PHE A 1 338 ? 17.052 9.826 -19.439 1.00 94.38 338 PHE A N 1
ATOM 2715 C CA . PHE A 1 338 ? 16.446 10.672 -20.475 1.00 94.38 338 PHE A CA 1
ATOM 2716 C C . PHE A 1 338 ? 16.692 12.182 -20.269 1.00 94.38 338 PHE A C 1
ATOM 2718 O O . PHE A 1 338 ? 15.814 13.010 -20.504 1.00 94.38 338 PHE A O 1
ATOM 2725 N N . GLY A 1 339 ? 17.889 12.538 -19.788 1.00 92.69 339 GLY A N 1
ATOM 2726 C CA . GLY A 1 339 ? 18.305 13.926 -19.562 1.00 92.69 339 GLY A CA 1
ATOM 2727 C C . GLY A 1 339 ? 17.990 14.504 -18.177 1.00 92.69 339 GLY A C 1
ATOM 2728 O O . GLY A 1 339 ? 18.407 15.626 -17.901 1.00 92.69 339 GLY A O 1
ATOM 2729 N N . TYR A 1 340 ? 17.335 13.756 -17.282 1.00 94.25 340 TYR A N 1
ATOM 2730 C CA . TYR A 1 340 ? 16.954 14.244 -15.950 1.00 94.25 340 TYR A CA 1
ATOM 2731 C C . TYR A 1 340 ? 17.552 13.395 -14.829 1.00 94.25 340 TYR A C 1
ATOM 2733 O O . TYR A 1 340 ? 17.663 12.179 -14.944 1.00 94.25 340 TYR A O 1
ATOM 2741 N N . TYR A 1 341 ? 17.930 14.031 -13.721 1.00 95.81 341 TYR A N 1
ATOM 2742 C CA . TYR A 1 341 ? 18.338 13.319 -12.509 1.00 95.81 341 TYR A CA 1
ATOM 2743 C C . TYR A 1 341 ? 17.136 12.710 -11.789 1.00 95.81 341 TYR A C 1
ATOM 2745 O O . TYR A 1 341 ? 16.039 13.275 -11.808 1.00 95.81 341 TYR A O 1
ATOM 2753 N N . THR A 1 342 ? 17.369 11.598 -11.091 1.00 96.62 342 THR A N 1
ATOM 2754 C CA . THR A 1 342 ? 16.349 10.971 -10.250 1.00 96.62 342 THR A CA 1
ATOM 2755 C C . THR A 1 342 ? 15.909 11.906 -9.122 1.00 96.62 342 THR A C 1
ATOM 2757 O O . THR A 1 342 ? 16.744 12.367 -8.340 1.00 96.62 342 THR A O 1
ATOM 2760 N N . PRO A 1 343 ? 14.602 12.197 -8.987 1.00 94.44 343 PRO A N 1
ATOM 2761 C CA . PRO A 1 343 ? 14.093 12.972 -7.866 1.00 94.44 343 PRO A CA 1
ATOM 2762 C C . PRO A 1 343 ? 14.228 12.168 -6.568 1.00 94.44 343 PRO A C 1
ATOM 2764 O O . PRO A 1 343 ? 13.480 11.223 -6.333 1.00 94.44 343 PRO A O 1
ATOM 2767 N N . MET A 1 344 ? 15.190 12.542 -5.724 1.00 93.75 344 MET A N 1
ATOM 2768 C CA . MET A 1 344 ? 15.501 11.804 -4.491 1.00 93.75 344 MET A CA 1
ATOM 2769 C C . MET A 1 344 ? 14.582 12.152 -3.316 1.00 93.75 344 MET A C 1
ATOM 2771 O O . MET A 1 344 ? 14.447 11.364 -2.385 1.00 93.75 344 MET A O 1
ATOM 2775 N N . THR A 1 345 ? 13.949 13.324 -3.340 1.00 89.69 345 THR A N 1
ATOM 2776 C CA . THR A 1 345 ? 13.159 13.851 -2.222 1.00 89.69 345 THR A CA 1
ATOM 2777 C C . THR A 1 345 ? 11.708 14.081 -2.628 1.00 89.69 345 THR A C 1
ATOM 2779 O O . THR A 1 345 ? 11.418 14.542 -3.734 1.00 89.69 345 THR A O 1
ATOM 2782 N N . PHE A 1 346 ? 10.789 13.786 -1.707 1.00 87.56 346 PHE A N 1
ATOM 2783 C CA . PHE A 1 346 ? 9.379 14.126 -1.849 1.00 87.56 346 PHE A CA 1
ATOM 2784 C C . PHE A 1 346 ? 9.095 15.477 -1.187 1.00 87.56 346 PHE A C 1
ATOM 2786 O O . PHE A 1 346 ? 9.273 15.636 0.017 1.00 87.56 346 PHE A O 1
ATOM 2793 N N . GLY A 1 347 ? 8.665 16.455 -1.984 1.00 80.50 347 GLY A N 1
ATOM 2794 C CA . GLY A 1 347 ? 8.375 17.813 -1.513 1.00 80.50 347 GLY A CA 1
ATOM 2795 C C . GLY A 1 347 ? 6.917 18.062 -1.110 1.00 80.50 347 GLY A C 1
ATOM 2796 O O . GLY A 1 347 ? 6.592 19.200 -0.782 1.00 80.50 347 GLY A O 1
ATOM 2797 N N . GLY A 1 348 ? 6.050 17.046 -1.186 1.00 81.56 348 GLY A N 1
ATOM 2798 C CA . GLY A 1 348 ? 4.593 17.175 -1.066 1.00 81.56 348 GLY A CA 1
ATOM 2799 C C . GLY A 1 348 ? 3.873 16.924 -2.397 1.00 81.56 348 GLY A C 1
ATOM 2800 O O . GLY A 1 348 ? 4.471 17.032 -3.468 1.00 81.56 348 GLY A O 1
ATOM 2801 N N . TYR A 1 349 ? 2.587 16.570 -2.334 1.00 79.31 349 TYR A N 1
ATOM 2802 C CA . TYR A 1 349 ? 1.808 16.147 -3.506 1.00 79.31 349 TYR A CA 1
ATOM 2803 C C . TYR A 1 349 ? 1.534 17.278 -4.502 1.00 79.31 349 TYR A C 1
ATOM 2805 O O . TYR A 1 349 ? 1.391 17.015 -5.690 1.00 79.31 349 TYR A O 1
ATOM 2813 N N . ASN A 1 350 ? 1.540 18.527 -4.033 1.00 71.19 350 ASN A N 1
ATOM 2814 C CA . ASN A 1 350 ? 1.292 19.724 -4.838 1.00 71.19 350 ASN A CA 1
ATOM 2815 C C . ASN A 1 350 ? 2.531 20.632 -4.935 1.00 71.19 350 ASN A C 1
ATOM 2817 O O . ASN A 1 350 ? 2.417 21.835 -5.159 1.00 71.19 350 ASN A O 1
ATOM 2821 N N . ASN A 1 351 ? 3.728 20.063 -4.750 1.00 73.19 351 ASN A N 1
ATOM 2822 C CA . ASN A 1 351 ? 4.988 20.795 -4.837 1.00 73.19 351 ASN A CA 1
ATOM 2823 C C . ASN A 1 351 ? 5.434 20.968 -6.303 1.00 73.19 351 ASN A C 1
ATOM 2825 O O . ASN A 1 351 ? 5.875 20.013 -6.949 1.00 73.19 351 ASN A O 1
ATOM 2829 N N . GLY A 1 352 ? 5.367 22.205 -6.801 1.00 70.06 352 GLY A N 1
ATOM 2830 C CA . GLY A 1 352 ? 5.797 22.594 -8.148 1.00 70.06 352 GLY A CA 1
ATOM 2831 C C . GLY A 1 352 ? 4.663 22.653 -9.178 1.00 70.06 352 GLY A C 1
ATOM 2832 O O . GLY A 1 352 ? 3.482 22.592 -8.847 1.00 70.06 352 GLY A O 1
ATOM 2833 N N . SER A 1 353 ? 5.020 22.795 -10.457 1.00 62.78 353 SER A N 1
ATOM 2834 C CA . SER A 1 353 ? 4.059 22.848 -11.561 1.00 62.78 353 SER A CA 1
ATOM 2835 C C . SER A 1 353 ? 3.635 21.439 -11.991 1.00 62.78 353 SER A C 1
ATOM 2837 O O . SER A 1 353 ? 4.380 20.689 -12.621 1.00 62.78 353 SER A O 1
ATOM 2839 N N . GLY A 1 354 ? 2.408 21.060 -11.648 1.00 69.56 354 GLY A N 1
ATOM 2840 C CA . GLY A 1 354 ? 1.809 19.801 -12.072 1.00 69.56 354 GLY A CA 1
ATOM 2841 C C . GLY A 1 354 ? 0.374 19.690 -11.583 1.00 69.56 354 GLY A C 1
ATOM 2842 O O . GLY A 1 354 ? 0.042 20.166 -10.505 1.00 69.56 354 GLY A O 1
ATOM 2843 N N . SER A 1 355 ? -0.482 19.067 -12.385 1.00 77.25 355 SER A N 1
ATOM 2844 C CA . SER A 1 355 ? -1.807 18.636 -11.946 1.00 77.25 355 SER A CA 1
ATOM 2845 C C . SER A 1 355 ? -1.916 17.136 -12.163 1.00 77.25 355 SER A C 1
ATOM 2847 O O . SER A 1 355 ? -1.272 16.584 -13.057 1.00 77.25 355 SER A O 1
ATOM 2849 N N . PHE A 1 356 ? -2.700 16.472 -11.327 1.00 86.00 356 PHE A N 1
ATOM 2850 C CA . PHE A 1 356 ? -2.976 15.051 -11.458 1.00 86.00 356 PHE A CA 1
ATOM 2851 C C . PHE A 1 356 ? -4.460 14.799 -11.188 1.00 86.00 356 PHE A C 1
ATOM 2853 O O . PHE A 1 356 ? -5.065 15.494 -10.365 1.00 86.00 356 PHE A O 1
ATOM 2860 N N . PRO A 1 357 ? -5.074 13.826 -11.877 1.00 90.50 357 PRO A N 1
ATOM 2861 C CA . PRO A 1 357 ? -6.458 13.479 -11.623 1.00 90.50 357 PRO A CA 1
ATOM 2862 C C . PRO A 1 357 ? -6.580 12.699 -10.312 1.00 90.50 357 PRO A C 1
ATOM 2864 O O . PRO A 1 357 ? -5.728 11.874 -9.967 1.00 90.50 357 PRO A O 1
ATOM 2867 N N . PHE A 1 358 ? -7.684 12.921 -9.610 1.00 92.44 358 PHE A N 1
ATOM 2868 C CA . PHE A 1 358 ? -8.127 12.075 -8.512 1.00 92.44 358 PHE A CA 1
ATOM 2869 C C . PHE A 1 358 ? -9.639 11.887 -8.579 1.00 92.44 358 PHE A C 1
ATOM 2871 O O . PHE A 1 358 ? -10.363 12.707 -9.147 1.00 92.44 358 PHE A O 1
ATOM 2878 N N . TRP A 1 359 ? -10.107 10.797 -7.986 1.00 94.94 359 TRP A N 1
ATOM 2879 C CA . TRP A 1 359 ? -11.517 10.467 -7.883 1.00 94.94 359 TRP A CA 1
ATOM 2880 C C . TRP A 1 359 ? -11.933 10.542 -6.421 1.00 94.94 359 TRP A C 1
ATOM 2882 O O . TRP A 1 359 ? -11.287 9.986 -5.534 1.00 94.94 359 TRP A O 1
ATOM 2892 N N . SER A 1 360 ? -13.027 11.260 -6.190 1.00 95.38 360 SER A N 1
ATOM 2893 C CA . SER A 1 360 ? -13.587 11.528 -4.870 1.00 95.38 360 SER A CA 1
ATOM 2894 C C . SER A 1 360 ? -15.003 10.982 -4.794 1.00 95.38 360 SER A C 1
ATOM 2896 O O . SER A 1 360 ? -15.774 11.099 -5.748 1.00 95.38 360 SER A O 1
ATOM 2898 N N . SER A 1 361 ? -15.355 10.374 -3.663 1.00 96.56 361 SER A N 1
ATOM 2899 C CA . SER A 1 361 ? -16.686 9.807 -3.431 1.00 96.56 361 SER A CA 1
ATOM 2900 C C . SER A 1 361 ? -17.259 10.336 -2.126 1.00 96.56 361 SER A C 1
ATOM 2902 O O . SER A 1 361 ? -16.925 9.865 -1.041 1.00 96.56 361 SER A O 1
ATOM 2904 N N . VAL A 1 362 ? -18.165 11.309 -2.228 1.00 96.62 362 VAL A N 1
ATOM 2905 C CA . VAL A 1 362 ? -18.879 11.854 -1.064 1.00 96.62 362 VAL A CA 1
ATOM 2906 C C . VAL A 1 362 ? -19.602 10.759 -0.258 1.00 96.62 362 VAL A C 1
ATOM 2908 O O . VAL A 1 362 ? -19.445 10.748 0.967 1.00 96.62 362 VAL A O 1
ATOM 2911 N N . PRO A 1 363 ? -20.327 9.802 -0.882 1.00 97.75 363 PRO A N 1
ATOM 2912 C CA . PRO A 1 363 ? -20.919 8.684 -0.149 1.00 97.75 363 PRO A CA 1
ATOM 2913 C C . PRO A 1 363 ? -19.889 7.882 0.647 1.00 97.75 363 PRO A C 1
ATOM 2915 O O . PRO A 1 363 ? -20.146 7.563 1.803 1.00 97.75 363 PRO A O 1
ATOM 2918 N N . TYR A 1 364 ? -18.704 7.624 0.082 1.00 96.88 364 TYR A N 1
ATOM 2919 C CA . TYR A 1 364 ? -17.652 6.881 0.777 1.00 96.88 364 TYR A CA 1
ATOM 2920 C C . TYR A 1 364 ? -17.177 7.604 2.044 1.00 96.88 364 TYR A C 1
ATOM 2922 O O . TYR A 1 364 ? -17.088 6.977 3.099 1.00 96.88 364 TYR A O 1
ATOM 2930 N N . THR A 1 365 ? -16.984 8.928 1.990 1.00 97.69 365 THR A N 1
ATOM 2931 C CA . THR A 1 365 ? -16.661 9.740 3.179 1.00 97.69 365 THR A CA 1
ATOM 2932 C C . THR A 1 365 ? -17.723 9.626 4.267 1.00 97.69 365 THR A C 1
ATOM 2934 O O . THR A 1 365 ? -17.401 9.501 5.452 1.00 97.69 365 THR A O 1
ATOM 2937 N N . TYR A 1 366 ? -19.003 9.653 3.895 1.00 98.19 366 TYR A N 1
ATOM 2938 C CA . TYR A 1 366 ? -20.078 9.496 4.869 1.00 98.19 366 TYR A CA 1
ATOM 2939 C C . TYR A 1 366 ? -20.162 8.075 5.424 1.00 98.19 366 TYR A C 1
ATOM 2941 O O . TYR A 1 366 ? -20.353 7.918 6.628 1.00 98.19 366 TYR A O 1
ATOM 2949 N N . SER A 1 367 ? -19.952 7.046 4.602 1.00 98.06 367 SER A N 1
ATOM 2950 C CA . SER A 1 367 ? -19.926 5.650 5.047 1.00 98.06 367 SER A CA 1
ATOM 2951 C C . SER A 1 367 ? -18.801 5.383 6.048 1.00 98.06 367 SER A C 1
ATOM 2953 O O . SER A 1 367 ? -19.040 4.766 7.085 1.00 98.06 367 SER A O 1
ATOM 2955 N N . THR A 1 368 ? -17.588 5.877 5.793 1.00 97.75 368 THR A N 1
ATOM 2956 C CA . THR A 1 368 ? -16.446 5.689 6.706 1.00 97.75 368 THR A CA 1
ATOM 2957 C C . THR A 1 368 ? -16.618 6.491 7.994 1.00 97.75 368 THR A C 1
ATOM 2959 O O . THR A 1 368 ? -16.265 6.012 9.075 1.00 97.75 368 THR A O 1
ATOM 2962 N N . THR A 1 369 ? -17.241 7.669 7.911 1.00 98.44 369 THR A N 1
ATOM 2963 C CA . THR A 1 369 ? -17.615 8.461 9.089 1.00 98.44 369 THR A CA 1
ATOM 2964 C C . THR A 1 369 ? -18.678 7.763 9.932 1.00 98.44 369 THR A C 1
ATOM 2966 O O . THR A 1 369 ? -18.528 7.677 11.152 1.00 98.44 369 THR A O 1
ATOM 2969 N N . LEU A 1 370 ? -19.734 7.240 9.302 1.00 98.25 370 LEU A N 1
ATOM 2970 C CA . LEU A 1 370 ? -20.771 6.472 9.986 1.00 98.25 370 LEU A CA 1
ATOM 2971 C C . LEU A 1 370 ? -20.154 5.262 10.687 1.00 98.25 370 LEU A C 1
ATOM 2973 O O . LEU A 1 370 ? -20.399 5.065 11.872 1.00 98.25 370 LEU A O 1
ATOM 2977 N N . LEU A 1 371 ? -19.281 4.521 9.998 1.00 97.31 371 LEU A N 1
ATOM 2978 C CA . LEU A 1 371 ? -18.543 3.405 10.582 1.00 97.31 371 LEU A CA 1
ATOM 2979 C C . LEU A 1 371 ? -17.768 3.827 11.839 1.00 97.31 371 LEU A C 1
ATOM 2981 O O . LEU A 1 371 ? -17.877 3.157 12.864 1.00 97.31 371 LEU A O 1
ATOM 2985 N N . ALA A 1 372 ? -17.041 4.948 11.789 1.00 98.00 372 ALA A N 1
ATOM 2986 C CA . ALA A 1 372 ? -16.270 5.441 12.929 1.00 98.00 372 ALA A CA 1
ATOM 2987 C C . ALA A 1 372 ? -17.169 5.808 14.119 1.00 98.00 372 ALA A C 1
ATOM 2989 O O . ALA A 1 372 ? -16.905 5.423 15.258 1.00 98.00 372 ALA A O 1
ATOM 2990 N N . VAL A 1 373 ? -18.258 6.538 13.871 1.00 97.75 373 VAL A N 1
ATOM 2991 C CA . VAL A 1 373 ? -19.179 6.963 14.934 1.00 97.75 373 VAL A CA 1
ATOM 2992 C C . VAL A 1 373 ? -19.922 5.769 15.539 1.00 97.75 373 VAL A C 1
ATOM 2994 O O . VAL A 1 373 ? -20.061 5.709 16.762 1.00 97.75 373 VAL A O 1
ATOM 2997 N N . SER A 1 374 ? -20.373 4.827 14.708 1.00 95.50 374 SER A N 1
ATOM 2998 C CA . SER A 1 374 ? -21.093 3.629 15.144 1.00 95.50 374 SER A CA 1
ATOM 2999 C C . SER A 1 374 ? -20.195 2.680 15.928 1.00 95.50 374 SER A C 1
ATOM 3001 O O . SER A 1 374 ? -20.579 2.264 17.017 1.00 95.50 374 SER A O 1
ATOM 3003 N N . ARG A 1 375 ? -18.979 2.401 15.437 1.00 94.00 375 ARG A N 1
ATOM 3004 C CA . ARG A 1 375 ? -18.000 1.576 16.163 1.00 94.00 375 ARG A CA 1
ATOM 3005 C C . ARG A 1 375 ? -17.658 2.178 17.514 1.00 94.00 375 ARG A C 1
ATOM 3007 O O . ARG A 1 375 ? -17.667 1.472 18.507 1.00 94.00 375 ARG A O 1
ATOM 3014 N N . PHE A 1 376 ? -17.419 3.486 17.583 1.00 96.62 376 PHE A N 1
ATOM 3015 C CA . PHE A 1 376 ? -17.150 4.127 18.868 1.00 96.62 376 PHE A CA 1
ATOM 3016 C C . PHE A 1 376 ? -18.317 3.978 19.852 1.00 96.62 376 PHE A C 1
ATOM 3018 O O . PHE A 1 376 ? -18.091 3.796 21.042 1.00 96.62 376 PHE A O 1
ATOM 3025 N N . GLY A 1 377 ? -19.560 4.028 19.361 1.00 93.44 377 GLY A N 1
ATOM 3026 C CA . GLY A 1 377 ? -20.751 3.801 20.180 1.00 93.44 377 GLY A CA 1
ATOM 3027 C C . GLY A 1 377 ? -20.911 2.363 20.684 1.00 93.44 377 GLY A C 1
ATOM 3028 O O . GLY A 1 377 ? -21.596 2.167 21.681 1.00 93.44 377 GLY A O 1
ATOM 3029 N N . SER A 1 378 ? -20.288 1.377 20.029 1.00 90.69 378 SER A N 1
ATOM 3030 C CA . SER A 1 378 ? -20.311 -0.030 20.450 1.00 90.69 378 SER A CA 1
ATOM 3031 C C . SER A 1 378 ? -19.122 -0.433 21.324 1.00 90.69 378 SER A C 1
ATOM 3033 O O . SER A 1 378 ? -19.066 -1.587 21.751 1.00 90.69 378 SER A O 1
ATOM 3035 N N . VAL A 1 379 ? -18.154 0.464 21.549 1.00 91.62 379 VAL A N 1
ATOM 3036 C CA . VAL A 1 379 ? -16.993 0.184 22.400 1.00 91.62 379 VAL A CA 1
ATOM 3037 C C . VAL A 1 379 ? -17.344 0.442 23.864 1.00 91.62 379 VAL A C 1
ATOM 3039 O O . VAL A 1 379 ? -17.733 1.557 24.215 1.00 91.62 379 VAL A O 1
ATOM 3042 N N . VAL A 1 380 ? -17.172 -0.585 24.700 1.00 80.12 380 VAL A N 1
ATOM 3043 C CA . VAL A 1 380 ? -17.405 -0.558 26.155 1.00 80.12 380 VAL A CA 1
ATOM 3044 C C . VAL A 1 380 ? -16.093 -0.434 26.920 1.00 80.12 380 VAL A C 1
ATOM 3046 O O . VAL A 1 380 ? -15.114 -1.135 26.558 1.00 80.12 380 VAL A O 1
#

Foldseek 3Di:
DQQWAWQADPDQQRNWAQLLQCVLCVVVVQVCVVVVHTATEDWQDPDTLVRQLVCVVVVDADVLSGIHAALLSLLLVLLVVLCCCLVVVDPPCVCVPVNNVRHSQRSLVSNLVCLVCVSVQCLCSNRLWASFPLSSLLSLLLLLQSLVQSVVVHDDPDVSSVVSNVSSLCRLLPRVLVVLLVQWDDPDDLATWGAGAPQAQAADPVRHGTRQSQQTLLSLLSSLSSLCSNFWHADPVVRFIEGDPPRDPSSVSSLSNSLVNNVPPVPVPPHHNWHFNTWHSDLDDLRDSQQGDFDFKAASVRHGDPDFQADDPHRIRTTHGHDDDPVRRVVRQVDGGNNHHRDPHDPGSNPDDDDIDGDIDSVVSVVSSCVSNVNVVRYD

Organism: NCBI:txid1028688

pLDDT: mean 94.45, std 5.76, range [62.78, 98.88]